Protein AF-B0EI05-F1 (afdb_monomer_lite)

Structure (mmCIF, N/CA/C/O backbone):
data_AF-B0EI05-F1
#
_entry.id   AF-B0EI05-F1
#
loop_
_atom_site.group_PDB
_atom_site.id
_atom_site.type_symbol
_atom_site.label_atom_id
_atom_site.label_alt_id
_atom_site.label_comp_id
_atom_site.label_asym_id
_atom_site.label_entity_id
_atom_site.label_seq_id
_atom_site.pdbx_PDB_ins_code
_atom_site.Cartn_x
_atom_site.Cartn_y
_atom_site.Cartn_z
_atom_site.occupancy
_atom_site.B_iso_or_equiv
_atom_site.auth_seq_id
_atom_site.auth_comp_id
_atom_site.auth_asym_id
_atom_site.auth_atom_id
_atom_site.pdbx_PDB_model_num
ATOM 1 N N . MET A 1 1 ? 1.578 30.815 -17.805 1.00 46.28 1 MET A N 1
ATOM 2 C CA . MET A 1 1 ? 1.915 29.515 -17.187 1.00 46.28 1 MET A CA 1
ATOM 3 C C . MET A 1 1 ? 3.428 29.439 -17.132 1.00 46.28 1 MET A C 1
ATOM 5 O O . MET A 1 1 ? 4.042 29.613 -18.180 1.00 46.28 1 MET A O 1
ATOM 9 N N . SER A 1 2 ? 4.018 29.340 -15.941 1.00 44.38 2 SER A N 1
ATOM 10 C CA . SER A 1 2 ? 5.474 29.319 -15.764 1.00 44.38 2 SER A CA 1
ATOM 11 C C . SER A 1 2 ? 6.077 28.104 -16.475 1.00 44.38 2 SER A C 1
ATOM 13 O O . SER A 1 2 ? 5.489 27.023 -16.503 1.00 44.38 2 SER A O 1
ATOM 15 N N . GLN A 1 3 ? 7.213 28.302 -17.145 1.00 60.44 3 GLN A N 1
ATOM 16 C CA . GLN A 1 3 ? 7.918 27.255 -17.886 1.00 60.44 3 GLN A CA 1
ATOM 17 C C . GLN A 1 3 ? 8.728 26.376 -16.920 1.00 60.44 3 GLN A C 1
ATOM 19 O O . GLN A 1 3 ? 9.951 26.298 -17.011 1.00 60.44 3 GLN A O 1
ATOM 24 N N . ASP A 1 4 ? 8.046 25.714 -15.987 1.00 72.00 4 ASP A N 1
ATOM 25 C CA . ASP A 1 4 ? 8.685 25.013 -14.864 1.00 72.00 4 ASP A CA 1
ATOM 26 C C . ASP A 1 4 ? 9.573 23.834 -15.303 1.00 72.00 4 ASP A C 1
ATOM 28 O O . ASP A 1 4 ? 10.381 23.354 -14.523 1.00 72.00 4 ASP A O 1
ATOM 32 N N . TYR A 1 5 ? 9.489 23.396 -16.564 1.00 81.06 5 TYR A N 1
ATOM 33 C CA . TYR A 1 5 ? 10.309 22.323 -17.137 1.00 81.06 5 TYR A CA 1
ATOM 34 C C . TYR A 1 5 ? 11.668 22.788 -17.700 1.00 81.06 5 TYR A C 1
ATOM 36 O O . TYR A 1 5 ? 12.504 21.947 -18.024 1.00 81.06 5 TYR A O 1
ATOM 44 N N . GLN A 1 6 ? 11.913 24.097 -17.838 1.00 84.31 6 GLN A N 1
ATOM 45 C CA . GLN A 1 6 ? 13.179 24.621 -18.379 1.00 84.31 6 GLN A CA 1
ATOM 46 C C . GLN A 1 6 ? 14.409 24.234 -17.543 1.00 84.31 6 GLN A C 1
ATOM 48 O O . GLN A 1 6 ? 15.384 23.782 -18.141 1.00 84.31 6 GLN A O 1
ATOM 53 N N . PRO A 1 7 ? 14.381 24.296 -16.193 1.00 88.12 7 PRO A N 1
ATOM 54 C CA . PRO A 1 7 ? 15.507 23.849 -15.374 1.00 88.12 7 PRO A CA 1
ATOM 55 C C . PRO A 1 7 ? 15.906 22.393 -15.648 1.00 88.12 7 PRO A C 1
ATOM 57 O O . PRO A 1 7 ? 17.088 22.093 -15.743 1.00 88.12 7 PRO A O 1
ATOM 60 N N . MET A 1 8 ? 14.928 21.503 -15.856 1.00 89.94 8 MET A N 1
ATOM 61 C CA . MET A 1 8 ? 15.178 20.099 -16.203 1.00 89.94 8 MET A CA 1
ATOM 62 C C . MET A 1 8 ? 15.945 19.971 -17.525 1.00 89.94 8 MET A C 1
ATOM 64 O O . MET A 1 8 ? 16.925 19.234 -17.600 1.00 89.94 8 MET A O 1
ATOM 68 N N . LEU A 1 9 ? 15.502 20.684 -18.567 1.00 89.25 9 LEU A N 1
ATOM 69 C CA . LEU A 1 9 ? 16.131 20.631 -19.889 1.00 89.25 9 LEU A CA 1
ATOM 70 C C . LEU A 1 9 ? 17.528 21.253 -19.888 1.00 89.25 9 LEU A C 1
ATOM 72 O O . LEU A 1 9 ? 18.420 20.713 -20.536 1.00 89.25 9 LEU A O 1
ATOM 76 N N . ILE A 1 10 ? 17.724 22.346 -19.145 1.00 90.56 10 ILE A N 1
ATOM 77 C CA . ILE A 1 10 ? 19.034 22.981 -18.968 1.00 90.56 10 ILE A CA 1
ATOM 78 C C . ILE A 1 10 ? 19.997 21.990 -18.313 1.00 90.56 10 ILE A C 1
ATOM 80 O O . ILE A 1 10 ? 21.028 21.685 -18.905 1.00 90.56 10 ILE A O 1
ATOM 84 N N . SER A 1 11 ? 19.620 21.390 -17.177 1.00 91.50 11 SER A N 1
ATOM 85 C CA . SER A 1 11 ? 20.466 20.400 -16.501 1.00 91.50 11 SER A CA 1
ATOM 86 C C . SER A 1 11 ? 20.807 19.217 -17.410 1.00 91.50 11 SER A C 1
ATOM 88 O O . SER A 1 11 ? 21.969 18.836 -17.513 1.00 91.50 11 SER A O 1
ATOM 90 N N . MET A 1 12 ? 19.829 18.658 -18.133 1.00 93.69 12 MET A N 1
ATOM 91 C CA . MET A 1 12 ? 20.095 17.575 -19.089 1.00 93.69 12 MET A CA 1
ATOM 92 C C . MET A 1 12 ? 21.059 18.012 -20.201 1.00 93.69 12 MET A C 1
ATOM 94 O O . MET A 1 12 ? 21.980 17.270 -20.543 1.00 93.69 12 MET A O 1
ATOM 98 N N . SER A 1 13 ? 20.873 19.209 -20.760 1.00 92.69 13 SER A N 1
ATOM 99 C CA . SER A 1 13 ? 21.715 19.736 -21.836 1.00 92.69 13 SER A CA 1
ATOM 100 C C . SER A 1 13 ? 23.146 20.035 -21.382 1.00 92.69 13 SER A C 1
ATOM 102 O O . SER A 1 13 ? 24.068 19.860 -22.173 1.00 92.69 13 SER A O 1
ATOM 104 N N . GLU A 1 14 ? 23.341 20.482 -20.143 1.00 92.62 14 GLU A N 1
ATOM 105 C CA . GLU A 1 14 ? 24.662 20.768 -19.566 1.00 92.62 14 GLU A CA 1
ATOM 106 C C . GLU A 1 14 ? 25.411 19.483 -19.194 1.00 92.62 14 GLU A C 1
ATOM 108 O O . GLU A 1 14 ? 26.614 19.364 -19.429 1.00 92.62 14 GLU A O 1
ATOM 113 N N . ILE A 1 15 ? 24.694 18.491 -18.660 1.00 93.38 15 ILE A N 1
ATOM 114 C CA . ILE A 1 15 ? 25.284 17.224 -18.216 1.00 93.38 15 ILE A CA 1
ATOM 115 C C . ILE A 1 15 ? 25.659 16.334 -19.405 1.00 93.38 15 ILE A C 1
ATOM 117 O O . ILE A 1 15 ? 26.691 15.667 -19.363 1.00 93.38 15 ILE A O 1
ATOM 121 N N . THR A 1 16 ? 24.852 16.310 -20.472 1.00 94.25 16 THR A N 1
ATOM 122 C CA . THR A 1 16 ? 25.004 15.337 -21.573 1.00 94.25 16 THR A CA 1
ATOM 123 C C . THR A 1 16 ? 26.393 15.354 -22.236 1.00 94.25 16 THR A C 1
ATOM 125 O O . THR A 1 16 ? 26.975 14.277 -22.368 1.00 94.25 16 THR A O 1
ATOM 128 N N . PRO A 1 17 ? 26.980 16.504 -22.632 1.00 93.62 17 PRO A N 1
ATOM 129 C CA . PRO A 1 17 ? 28.310 16.527 -23.248 1.00 93.62 17 PRO A CA 1
ATOM 130 C C . PRO A 1 17 ? 29.412 16.051 -22.296 1.00 93.62 17 PRO A C 1
ATOM 132 O O . PRO A 1 17 ? 30.299 15.301 -22.702 1.00 93.62 17 PRO A O 1
ATOM 135 N N . SER A 1 18 ? 29.328 16.453 -21.025 1.00 90.81 18 SER A N 1
ATOM 136 C CA . SER A 1 18 ? 30.273 16.058 -19.978 1.00 90.81 18 SER A CA 1
ATOM 137 C C . SER A 1 18 ? 30.200 14.559 -19.707 1.00 90.81 18 SER A C 1
ATOM 139 O O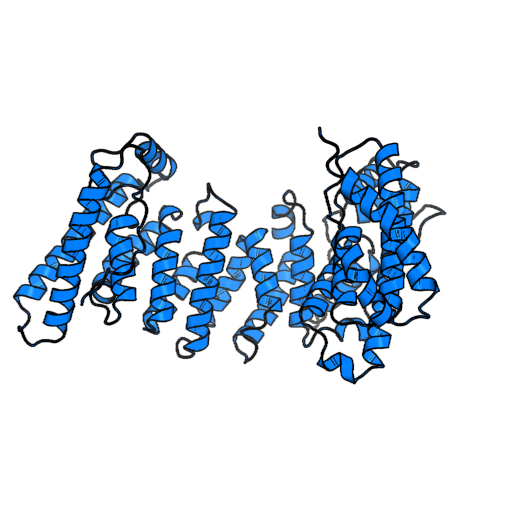 . SER A 1 18 ? 31.235 13.899 -19.657 1.00 90.81 18 SER A O 1
ATOM 141 N N . LEU A 1 19 ? 28.986 14.004 -19.621 1.00 90.50 19 LEU A N 1
ATOM 142 C CA . LEU A 1 19 ? 28.759 12.568 -19.482 1.00 90.50 19 LEU A CA 1
ATOM 143 C C . LEU A 1 19 ? 29.302 11.810 -20.696 1.00 90.50 19 LEU A C 1
ATOM 145 O O . LEU A 1 19 ? 29.998 10.816 -20.534 1.00 90.50 19 LEU A O 1
ATOM 149 N N . HIS A 1 20 ? 29.039 12.297 -21.910 1.00 91.56 20 HIS A N 1
ATOM 150 C CA . HIS A 1 20 ? 29.533 11.673 -23.133 1.00 91.56 20 HIS A CA 1
ATOM 151 C C . HIS A 1 20 ? 31.066 11.583 -23.156 1.00 91.56 20 HIS A C 1
ATOM 153 O O . HIS A 1 20 ? 31.623 10.505 -23.368 1.00 91.56 20 HIS A O 1
ATOM 159 N N . LEU A 1 21 ? 31.750 12.702 -22.894 1.00 89.50 21 LEU A N 1
ATOM 160 C CA . LEU A 1 21 ? 33.212 12.751 -22.839 1.00 89.50 21 LEU A CA 1
ATOM 161 C C . LEU A 1 21 ? 33.759 11.852 -21.722 1.00 89.50 21 LEU A C 1
ATOM 163 O O . LEU A 1 21 ? 34.748 11.147 -21.915 1.00 89.50 21 LEU A O 1
ATOM 167 N N . PHE A 1 22 ? 33.093 11.848 -20.568 1.00 88.00 22 PHE A N 1
ATOM 168 C CA . PHE A 1 22 ? 33.455 10.996 -19.446 1.00 88.00 22 PHE A CA 1
ATOM 169 C C . PHE A 1 22 ? 33.364 9.508 -19.809 1.00 88.00 22 PHE A C 1
ATOM 171 O O . PHE A 1 22 ? 34.304 8.756 -19.553 1.00 88.00 22 PHE A O 1
ATOM 178 N N . LEU A 1 23 ? 32.277 9.079 -20.455 1.00 87.38 23 LEU A N 1
ATOM 179 C CA . LEU A 1 23 ? 32.092 7.689 -20.880 1.00 87.38 23 LEU A CA 1
ATOM 180 C C . LEU A 1 23 ? 33.119 7.263 -21.939 1.00 87.38 23 LEU A C 1
ATOM 182 O O . LEU A 1 23 ? 33.578 6.124 -21.906 1.00 87.38 23 LEU A O 1
ATOM 186 N N . LEU A 1 24 ? 33.517 8.165 -22.844 1.00 87.19 24 LEU A N 1
ATOM 187 C CA . LEU A 1 24 ? 34.565 7.887 -23.835 1.00 87.19 24 LEU A CA 1
ATOM 188 C C . LEU A 1 24 ? 35.942 7.665 -23.194 1.00 87.19 24 LEU A C 1
ATOM 190 O O . LEU A 1 24 ? 36.685 6.794 -23.636 1.00 87.19 24 LEU A O 1
ATOM 194 N N . ASN A 1 25 ? 36.280 8.433 -22.157 1.00 86.12 25 ASN A N 1
ATOM 195 C CA . ASN A 1 25 ? 37.619 8.411 -21.561 1.00 86.12 25 ASN A CA 1
ATOM 196 C C . ASN A 1 25 ? 37.849 7.246 -20.584 1.00 86.12 25 ASN A C 1
ATOM 198 O O . ASN A 1 25 ? 38.996 6.878 -20.342 1.00 86.12 25 ASN A O 1
ATOM 202 N N . ASN A 1 26 ? 36.787 6.667 -20.015 1.00 81.62 26 ASN A N 1
ATOM 203 C CA . ASN A 1 26 ? 36.889 5.688 -18.925 1.00 81.62 26 ASN A CA 1
ATOM 204 C C . ASN A 1 26 ? 36.715 4.215 -19.360 1.00 81.62 26 ASN A C 1
ATOM 206 O O . ASN A 1 26 ? 36.451 3.357 -18.523 1.00 81.62 26 ASN A O 1
ATOM 210 N N . ASN A 1 27 ? 36.882 3.902 -20.654 1.00 67.50 27 ASN A N 1
ATOM 211 C CA . ASN A 1 27 ? 37.093 2.542 -21.192 1.00 67.50 27 ASN A CA 1
ATOM 212 C C . ASN A 1 27 ? 36.238 1.414 -20.564 1.00 67.50 27 ASN A C 1
ATOM 214 O O . ASN A 1 27 ? 36.765 0.377 -20.166 1.00 67.50 27 ASN A O 1
ATOM 218 N N . ASN A 1 28 ? 34.913 1.572 -20.533 1.00 70.81 28 ASN A N 1
ATOM 219 C CA . ASN A 1 28 ? 33.961 0.559 -20.050 1.00 70.81 28 ASN A CA 1
ATOM 220 C C . ASN A 1 28 ? 34.044 0.203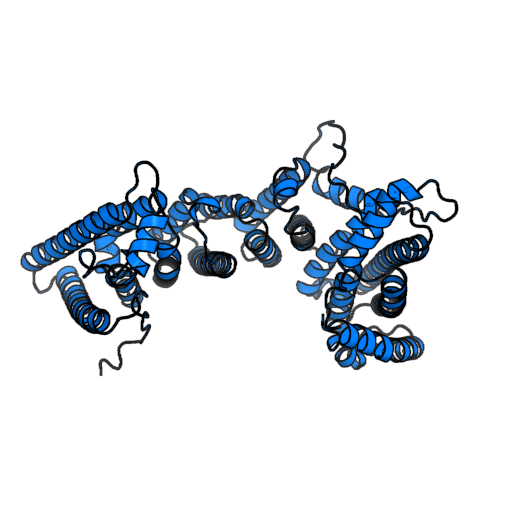 -18.549 1.00 70.81 28 ASN A C 1
ATOM 222 O O . ASN A 1 28 ? 33.524 -0.844 -18.160 1.00 70.81 28 ASN A O 1
ATOM 226 N N . ASP A 1 29 ? 34.650 1.037 -17.700 1.00 82.62 29 ASP A N 1
ATOM 227 C CA . ASP A 1 29 ? 34.598 0.839 -16.248 1.00 82.62 29 ASP A CA 1
ATOM 228 C C . ASP A 1 29 ? 33.248 1.305 -15.669 1.00 82.62 29 ASP A C 1
ATOM 230 O O . ASP A 1 29 ? 32.883 2.481 -15.743 1.00 82.62 29 ASP A O 1
ATOM 234 N N . ALA A 1 30 ? 32.502 0.373 -15.069 1.00 80.00 30 ALA A N 1
ATOM 235 C CA . ALA A 1 30 ? 31.221 0.652 -14.423 1.00 80.00 30 ALA A CA 1
ATOM 236 C C . ALA A 1 30 ? 31.363 1.539 -13.174 1.00 80.00 30 ALA A C 1
ATOM 238 O O . ALA A 1 30 ? 30.446 2.301 -12.866 1.00 80.00 30 ALA A O 1
ATOM 239 N N . HIS A 1 31 ? 32.501 1.471 -12.475 1.00 84.69 31 HIS A N 1
ATOM 240 C CA . HIS A 1 31 ? 32.765 2.265 -11.273 1.00 84.69 31 HIS A CA 1
ATOM 241 C C . HIS A 1 31 ? 33.216 3.687 -11.581 1.00 84.69 31 HIS A C 1
ATOM 243 O O . HIS A 1 31 ? 33.037 4.576 -10.752 1.00 84.69 31 HIS A O 1
ATOM 249 N N . ALA A 1 32 ? 33.724 3.953 -12.787 1.00 82.38 32 ALA A N 1
ATOM 250 C CA . ALA A 1 32 ? 34.058 5.315 -13.187 1.00 82.38 32 ALA A CA 1
ATOM 251 C C . ALA A 1 32 ? 32.833 6.240 -13.066 1.00 82.38 32 ALA A C 1
ATOM 253 O O . ALA A 1 32 ? 32.946 7.378 -12.605 1.00 82.38 32 ALA A O 1
ATOM 254 N N . ILE A 1 33 ? 31.642 5.727 -13.395 1.00 85.81 33 ILE A N 1
ATOM 255 C CA . ILE A 1 33 ? 30.381 6.473 -13.314 1.00 85.81 33 ILE A CA 1
ATOM 256 C C . ILE A 1 33 ? 30.082 6.946 -11.884 1.00 85.81 33 ILE A C 1
ATOM 258 O O . ILE A 1 33 ? 29.466 8.001 -11.733 1.00 85.81 33 ILE A O 1
ATOM 262 N N . ASP A 1 34 ? 30.562 6.247 -10.849 1.00 86.62 34 ASP A N 1
ATOM 263 C CA . ASP A 1 34 ? 30.337 6.605 -9.440 1.00 86.62 34 ASP A CA 1
ATOM 264 C C . ASP A 1 34 ? 30.781 8.048 -9.152 1.00 86.62 34 ASP A C 1
ATOM 266 O O . ASP A 1 34 ? 30.097 8.779 -8.438 1.00 86.62 34 ASP A O 1
ATOM 270 N N . SER A 1 35 ? 31.865 8.499 -9.792 1.00 84.94 35 SER A N 1
ATOM 271 C CA . SER A 1 35 ? 32.385 9.867 -9.657 1.00 84.94 35 SER A CA 1
ATOM 272 C C . SER A 1 35 ? 31.538 10.949 -10.348 1.00 84.94 35 SER A C 1
ATOM 274 O O . SER A 1 35 ? 31.736 12.140 -10.107 1.00 84.94 35 SER A O 1
ATOM 276 N N . PHE A 1 36 ? 30.593 10.553 -11.203 1.00 86.25 36 PHE A N 1
ATOM 277 C CA . PHE A 1 36 ? 29.750 11.449 -11.999 1.00 86.25 36 PHE A CA 1
ATOM 278 C C . PHE A 1 36 ? 28.277 11.461 -11.541 1.00 86.25 36 PHE A C 1
ATOM 280 O O . PHE A 1 36 ? 27.498 12.335 -11.932 1.00 86.25 36 PHE A O 1
ATOM 287 N N . ILE A 1 37 ? 27.880 10.519 -10.681 1.00 87.44 37 ILE A N 1
ATOM 288 C CA . ILE A 1 37 ? 26.494 10.342 -10.232 1.00 87.44 37 ILE A CA 1
ATOM 289 C C . ILE A 1 37 ? 25.902 11.580 -9.567 1.00 87.44 37 ILE A C 1
ATOM 291 O O . ILE A 1 37 ? 24.732 11.883 -9.809 1.00 87.44 37 ILE A O 1
ATOM 295 N N . ASP A 1 38 ? 26.684 12.321 -8.783 1.00 87.69 38 ASP A N 1
ATOM 296 C CA . ASP A 1 38 ? 26.183 13.505 -8.081 1.00 87.69 38 ASP A CA 1
ATOM 297 C C . ASP A 1 38 ? 25.617 14.549 -9.048 1.00 87.69 38 ASP A C 1
ATOM 299 O O . ASP A 1 38 ? 24.612 15.187 -8.740 1.00 87.69 38 ASP A O 1
ATOM 303 N N . GLN A 1 39 ? 26.191 14.669 -10.250 1.00 89.00 39 GLN A N 1
ATOM 304 C CA . GLN A 1 39 ? 25.670 15.555 -11.291 1.00 89.00 39 GLN A CA 1
ATOM 305 C C . GLN A 1 39 ? 24.353 15.021 -11.860 1.00 89.00 39 GLN A C 1
ATOM 307 O O . GLN A 1 39 ? 23.394 15.778 -12.005 1.00 89.00 39 GLN A O 1
ATOM 312 N N . ILE A 1 40 ? 24.267 13.713 -12.121 1.00 88.62 40 ILE A N 1
ATOM 313 C CA . ILE A 1 40 ? 23.062 13.066 -12.665 1.00 88.62 40 ILE A CA 1
ATOM 314 C C . ILE A 1 40 ? 21.875 13.200 -11.697 1.00 88.62 40 ILE A C 1
ATOM 316 O O . ILE A 1 40 ? 20.778 13.553 -12.134 1.00 88.62 40 ILE A O 1
ATOM 320 N N . ILE A 1 41 ? 22.093 13.005 -10.388 1.00 89.25 41 ILE A N 1
ATOM 321 C CA . ILE A 1 41 ? 21.046 13.101 -9.351 1.00 89.25 41 ILE A CA 1
ATOM 322 C C . ILE A 1 41 ? 20.362 14.479 -9.347 1.00 89.25 41 ILE A C 1
ATOM 324 O O . ILE A 1 41 ? 19.188 14.588 -8.982 1.00 89.25 41 ILE A O 1
ATOM 328 N N . THR A 1 42 ? 21.058 15.543 -9.762 1.00 87.44 42 THR A N 1
ATOM 329 C CA . THR A 1 42 ? 20.487 16.902 -9.769 1.00 87.44 42 THR A CA 1
ATOM 330 C C . THR A 1 42 ? 19.329 17.078 -10.754 1.00 87.44 42 THR A C 1
ATOM 332 O O . THR A 1 42 ? 18.525 18.002 -10.589 1.00 87.44 42 THR A O 1
ATOM 335 N N . VAL A 1 43 ? 19.192 16.190 -11.747 1.00 88.25 43 VAL A N 1
ATOM 336 C CA . VAL A 1 43 ? 18.140 16.274 -12.765 1.00 88.25 43 VAL A CA 1
ATOM 337 C C . VAL A 1 43 ? 16.777 15.954 -12.150 1.00 88.25 43 VAL A C 1
ATOM 339 O O . VAL A 1 43 ? 16.441 14.803 -11.867 1.00 88.25 43 VAL A O 1
ATOM 342 N N . LYS A 1 44 ? 15.946 16.989 -11.989 1.00 86.44 44 LYS A N 1
ATOM 343 C CA . LYS A 1 44 ? 14.568 16.867 -11.493 1.00 86.44 44 LYS A CA 1
ATOM 344 C C . LYS A 1 44 ? 13.578 16.767 -12.649 1.00 86.44 44 LYS A C 1
ATOM 346 O O . LYS A 1 44 ? 13.447 17.692 -13.443 1.00 86.44 44 LYS A O 1
ATOM 351 N N . TYR A 1 45 ? 12.851 15.656 -12.706 1.00 82.81 45 TYR A N 1
ATOM 352 C CA . TYR A 1 45 ? 11.863 15.386 -13.749 1.00 82.81 45 TYR A CA 1
ATOM 353 C C . TYR A 1 45 ? 10.578 16.171 -13.503 1.00 82.81 45 TYR A C 1
ATOM 355 O O . TYR A 1 45 ? 9.943 16.023 -12.460 1.00 82.81 45 TYR A O 1
ATOM 363 N N . ILE A 1 46 ? 10.180 16.980 -14.483 1.00 80.06 46 ILE A N 1
ATOM 364 C CA . ILE A 1 46 ? 8.951 17.775 -14.450 1.00 80.06 46 ILE A CA 1
ATOM 365 C C . ILE A 1 46 ? 8.122 17.415 -15.691 1.00 80.06 46 ILE A C 1
ATOM 367 O O . ILE A 1 46 ? 8.682 17.363 -16.791 1.00 80.06 46 ILE A O 1
ATOM 371 N N . PRO A 1 47 ? 6.809 17.135 -15.552 1.00 72.75 47 PRO A N 1
ATOM 372 C CA . PRO A 1 47 ? 5.951 16.847 -16.696 1.00 72.75 47 PRO A CA 1
ATOM 373 C C . PRO A 1 47 ? 6.000 17.978 -17.728 1.00 72.75 47 PRO A C 1
ATOM 375 O O . PRO A 1 47 ? 5.826 19.150 -17.390 1.00 72.75 47 PRO A O 1
ATOM 378 N N . LEU A 1 48 ? 6.223 17.628 -18.997 1.00 70.94 48 LEU A N 1
ATOM 379 C CA . LEU A 1 48 ? 6.173 18.604 -20.082 1.00 70.94 48 LEU A CA 1
ATOM 380 C C . LEU A 1 48 ? 4.712 19.039 -20.297 1.00 70.94 48 LEU A C 1
ATOM 382 O O . LEU A 1 48 ? 3.852 18.175 -20.493 1.00 70.94 48 LEU A O 1
ATOM 386 N N . PRO A 1 49 ? 4.403 20.348 -20.293 1.00 66.44 49 PRO A N 1
ATOM 387 C CA . PRO A 1 49 ? 3.069 20.814 -20.636 1.00 66.44 49 PRO A CA 1
ATOM 388 C C . PRO A 1 49 ? 2.739 20.472 -22.095 1.00 66.44 49 PRO A C 1
ATOM 390 O O . PRO A 1 49 ? 3.629 20.275 -22.925 1.00 66.44 49 PRO A O 1
ATOM 393 N N . VAL A 1 50 ? 1.447 20.442 -22.430 1.00 62.38 50 VAL A N 1
ATOM 394 C CA . VAL A 1 50 ? 0.999 20.337 -23.827 1.00 62.38 50 VAL A CA 1
ATOM 395 C C . VAL A 1 50 ? 1.400 21.627 -24.551 1.00 62.38 50 VAL A C 1
ATOM 397 O O . VAL A 1 50 ? 0.706 22.637 -24.485 1.00 62.38 50 VAL A O 1
ATOM 400 N N . VAL A 1 51 ? 2.571 21.607 -25.186 1.00 63.34 51 VAL A N 1
ATOM 401 C CA . VAL A 1 51 ? 3.145 22.721 -25.955 1.00 63.34 51 VAL A CA 1
ATOM 402 C C . VAL A 1 51 ? 2.955 22.506 -27.457 1.00 63.34 51 VAL A C 1
ATOM 404 O O . VAL A 1 51 ? 2.481 21.460 -27.903 1.00 63.34 51 VAL A O 1
ATOM 407 N N . THR A 1 52 ? 3.306 23.512 -28.261 1.00 71.50 52 THR A N 1
ATOM 408 C CA . THR A 1 52 ? 3.291 23.400 -29.725 1.00 71.50 52 THR A CA 1
ATOM 409 C C . THR A 1 52 ? 4.177 22.241 -30.200 1.00 71.50 52 THR A C 1
ATOM 411 O O . THR A 1 52 ? 5.163 21.878 -29.556 1.00 71.50 52 THR A O 1
ATOM 414 N N . VAL A 1 53 ? 3.859 21.677 -31.369 1.00 71.31 53 VAL A N 1
ATOM 415 C CA . VAL A 1 53 ? 4.597 20.551 -31.977 1.00 71.31 53 VAL A CA 1
ATOM 416 C C . VAL A 1 53 ? 6.108 20.826 -32.075 1.00 71.31 53 VAL A C 1
ATOM 418 O O . VAL A 1 53 ? 6.918 19.945 -31.792 1.00 71.31 53 VAL A O 1
ATOM 421 N N . GLY A 1 54 ? 6.497 22.060 -32.418 1.00 71.00 54 GLY A N 1
ATOM 422 C CA . GLY A 1 54 ? 7.904 22.467 -32.498 1.00 71.00 54 GLY A CA 1
ATOM 423 C C . GLY A 1 54 ? 8.616 22.482 -31.141 1.00 71.00 54 GLY A C 1
ATOM 424 O O . GLY A 1 54 ? 9.744 22.000 -31.039 1.00 71.00 54 GLY A O 1
ATOM 425 N N . ALA A 1 55 ? 7.945 22.963 -30.090 1.00 75.19 55 ALA A N 1
ATOM 426 C CA . ALA A 1 55 ? 8.492 22.968 -28.736 1.00 75.19 55 ALA A CA 1
ATOM 427 C C . ALA A 1 55 ? 8.653 21.542 -28.182 1.00 75.19 55 ALA A C 1
ATOM 429 O O . ALA A 1 55 ? 9.696 21.235 -27.607 1.00 75.19 55 ALA A O 1
ATOM 430 N N . LEU A 1 56 ? 7.686 20.644 -28.431 1.00 76.81 56 LEU A N 1
ATOM 431 C CA . LEU A 1 56 ? 7.799 19.227 -28.058 1.00 76.81 56 LEU A CA 1
ATOM 432 C C . LEU A 1 56 ? 9.018 18.571 -28.716 1.00 76.81 56 LEU A C 1
ATOM 434 O O . LEU A 1 56 ? 9.807 17.923 -28.033 1.00 76.81 56 LEU A O 1
ATOM 438 N N . ASN A 1 57 ? 9.208 18.774 -30.023 1.00 78.75 57 ASN A N 1
ATOM 439 C CA . ASN A 1 57 ? 10.340 18.193 -30.746 1.00 78.75 57 ASN A CA 1
ATOM 440 C C . ASN A 1 57 ? 11.691 18.671 -30.183 1.00 78.75 57 ASN A C 1
ATOM 442 O O . ASN A 1 57 ? 12.609 17.872 -30.012 1.00 78.75 57 ASN A O 1
ATOM 446 N N . HIS A 1 58 ? 11.815 19.960 -29.851 1.00 82.81 58 HIS A N 1
ATOM 447 C CA . HIS A 1 58 ? 13.031 20.491 -29.231 1.00 82.81 58 HIS A CA 1
ATOM 448 C C . HIS A 1 58 ? 13.303 19.867 -27.852 1.00 82.81 58 HIS A C 1
ATOM 450 O O . HIS A 1 58 ? 14.413 19.396 -27.613 1.00 82.81 58 HIS A O 1
ATOM 456 N N . CYS A 1 59 ? 12.288 19.783 -26.985 1.00 85.19 59 CYS A N 1
ATOM 457 C CA . CYS A 1 59 ? 12.423 19.165 -25.662 1.00 85.19 59 CYS A CA 1
ATOM 458 C C . CYS A 1 59 ? 12.876 17.700 -25.770 1.00 85.19 59 CYS A C 1
ATOM 460 O O . CYS A 1 59 ? 13.800 17.278 -25.077 1.00 85.19 59 CYS A O 1
ATOM 462 N N . TYR A 1 60 ? 12.268 16.931 -26.680 1.00 86.69 60 TYR A N 1
ATOM 463 C CA . TYR A 1 60 ? 12.609 15.522 -26.860 1.00 86.69 60 TYR A CA 1
ATOM 464 C C . TYR A 1 60 ? 14.011 15.298 -27.408 1.00 86.69 60 TYR A C 1
ATOM 466 O O . TYR A 1 60 ? 14.644 14.332 -27.007 1.00 86.69 60 TYR A O 1
ATOM 474 N N . LYS A 1 61 ? 14.547 16.188 -28.252 1.00 88.25 61 LYS A N 1
ATOM 475 C CA . LYS A 1 61 ? 15.948 16.081 -28.690 1.00 88.25 61 LYS A CA 1
ATOM 476 C C . LYS A 1 61 ? 16.922 16.108 -27.511 1.00 88.25 61 LYS A C 1
ATOM 478 O O . LYS A 1 61 ? 17.851 15.308 -27.489 1.00 88.25 61 LYS A O 1
ATOM 483 N N . ILE A 1 62 ? 16.685 16.984 -26.533 1.00 90.44 62 ILE A N 1
ATOM 484 C CA . ILE A 1 62 ? 17.515 17.089 -25.324 1.00 90.44 62 ILE A CA 1
ATOM 485 C C . ILE A 1 62 ? 17.359 15.827 -24.466 1.00 90.44 62 ILE A C 1
ATOM 487 O O . ILE A 1 62 ? 18.354 15.200 -24.107 1.00 90.44 62 ILE A O 1
ATOM 491 N N . ILE A 1 63 ? 16.116 15.406 -24.203 1.00 91.50 63 ILE A N 1
ATOM 492 C CA . ILE A 1 63 ? 15.825 14.206 -23.399 1.00 91.50 63 ILE A CA 1
ATOM 493 C C . ILE A 1 63 ? 16.430 12.948 -24.040 1.00 91.50 63 ILE A C 1
ATOM 495 O O . ILE A 1 63 ? 17.019 12.127 -23.345 1.00 91.50 63 ILE A O 1
ATOM 499 N N . PHE A 1 64 ? 16.311 12.793 -25.360 1.00 93.81 64 PHE A N 1
ATOM 500 C CA . PHE A 1 64 ? 16.841 11.648 -26.103 1.00 93.81 64 PHE A CA 1
ATOM 501 C C . PHE A 1 64 ? 18.366 11.619 -26.125 1.00 93.81 64 PHE A C 1
ATOM 503 O O . PHE A 1 64 ? 18.944 10.543 -25.998 1.00 93.81 64 PHE A O 1
ATOM 510 N N . ALA A 1 65 ? 19.023 12.776 -26.246 1.00 94.12 65 ALA A N 1
ATOM 511 C CA . ALA A 1 65 ? 20.476 12.855 -26.151 1.00 94.12 65 ALA A CA 1
ATOM 512 C C . ALA A 1 65 ? 20.961 12.419 -24.760 1.00 94.12 65 ALA A C 1
ATOM 514 O O . ALA A 1 65 ? 21.842 11.569 -24.662 1.00 94.12 65 ALA A O 1
ATOM 515 N N . PHE A 1 66 ? 20.324 12.922 -23.700 1.00 94.56 66 PHE A N 1
ATOM 516 C CA . PHE A 1 66 ? 20.635 12.527 -22.328 1.00 94.56 66 PHE A CA 1
ATOM 517 C C . PHE A 1 66 ? 20.393 11.029 -22.094 1.00 94.56 66 PHE A C 1
ATOM 519 O O . PHE A 1 66 ? 21.282 10.316 -21.635 1.00 94.56 66 PHE A O 1
ATOM 526 N N . TRP A 1 67 ? 19.217 10.521 -22.475 1.00 95.25 67 TRP A N 1
ATOM 527 C CA . TRP A 1 67 ? 18.856 9.108 -22.328 1.00 95.25 67 TRP A CA 1
ATOM 528 C C . TRP A 1 67 ? 19.823 8.180 -23.077 1.00 95.25 67 TRP A C 1
ATOM 530 O O . TRP A 1 67 ? 20.261 7.175 -22.521 1.00 95.25 67 TRP A O 1
ATOM 540 N N . LYS A 1 68 ? 20.243 8.535 -24.294 1.00 95.44 68 LYS A N 1
ATOM 541 C CA . LYS A 1 68 ? 21.234 7.752 -25.042 1.00 95.44 68 LYS A CA 1
ATOM 542 C C . LYS A 1 68 ? 22.542 7.568 -24.266 1.00 95.44 68 LYS A C 1
ATOM 544 O O . LYS A 1 68 ? 23.099 6.473 -24.258 1.00 95.44 68 LYS A O 1
ATOM 549 N N . GLU A 1 69 ? 23.032 8.611 -23.600 1.00 94.38 69 GLU A N 1
ATOM 550 C CA . GLU A 1 69 ? 24.246 8.496 -22.785 1.00 94.38 69 GLU A CA 1
ATOM 551 C C . GLU A 1 69 ? 24.013 7.665 -21.512 1.00 94.38 69 GLU A C 1
ATOM 553 O O . GLU A 1 69 ? 24.894 6.908 -21.109 1.00 94.38 69 GLU A O 1
ATOM 558 N N . LEU A 1 70 ? 22.809 7.697 -20.931 1.00 94.75 70 LEU A N 1
ATOM 559 C CA . LEU A 1 70 ? 22.441 6.801 -19.827 1.00 94.75 70 LEU A CA 1
ATOM 560 C C . LEU A 1 70 ? 22.412 5.318 -20.246 1.00 94.75 70 LEU A C 1
ATOM 562 O O . LEU A 1 70 ? 22.882 4.467 -19.490 1.00 94.75 70 LEU A O 1
ATOM 566 N N . ASN A 1 71 ? 21.906 4.995 -21.444 1.00 94.62 71 ASN A N 1
ATOM 567 C CA . ASN A 1 71 ? 21.939 3.625 -21.980 1.00 94.62 71 ASN A CA 1
ATOM 568 C C . ASN A 1 71 ? 23.384 3.118 -22.100 1.00 94.62 71 ASN A C 1
ATOM 570 O O . ASN A 1 71 ? 23.708 2.034 -21.611 1.00 94.62 71 ASN A O 1
ATOM 574 N N . LYS A 1 72 ? 24.277 3.945 -22.662 1.00 91.75 72 LYS A N 1
ATOM 575 C CA . LYS A 1 72 ? 25.711 3.631 -22.737 1.00 91.75 72 LYS A CA 1
ATOM 576 C C . LYS A 1 72 ? 26.319 3.409 -21.356 1.00 91.75 72 LYS A C 1
ATOM 578 O O . LYS A 1 72 ? 27.030 2.428 -21.166 1.00 91.75 72 LYS A O 1
ATOM 583 N N . ALA A 1 73 ? 26.009 4.271 -20.392 1.00 91.00 73 ALA A N 1
ATOM 584 C CA . ALA A 1 73 ? 26.509 4.145 -19.028 1.00 91.00 73 ALA A CA 1
ATOM 585 C C . ALA A 1 73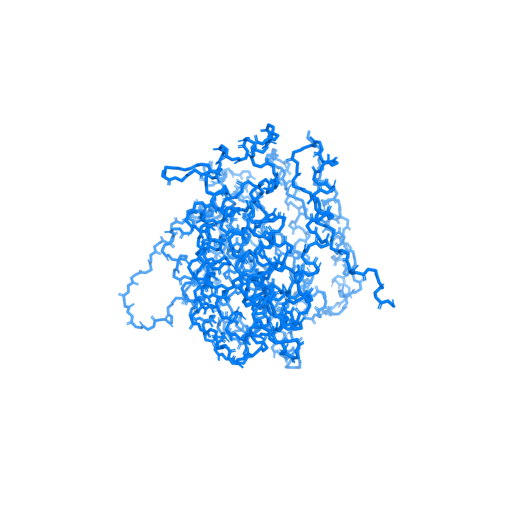 ? 26.116 2.795 -18.394 1.00 91.00 73 ALA A C 1
ATOM 587 O O . ALA A 1 73 ? 26.959 2.112 -17.820 1.00 91.00 73 ALA A O 1
ATOM 588 N N . ILE A 1 74 ? 24.867 2.348 -18.572 1.00 91.31 74 ILE A N 1
ATOM 589 C CA . ILE A 1 74 ? 24.424 1.022 -18.106 1.00 91.31 74 ILE A CA 1
ATOM 590 C C . ILE A 1 74 ? 25.148 -0.122 -18.817 1.00 91.31 74 ILE A C 1
ATOM 592 O O . ILE A 1 74 ? 25.468 -1.131 -18.188 1.00 91.31 74 ILE A O 1
ATOM 596 N N . SER A 1 75 ? 25.427 0.024 -20.112 1.00 87.38 75 SER A N 1
ATOM 597 C CA . SER A 1 75 ? 26.098 -1.017 -20.893 1.00 87.38 75 SER A CA 1
ATOM 598 C C . SER A 1 75 ? 27.516 -1.331 -20.390 1.00 87.38 75 SER A C 1
ATOM 600 O O . SER A 1 75 ? 28.036 -2.415 -20.661 1.00 87.38 75 SER A O 1
ATOM 602 N N . PHE A 1 76 ? 28.154 -0.428 -19.629 1.00 86.12 76 PHE A N 1
ATOM 603 C CA . PHE A 1 76 ? 29.517 -0.608 -19.112 1.00 86.12 76 PHE A CA 1
ATOM 604 C C . PHE A 1 76 ? 29.594 -1.663 -18.009 1.00 86.12 76 PHE A C 1
ATOM 606 O O . PHE A 1 76 ? 30.550 -2.438 -17.982 1.00 86.12 76 PHE A O 1
ATOM 613 N N . GLY A 1 77 ? 28.540 -1.819 -17.212 1.00 84.88 77 GLY A N 1
ATOM 614 C CA . GLY A 1 77 ? 28.433 -2.886 -16.227 1.00 84.88 77 GLY A CA 1
ATOM 615 C C . GLY A 1 77 ? 27.719 -2.435 -14.964 1.00 84.88 77 GLY A C 1
ATOM 616 O O . GLY A 1 77 ? 27.004 -1.432 -14.943 1.00 84.88 77 GLY A O 1
ATOM 617 N N . TYR A 1 78 ? 27.899 -3.216 -13.905 1.00 87.50 78 TYR A N 1
ATOM 618 C CA . TYR A 1 78 ? 27.195 -3.008 -12.653 1.00 87.50 78 TYR A CA 1
ATOM 619 C C . TYR A 1 78 ? 28.059 -2.277 -11.627 1.00 87.50 78 TYR A C 1
ATOM 621 O O . TYR A 1 78 ? 29.112 -2.768 -11.231 1.00 87.50 78 TYR A O 1
ATOM 629 N N . SER A 1 79 ? 27.551 -1.149 -11.141 1.00 87.81 79 SER A N 1
ATOM 630 C CA . SER A 1 79 ? 27.974 -0.523 -9.893 1.00 87.81 79 SER A CA 1
ATOM 631 C C . SER A 1 79 ? 26.746 -0.325 -9.005 1.00 87.81 79 SER A C 1
ATOM 633 O O . SER A 1 79 ? 25.696 0.134 -9.460 1.00 87.81 79 SER A O 1
ATOM 635 N N . SER A 1 80 ? 26.882 -0.672 -7.722 1.00 82.44 80 SER A N 1
ATOM 636 C CA . SER A 1 80 ? 25.768 -0.751 -6.771 1.00 82.44 80 SER A CA 1
ATOM 637 C C . SER A 1 80 ? 24.901 0.508 -6.744 1.00 82.44 80 SER A C 1
ATOM 639 O O . SER A 1 80 ? 23.685 0.431 -6.896 1.00 82.44 80 SER A O 1
ATOM 641 N N . GLN A 1 81 ? 25.517 1.679 -6.601 1.00 84.56 81 GLN A N 1
ATOM 642 C CA . GLN A 1 81 ? 24.783 2.937 -6.497 1.00 84.56 81 GLN A CA 1
ATOM 643 C C . GLN A 1 81 ? 24.472 3.527 -7.877 1.00 84.56 81 GLN A C 1
ATOM 645 O O . GLN A 1 81 ? 23.333 3.918 -8.147 1.00 84.56 81 GLN A O 1
ATOM 650 N N . SER A 1 82 ? 25.461 3.546 -8.771 1.00 89.12 82 SER A N 1
ATOM 651 C CA . SER A 1 82 ? 25.348 4.203 -10.073 1.00 89.12 82 SER A CA 1
ATOM 652 C C . SER A 1 82 ? 24.332 3.553 -10.990 1.00 89.12 82 SER A C 1
ATOM 654 O O . SER A 1 82 ? 23.504 4.245 -11.582 1.00 89.12 82 SER A O 1
ATOM 656 N N . THR A 1 83 ? 24.332 2.223 -11.073 1.00 91.56 83 THR A N 1
ATOM 657 C CA . THR A 1 83 ? 23.407 1.503 -11.949 1.00 91.56 83 THR A CA 1
ATOM 658 C C . THR A 1 83 ? 21.958 1.730 -11.520 1.00 91.56 83 THR A C 1
ATOM 660 O O . THR A 1 83 ? 21.106 1.990 -12.366 1.00 91.56 83 THR A O 1
ATOM 663 N N . ILE A 1 84 ? 21.672 1.720 -10.213 1.00 90.94 84 ILE A N 1
ATOM 664 C CA . ILE A 1 84 ? 20.329 1.981 -9.669 1.00 90.94 84 ILE A CA 1
ATOM 665 C C . ILE A 1 84 ? 19.844 3.384 -10.050 1.00 90.94 84 ILE A C 1
ATOM 667 O O . ILE A 1 84 ? 18.704 3.552 -10.491 1.00 90.94 84 ILE A O 1
ATOM 671 N N . ILE A 1 85 ? 20.706 4.390 -9.897 1.00 91.50 85 ILE A N 1
ATOM 672 C CA . ILE A 1 85 ? 20.373 5.780 -10.214 1.00 91.50 85 ILE A CA 1
ATOM 673 C C . ILE A 1 85 ? 20.129 5.923 -11.710 1.00 91.50 85 ILE A C 1
ATOM 675 O O . ILE A 1 85 ? 19.066 6.400 -12.107 1.00 91.50 85 ILE A O 1
ATOM 679 N N . ILE A 1 86 ? 21.038 5.432 -12.551 1.00 93.69 86 ILE A N 1
ATOM 680 C CA . ILE A 1 86 ? 20.872 5.520 -14.002 1.00 93.69 86 ILE A CA 1
ATOM 681 C C . ILE A 1 86 ? 19.591 4.811 -14.457 1.00 93.69 86 ILE A C 1
ATOM 683 O O . ILE A 1 86 ? 18.819 5.387 -15.222 1.00 93.69 86 ILE A O 1
ATOM 687 N N . MET A 1 87 ? 19.302 3.609 -13.947 1.00 93.69 87 MET A N 1
ATOM 688 C CA . MET A 1 87 ? 18.057 2.901 -14.264 1.00 93.69 87 MET A CA 1
ATOM 689 C C . MET A 1 87 ? 16.812 3.686 -13.838 1.00 93.69 87 MET A C 1
ATOM 691 O O . MET A 1 87 ? 15.816 3.684 -14.561 1.00 93.69 87 MET A O 1
ATOM 695 N N . SER A 1 88 ? 16.859 4.386 -12.702 1.00 90.69 88 SER A N 1
ATOM 696 C CA . SER A 1 88 ? 15.779 5.277 -12.259 1.00 90.69 88 SER A CA 1
ATOM 697 C C . SER A 1 88 ? 15.567 6.439 -13.239 1.00 90.69 88 SER A C 1
ATOM 699 O O . SER A 1 88 ? 14.442 6.689 -13.679 1.00 90.69 88 SER A O 1
ATOM 701 N N . HIS A 1 89 ? 16.649 7.103 -13.660 1.00 91.88 89 HIS A N 1
ATOM 702 C CA . HIS A 1 89 ? 16.604 8.181 -14.652 1.00 91.88 89 HIS A CA 1
ATOM 703 C C . HIS A 1 89 ? 16.077 7.694 -16.012 1.00 91.88 89 HIS A C 1
ATOM 705 O O . HIS A 1 89 ? 15.219 8.347 -16.609 1.00 91.88 89 HIS A O 1
ATOM 711 N N . ILE A 1 90 ? 16.510 6.515 -16.470 1.00 93.31 90 ILE A N 1
ATOM 712 C CA . ILE A 1 90 ? 15.987 5.878 -17.686 1.00 93.31 90 ILE A CA 1
ATOM 713 C C . ILE A 1 90 ? 14.502 5.553 -17.534 1.00 93.31 90 ILE A C 1
ATOM 715 O O . ILE A 1 90 ? 13.721 5.865 -18.428 1.00 93.31 90 ILE A O 1
ATOM 719 N N . SER A 1 91 ? 14.077 4.984 -16.404 1.00 88.19 91 SER A N 1
ATOM 720 C CA . SER A 1 91 ? 12.662 4.697 -16.149 1.00 88.19 91 SER A CA 1
ATOM 721 C C . SER A 1 91 ? 11.803 5.961 -16.248 1.00 88.19 91 SER A C 1
ATOM 723 O O . SER A 1 91 ? 10.709 5.919 -16.817 1.00 88.19 91 SER A O 1
ATOM 725 N N . ASN A 1 92 ? 12.294 7.101 -15.760 1.00 85.75 92 ASN A N 1
ATOM 726 C CA . ASN A 1 92 ? 11.610 8.385 -15.921 1.00 85.75 92 ASN A CA 1
ATOM 727 C C . ASN A 1 92 ? 11.595 8.853 -17.388 1.00 85.75 92 ASN A C 1
ATOM 729 O O . ASN A 1 92 ? 10.568 9.336 -17.860 1.00 85.75 92 ASN A O 1
ATOM 733 N N . CYS A 1 93 ? 12.688 8.648 -18.135 1.00 87.62 93 CYS A N 1
ATOM 734 C CA . CYS A 1 93 ? 12.752 8.950 -19.568 1.00 87.62 93 CYS A CA 1
ATOM 735 C C . CYS A 1 93 ? 11.756 8.124 -20.401 1.00 87.62 93 CYS A C 1
ATOM 737 O O . CYS A 1 93 ? 11.039 8.670 -21.240 1.00 87.62 93 CYS A O 1
ATOM 739 N N . VAL A 1 94 ? 11.656 6.818 -20.141 1.00 84.12 94 VAL A N 1
ATOM 740 C CA . VAL A 1 94 ? 10.715 5.933 -20.846 1.00 84.12 94 VAL A CA 1
ATOM 741 C C . VAL A 1 94 ? 9.266 6.319 -20.532 1.00 84.12 94 VAL A C 1
ATOM 743 O O . VAL A 1 94 ? 8.409 6.279 -21.413 1.00 84.12 94 VAL A O 1
ATOM 746 N N . SER A 1 95 ? 8.987 6.725 -19.290 1.00 73.25 95 SER A N 1
ATOM 747 C CA . SER A 1 95 ? 7.628 6.962 -18.785 1.00 73.25 95 SER A CA 1
ATOM 748 C C . SER A 1 95 ? 7.080 8.383 -18.975 1.00 73.25 95 SER A C 1
ATOM 750 O O . SER A 1 95 ? 5.975 8.670 -18.506 1.00 73.25 95 SER A O 1
ATOM 752 N N . TYR A 1 96 ? 7.792 9.270 -19.680 1.00 72.00 96 TYR A N 1
ATOM 753 C CA . TYR A 1 96 ? 7.367 10.662 -19.871 1.00 72.00 96 TYR A CA 1
ATOM 754 C C . TYR A 1 96 ? 5.976 10.789 -20.499 1.00 72.00 96 TYR A C 1
ATOM 756 O O . TYR A 1 96 ? 5.777 10.523 -21.678 1.00 72.00 96 TYR A O 1
ATOM 764 N N . GLU A 1 97 ? 5.018 11.323 -19.746 1.00 67.44 97 GLU A N 1
ATOM 765 C CA . GLU A 1 97 ? 3.606 11.388 -20.139 1.00 67.44 97 GLU A CA 1
ATOM 766 C C . GLU A 1 97 ? 3.347 12.107 -21.474 1.00 67.44 97 GLU A C 1
ATOM 768 O O . GLU A 1 97 ? 2.499 11.675 -22.254 1.00 67.44 97 GLU A O 1
ATOM 773 N N . ALA A 1 98 ? 4.117 13.146 -21.803 1.00 64.75 98 ALA A N 1
ATOM 774 C CA . ALA A 1 98 ? 3.955 13.874 -23.061 1.00 64.75 98 ALA A CA 1
ATOM 775 C C . ALA A 1 98 ? 4.184 13.000 -24.313 1.00 64.75 98 ALA A C 1
ATOM 777 O O . ALA A 1 98 ? 3.623 13.305 -25.370 1.00 64.75 98 ALA A O 1
ATOM 778 N N . ILE A 1 99 ? 4.902 11.870 -24.210 1.00 75.94 99 ILE A N 1
ATOM 779 C CA . ILE A 1 99 ? 5.096 10.975 -25.357 1.00 75.94 99 ILE A CA 1
ATOM 780 C C . ILE A 1 99 ? 3.799 10.227 -25.658 1.00 75.94 99 ILE A C 1
ATOM 782 O O . ILE A 1 99 ? 3.515 9.923 -26.816 1.00 75.94 99 ILE A O 1
ATOM 786 N N . LYS A 1 100 ? 2.949 10.003 -24.644 1.00 71.06 100 LYS A N 1
ATOM 787 C CA . LYS A 1 100 ? 1.594 9.470 -24.831 1.00 71.06 100 LYS A CA 1
ATOM 788 C C . LYS A 1 100 ? 0.748 10.453 -25.638 1.00 71.06 100 LYS A C 1
ATOM 790 O O . LYS A 1 100 ? 0.011 10.023 -26.520 1.00 71.06 100 LYS A O 1
ATOM 795 N N . SER A 1 101 ? 0.897 11.759 -25.405 1.00 70.25 101 SER A N 1
ATOM 796 C CA . SER A 1 101 ? 0.232 12.804 -26.198 1.00 70.25 101 SER A CA 1
ATOM 797 C C . SER A 1 101 ? 0.734 12.830 -27.642 1.00 70.25 101 SER A C 1
ATOM 799 O O . SER A 1 101 ? -0.079 12.856 -28.563 1.00 70.25 101 SER A O 1
ATOM 801 N N . VAL A 1 102 ? 2.052 12.740 -27.858 1.00 76.62 102 VAL A N 1
ATOM 802 C CA . VAL A 1 102 ? 2.651 12.598 -29.200 1.00 76.62 102 VAL A CA 1
ATOM 803 C C . VAL A 1 102 ? 2.098 11.363 -29.914 1.00 76.62 102 VAL A C 1
ATOM 805 O O . VAL A 1 102 ? 1.636 11.456 -31.049 1.00 76.62 102 VAL A O 1
ATOM 808 N N . SER A 1 103 ? 2.065 10.227 -29.222 1.00 76.81 103 SER A N 1
ATOM 809 C CA . SER A 1 103 ? 1.561 8.964 -29.763 1.00 76.81 103 SER A CA 1
ATOM 810 C C . SER A 1 103 ? 0.063 9.033 -30.070 1.00 76.81 103 SER A C 1
ATOM 812 O O . SER A 1 103 ? -0.364 8.590 -31.125 1.00 76.81 103 SER A O 1
ATOM 814 N N . SER A 1 104 ? -0.735 9.686 -29.219 1.00 74.25 104 SER A N 1
ATOM 815 C CA . SER A 1 104 ? -2.164 9.946 -29.457 1.00 74.25 104 SER A CA 1
ATOM 816 C C . SER A 1 104 ? -2.402 10.835 -30.684 1.00 74.25 104 SER A C 1
ATOM 818 O O . SER A 1 104 ? -3.335 10.618 -31.454 1.00 74.25 104 SER A O 1
ATOM 820 N N . LEU A 1 105 ? -1.543 11.832 -30.920 1.00 76.75 105 LEU A N 1
ATOM 821 C CA . LEU A 1 105 ? -1.626 12.689 -32.107 1.00 76.75 105 LEU A CA 1
ATOM 822 C C . LEU A 1 105 ? -1.237 11.940 -33.386 1.00 76.75 105 LEU A C 1
ATOM 824 O O . LEU A 1 105 ? -1.873 12.128 -34.424 1.00 76.75 105 LEU A O 1
ATOM 828 N N . ILE A 1 106 ? -0.222 11.077 -33.322 1.00 79.81 106 ILE A N 1
ATOM 829 C CA . ILE A 1 106 ? 0.158 10.202 -34.439 1.00 79.81 106 ILE A CA 1
ATOM 830 C C . ILE A 1 106 ? -0.958 9.197 -34.710 1.00 79.81 106 ILE A C 1
ATOM 832 O O . ILE A 1 106 ? -1.365 9.039 -35.863 1.00 79.81 106 ILE A O 1
ATOM 836 N N . SER A 1 107 ? -1.504 8.583 -33.657 1.00 75.00 107 SER A N 1
ATOM 837 C CA . SER A 1 107 ? -2.586 7.625 -33.788 1.00 75.00 107 SER A CA 1
ATOM 838 C C . SER A 1 107 ? -3.844 8.286 -34.341 1.00 75.00 107 SER A C 1
ATOM 840 O O . SER A 1 107 ? -4.493 7.699 -35.189 1.00 75.00 107 SER A O 1
ATOM 842 N N . LYS A 1 108 ? -4.197 9.521 -33.985 1.00 77.62 108 LYS A N 1
ATOM 843 C CA . LYS A 1 108 ? -5.402 10.166 -34.539 1.00 77.62 108 LYS A CA 1
ATOM 844 C C . LYS A 1 108 ? -5.193 10.742 -35.941 1.00 77.62 108 LYS A C 1
ATOM 846 O O . LYS A 1 108 ? -6.018 10.491 -36.813 1.00 77.62 108 LYS A O 1
ATOM 851 N N . ASN A 1 109 ? -4.086 11.454 -36.171 1.00 71.25 109 ASN A N 1
ATOM 852 C CA . ASN A 1 109 ? -3.952 12.373 -37.309 1.00 71.25 109 ASN A CA 1
ATOM 853 C C . ASN A 1 109 ? -2.790 12.051 -38.269 1.00 71.25 109 ASN A C 1
ATOM 855 O O . ASN A 1 109 ? -2.562 12.829 -39.190 1.00 71.25 109 ASN A O 1
ATOM 859 N N . LYS A 1 110 ? -2.024 10.960 -38.066 1.00 66.81 110 LYS A N 1
ATOM 860 C CA . LYS A 1 110 ? -0.798 10.643 -38.841 1.00 66.81 110 LYS A CA 1
ATOM 861 C C . LYS A 1 110 ? 0.128 11.864 -39.013 1.00 66.81 110 LYS A C 1
ATOM 863 O O . LYS A 1 110 ? 0.564 12.182 -40.117 1.00 66.81 110 LYS A O 1
ATOM 868 N N . SER A 1 111 ? 0.420 12.573 -37.919 1.00 70.38 111 SER A N 1
ATOM 869 C CA . SER A 1 111 ? 1.298 13.751 -37.960 1.00 70.38 111 SER A CA 1
ATOM 870 C C . SER A 1 111 ? 2.713 13.374 -38.420 1.00 70.38 111 SER A C 1
ATOM 872 O O . SER A 1 111 ? 3.491 12.803 -37.654 1.00 70.38 111 SER A O 1
ATOM 874 N N . SER A 1 112 ? 3.064 13.727 -39.660 1.00 73.06 112 SER A N 1
ATOM 875 C CA . SER A 1 112 ? 4.393 13.484 -40.240 1.00 73.06 112 SER A CA 1
ATOM 876 C C . SER A 1 112 ? 5.510 14.223 -39.497 1.00 73.06 112 SER A C 1
ATOM 878 O O . SER A 1 112 ? 6.639 13.749 -39.458 1.00 73.06 112 SER A O 1
ATOM 880 N N . ILE A 1 113 ? 5.191 15.348 -38.849 1.00 78.94 113 ILE A N 1
ATOM 881 C CA . ILE A 1 113 ? 6.150 16.172 -38.099 1.00 78.94 113 ILE A CA 1
ATOM 882 C C . ILE A 1 113 ? 6.597 15.477 -36.804 1.00 78.94 113 ILE A C 1
ATOM 884 O O . ILE A 1 113 ? 7.747 15.613 -36.393 1.00 78.94 113 ILE A O 1
ATOM 888 N N . LEU A 1 114 ? 5.696 14.733 -36.157 1.00 80.88 114 LEU A N 1
ATOM 889 C CA . LEU A 1 114 ? 5.963 14.046 -34.887 1.00 80.88 114 LEU A CA 1
ATOM 890 C C . LEU A 1 114 ? 6.446 12.601 -35.067 1.00 80.88 114 LEU A C 1
ATOM 892 O O . LEU A 1 114 ? 6.971 12.010 -34.122 1.00 80.88 114 LEU A O 1
ATOM 896 N N . LEU A 1 115 ? 6.297 12.038 -36.269 1.00 83.69 115 LEU A N 1
ATOM 897 C CA . LEU A 1 115 ? 6.716 10.675 -36.582 1.00 83.69 115 LEU A CA 1
ATOM 898 C C . LEU A 1 115 ? 8.208 10.413 -36.279 1.00 83.69 115 LEU A C 1
ATOM 900 O O . LEU A 1 115 ? 8.483 9.419 -35.609 1.00 83.69 115 LEU A O 1
ATOM 904 N N . PRO A 1 116 ? 9.172 11.284 -36.654 1.00 86.81 116 PRO A N 1
ATOM 905 C CA . PRO A 1 116 ? 10.582 11.068 -36.317 1.00 86.81 116 PRO A CA 1
ATOM 906 C C . PRO A 1 116 ? 10.840 11.034 -34.807 1.00 86.81 116 PRO A C 1
ATOM 908 O O . PRO A 1 116 ? 11.663 10.253 -34.337 1.00 86.81 116 PRO A O 1
ATOM 911 N N . THR A 1 117 ? 10.119 11.854 -34.034 1.00 87.62 117 THR A N 1
ATOM 912 C CA . THR A 1 117 ? 10.220 11.870 -32.569 1.00 87.62 117 THR A CA 1
ATOM 913 C C . THR A 1 117 ? 9.753 10.541 -31.975 1.00 87.62 117 THR A C 1
ATOM 915 O O . THR A 1 117 ? 10.416 10.004 -31.092 1.00 87.62 117 THR A O 1
ATOM 918 N N . PHE A 1 118 ? 8.649 9.980 -32.479 1.00 87.12 118 PHE A N 1
ATOM 919 C CA . PHE A 1 118 ? 8.144 8.680 -32.029 1.00 87.12 118 PHE A CA 1
ATOM 920 C C . PHE A 1 118 ? 9.052 7.513 -32.442 1.00 87.12 118 PHE A C 1
ATOM 922 O O . PHE A 1 118 ? 9.324 6.638 -31.625 1.00 87.12 118 PHE A O 1
ATOM 929 N N . LEU A 1 119 ? 9.578 7.517 -33.671 1.00 87.75 119 LEU A N 1
ATOM 930 C CA . LEU A 1 119 ? 10.522 6.490 -34.127 1.00 87.75 119 LEU A CA 1
ATOM 931 C C . LEU A 1 119 ? 11.826 6.512 -33.319 1.00 87.75 119 LEU A C 1
ATOM 933 O O . LEU A 1 119 ? 12.310 5.458 -32.919 1.00 87.75 119 LEU A O 1
ATOM 937 N N . MET A 1 120 ? 12.363 7.701 -33.017 1.00 90.38 120 MET A N 1
ATOM 938 C CA . MET A 1 120 ? 13.540 7.838 -32.151 1.00 90.38 120 MET A CA 1
ATOM 939 C C . MET A 1 120 ? 13.260 7.333 -30.731 1.00 90.38 120 MET A C 1
ATOM 941 O O . MET A 1 120 ? 14.093 6.644 -30.150 1.00 90.38 120 MET A O 1
ATOM 945 N N . TYR A 1 121 ? 12.076 7.624 -30.187 1.00 90.81 121 TYR A N 1
ATOM 946 C CA . TYR A 1 121 ? 11.651 7.069 -28.905 1.00 90.81 121 TYR A CA 1
ATOM 947 C C . TYR A 1 121 ? 11.616 5.531 -28.933 1.00 90.81 121 TYR A C 1
ATOM 949 O O . TYR A 1 121 ? 12.195 4.899 -28.052 1.00 90.81 121 TYR A O 1
ATOM 957 N N . LYS A 1 122 ? 11.007 4.920 -29.963 1.00 89.12 122 LYS A N 1
ATOM 958 C CA . LYS A 1 122 ? 10.975 3.453 -30.115 1.00 89.12 122 LYS A CA 1
ATOM 959 C C . LYS A 1 122 ? 12.388 2.868 -30.226 1.00 89.12 122 LYS A C 1
ATOM 961 O O . LYS A 1 122 ? 12.691 1.881 -29.560 1.00 89.12 122 LYS A O 1
ATOM 966 N N . ALA A 1 123 ? 13.266 3.502 -31.005 1.00 91.56 123 ALA A N 1
ATOM 967 C CA . ALA A 1 123 ? 14.663 3.095 -31.136 1.00 91.56 123 ALA A CA 1
ATOM 968 C C . ALA A 1 123 ? 15.416 3.145 -29.795 1.00 91.56 123 ALA A C 1
ATOM 970 O O . ALA A 1 123 ? 16.157 2.220 -29.477 1.00 91.56 123 ALA A O 1
ATOM 971 N N . LEU A 1 124 ? 15.192 4.180 -28.979 1.00 93.81 124 LEU A N 1
ATOM 972 C CA . LEU A 1 124 ? 15.787 4.274 -27.644 1.00 93.81 124 LEU A CA 1
ATOM 973 C C . LEU A 1 124 ? 15.239 3.225 -26.675 1.00 93.81 124 LEU A C 1
ATOM 975 O O . LEU A 1 124 ? 16.009 2.701 -25.879 1.00 93.81 124 LEU A O 1
ATOM 979 N N . CYS A 1 125 ? 13.954 2.862 -26.758 1.00 93.06 125 CYS A N 1
ATOM 980 C CA . CYS A 1 125 ? 13.407 1.740 -25.988 1.00 93.06 125 CYS A CA 1
ATOM 981 C C . CYS A 1 125 ? 14.090 0.409 -26.346 1.00 93.06 125 CYS A C 1
ATOM 983 O O . CYS A 1 125 ? 14.423 -0.367 -25.449 1.00 93.06 125 CYS A O 1
ATOM 985 N N . LEU A 1 126 ? 14.326 0.157 -27.639 1.00 93.50 126 LEU A N 1
ATOM 986 C CA . LEU A 1 126 ? 15.067 -1.021 -28.109 1.00 93.50 126 LEU A CA 1
ATOM 987 C C . LEU A 1 126 ? 16.509 -1.019 -27.590 1.00 93.50 126 LEU A C 1
ATOM 989 O O . LEU A 1 126 ? 16.971 -2.019 -27.041 1.00 93.50 126 LEU A O 1
ATOM 993 N N . ASP A 1 127 ? 17.191 0.120 -27.703 1.00 94.69 127 ASP A N 1
ATOM 994 C CA . ASP A 1 127 ? 18.556 0.314 -27.210 1.00 94.69 127 ASP A CA 1
ATOM 995 C C . ASP A 1 127 ? 18.654 0.137 -25.684 1.00 94.69 127 ASP A C 1
ATOM 997 O O . ASP A 1 127 ? 19.562 -0.526 -25.181 1.00 94.69 127 ASP A O 1
ATOM 1001 N N . THR A 1 128 ? 17.673 0.639 -24.927 1.00 95.94 128 THR A N 1
ATOM 1002 C CA . THR A 1 128 ? 17.575 0.397 -23.483 1.00 95.94 128 THR A CA 1
ATOM 1003 C C . THR A 1 128 ? 17.417 -1.086 -23.180 1.00 95.94 128 THR A C 1
ATOM 1005 O O . THR A 1 128 ? 18.115 -1.595 -22.305 1.00 95.94 128 THR A O 1
ATOM 1008 N N . PHE A 1 129 ? 16.540 -1.806 -23.886 1.00 95.25 129 PHE A N 1
ATOM 1009 C CA . PHE A 1 129 ? 16.385 -3.244 -23.664 1.00 95.25 129 PHE A CA 1
ATOM 1010 C C . PHE A 1 129 ? 17.687 -4.011 -23.955 1.00 95.25 129 PHE A C 1
ATOM 1012 O O . PHE A 1 129 ? 18.095 -4.866 -23.163 1.00 95.25 129 PHE A O 1
ATOM 1019 N N . ALA A 1 130 ? 18.376 -3.677 -25.048 1.00 94.56 130 ALA A N 1
ATOM 1020 C CA . ALA A 1 130 ? 19.665 -4.272 -25.395 1.00 94.56 130 ALA A CA 1
ATOM 1021 C C . ALA A 1 130 ? 20.737 -3.980 -24.326 1.00 94.56 130 ALA A C 1
ATOM 1023 O O . ALA A 1 130 ? 21.392 -4.903 -23.842 1.00 94.56 130 ALA A O 1
ATOM 1024 N N . SER A 1 131 ? 20.839 -2.725 -23.880 1.00 95.00 131 SER A N 1
ATOM 1025 C CA . SER A 1 131 ? 21.772 -2.284 -22.830 1.00 95.00 131 SER A CA 1
ATOM 1026 C C . SER A 1 131 ? 21.520 -2.996 -21.497 1.00 95.00 131 SER A C 1
ATOM 1028 O O . SER A 1 131 ? 22.457 -3.417 -20.822 1.00 95.00 131 SER A O 1
ATOM 1030 N N . LEU A 1 132 ? 20.251 -3.185 -21.122 1.00 95.06 132 LEU A N 1
ATOM 1031 C CA . LEU A 1 132 ? 19.865 -3.956 -19.940 1.00 95.06 132 LEU A CA 1
ATOM 1032 C C . LEU A 1 132 ? 20.229 -5.436 -20.071 1.00 95.06 132 LEU A C 1
ATOM 1034 O O . LEU A 1 132 ? 20.669 -6.041 -19.099 1.00 95.06 132 LEU A O 1
ATOM 1038 N N . THR A 1 133 ? 20.053 -6.020 -21.255 1.00 93.62 133 THR A N 1
ATOM 1039 C CA . THR A 1 133 ? 20.430 -7.417 -21.513 1.00 93.62 133 THR A CA 1
ATOM 1040 C C . THR A 1 133 ? 21.932 -7.598 -21.323 1.00 93.62 133 THR A C 1
ATOM 1042 O O . THR A 1 133 ? 22.352 -8.471 -20.567 1.00 93.62 133 THR A O 1
ATOM 1045 N N . GLN A 1 134 ? 22.731 -6.708 -21.913 1.00 93.38 134 GLN A N 1
ATOM 1046 C CA . GLN A 1 134 ? 24.184 -6.714 -21.769 1.00 93.38 134 GLN A CA 1
ATOM 1047 C C . GLN A 1 134 ? 24.626 -6.505 -20.313 1.00 93.38 134 GLN A C 1
ATOM 1049 O O . GLN A 1 134 ? 25.542 -7.178 -19.841 1.00 93.38 134 GLN A O 1
ATOM 1054 N N . LEU A 1 135 ? 23.966 -5.604 -19.576 1.00 93.25 135 LEU A N 1
ATOM 1055 C CA . LEU A 1 135 ? 24.217 -5.419 -18.146 1.00 93.25 135 LEU A CA 1
ATOM 1056 C C . LEU A 1 135 ? 24.009 -6.733 -17.379 1.00 93.25 135 LEU A C 1
ATOM 1058 O O . LEU A 1 135 ? 24.856 -7.115 -16.573 1.00 93.25 135 LEU A O 1
ATOM 1062 N N . LEU A 1 136 ? 22.899 -7.432 -17.624 1.00 92.50 136 LEU A N 1
ATOM 1063 C CA . LEU A 1 136 ? 22.621 -8.699 -16.950 1.00 92.50 136 LEU A CA 1
ATOM 1064 C C . LEU A 1 136 ? 23.616 -9.797 -17.342 1.00 92.50 136 LEU A C 1
ATOM 1066 O O . LEU A 1 136 ? 23.986 -10.593 -16.483 1.00 92.50 136 LEU A O 1
ATOM 1070 N N . GLU A 1 137 ? 24.084 -9.827 -18.593 1.00 91.50 137 GLU A N 1
ATOM 1071 C CA . GLU A 1 137 ? 25.151 -10.736 -19.044 1.00 91.50 137 GLU A CA 1
ATOM 1072 C C . GLU A 1 137 ? 26.443 -10.503 -18.269 1.00 91.50 137 GLU A C 1
ATOM 1074 O O . GLU A 1 137 ? 26.979 -11.449 -17.689 1.00 91.50 137 GLU A O 1
ATOM 1079 N N . LYS A 1 138 ? 26.865 -9.244 -18.138 1.00 89.38 138 LYS A N 1
ATOM 1080 C CA . LYS A 1 138 ? 28.040 -8.868 -17.344 1.00 89.38 138 LYS A CA 1
ATOM 1081 C C . LYS A 1 138 ? 27.893 -9.238 -15.867 1.00 89.38 138 LYS A C 1
ATOM 1083 O O . LYS A 1 138 ? 28.818 -9.792 -15.278 1.00 89.38 138 LYS A O 1
ATOM 1088 N N . ILE A 1 139 ? 26.726 -8.987 -15.268 1.00 89.44 139 ILE A N 1
ATOM 1089 C CA . ILE A 1 139 ? 26.446 -9.394 -13.880 1.00 89.44 139 ILE A CA 1
ATOM 1090 C C . ILE A 1 139 ? 26.512 -10.920 -13.741 1.00 89.44 139 ILE A C 1
ATOM 1092 O O . ILE A 1 139 ? 27.072 -11.428 -12.771 1.00 89.44 139 ILE A O 1
ATOM 1096 N N . ARG A 1 140 ? 25.962 -11.662 -14.709 1.00 86.56 140 ARG A N 1
ATOM 1097 C CA . ARG A 1 140 ? 25.958 -13.129 -14.703 1.00 86.56 140 ARG A CA 1
ATOM 1098 C C . ARG A 1 140 ? 27.371 -13.708 -14.784 1.00 86.56 140 ARG A C 1
ATOM 1100 O O . ARG A 1 140 ? 27.670 -14.694 -14.111 1.00 86.56 140 ARG A O 1
ATOM 1107 N N . GLU A 1 141 ? 28.230 -13.112 -15.605 1.00 86.00 141 GLU A N 1
ATOM 1108 C CA . GLU A 1 141 ? 29.647 -13.481 -15.714 1.00 86.00 141 GLU A CA 1
ATOM 1109 C C . GLU A 1 141 ? 30.395 -13.227 -14.396 1.00 86.00 141 GLU A C 1
ATOM 1111 O O . GLU A 1 141 ? 31.239 -14.024 -13.979 1.00 86.00 141 GLU A O 1
ATOM 1116 N N . GLN A 1 142 ? 30.019 -12.171 -13.674 1.00 81.88 142 GLN A N 1
ATOM 1117 C CA . GLN A 1 142 ? 30.586 -11.788 -12.385 1.00 81.88 142 GLN A CA 1
ATOM 1118 C C . GLN A 1 142 ? 29.817 -12.439 -11.221 1.00 81.88 142 GLN A C 1
ATOM 1120 O O . GLN A 1 142 ? 29.133 -11.771 -10.449 1.00 81.88 142 GLN A O 1
ATOM 1125 N N . LYS A 1 143 ? 29.951 -13.767 -11.061 1.00 68.19 143 LYS A N 1
ATOM 1126 C CA . LYS A 1 143 ? 29.208 -14.601 -10.079 1.00 68.19 143 LYS A CA 1
ATOM 1127 C C . LYS A 1 143 ? 29.120 -14.041 -8.647 1.00 68.19 143 LYS A C 1
ATOM 1129 O O . LYS A 1 143 ? 28.140 -14.311 -7.957 1.00 68.19 143 LYS A O 1
ATOM 1134 N N . THR A 1 144 ? 30.117 -13.280 -8.191 1.00 70.06 144 THR A N 1
ATOM 1135 C CA . THR A 1 144 ? 30.137 -12.627 -6.868 1.00 70.06 144 THR A CA 1
ATOM 1136 C C . THR A 1 144 ? 29.082 -11.524 -6.719 1.00 70.06 144 THR A C 1
ATOM 1138 O O . THR A 1 144 ? 28.611 -11.277 -5.611 1.00 70.06 144 THR A O 1
ATOM 1141 N N . ILE A 1 145 ? 28.672 -10.885 -7.816 1.00 71.06 145 ILE A N 1
ATOM 1142 C CA . ILE A 1 145 ? 27.703 -9.781 -7.829 1.00 71.06 145 ILE A CA 1
ATOM 1143 C C . ILE A 1 145 ? 26.268 -10.290 -7.724 1.00 71.06 145 ILE A C 1
ATOM 1145 O O . ILE A 1 145 ? 25.446 -9.662 -7.069 1.00 71.06 145 ILE A O 1
ATOM 1149 N N . ILE A 1 146 ? 25.959 -11.456 -8.299 1.00 72.69 146 ILE A N 1
ATOM 1150 C CA . ILE A 1 146 ? 24.593 -12.011 -8.326 1.00 72.69 146 ILE A CA 1
ATOM 1151 C C . ILE A 1 146 ? 24.001 -12.125 -6.912 1.00 72.69 146 ILE A C 1
ATOM 1153 O O . ILE A 1 146 ? 22.831 -11.821 -6.691 1.00 72.69 146 ILE A O 1
ATOM 1157 N N . GLN A 1 147 ? 24.820 -12.520 -5.934 1.00 70.19 147 GLN A N 1
ATOM 1158 C CA . GLN A 1 147 ? 24.392 -12.671 -4.539 1.00 70.19 147 GLN A CA 1
ATOM 1159 C C . GLN A 1 147 ? 24.238 -11.334 -3.800 1.00 70.19 147 GLN A C 1
ATOM 1161 O O . GLN A 1 147 ? 23.589 -11.284 -2.756 1.00 70.19 147 GLN A O 1
ATOM 1166 N N . THR A 1 148 ? 24.819 -10.256 -4.331 1.00 78.12 148 THR A N 1
ATOM 1167 C CA . THR A 1 148 ? 24.853 -8.928 -3.708 1.00 78.12 148 THR A CA 1
ATOM 1168 C C . THR A 1 148 ? 23.962 -7.907 -4.411 1.00 78.12 148 THR A C 1
ATOM 1170 O O . THR A 1 148 ? 23.909 -6.763 -3.962 1.00 78.12 148 THR A O 1
ATOM 1173 N N . ILE A 1 149 ? 23.218 -8.308 -5.457 1.00 83.44 149 ILE A N 1
ATOM 1174 C CA . ILE A 1 149 ? 22.252 -7.437 -6.139 1.00 83.44 149 ILE A CA 1
ATOM 1175 C C . ILE A 1 149 ? 21.247 -6.890 -5.106 1.00 83.44 149 ILE A C 1
ATOM 1177 O O . ILE A 1 149 ? 20.503 -7.663 -4.487 1.00 83.44 149 ILE A O 1
ATOM 1181 N N . PRO A 1 150 ? 21.194 -5.561 -4.907 1.00 86.69 150 PRO A N 1
ATOM 1182 C CA . PRO A 1 150 ? 20.245 -4.917 -4.030 1.00 86.69 150 PRO A CA 1
ATOM 1183 C C . PRO A 1 150 ? 18.833 -5.111 -4.554 1.00 86.69 150 PRO A C 1
ATOM 1185 O O . PRO A 1 150 ? 18.562 -4.981 -5.743 1.00 86.69 150 PRO A O 1
ATOM 1188 N N . LEU A 1 151 ? 17.898 -5.286 -3.634 1.00 86.62 151 LEU A N 1
ATOM 1189 C CA . LEU A 1 151 ? 16.474 -5.361 -3.939 1.00 86.62 151 LEU A CA 1
ATOM 1190 C C . LEU A 1 151 ? 15.975 -4.206 -4.828 1.00 86.62 151 LEU A C 1
ATOM 1192 O O . LEU A 1 151 ? 15.149 -4.398 -5.717 1.00 86.62 151 LEU A O 1
ATOM 1196 N N . THR A 1 152 ? 16.481 -2.994 -4.591 1.00 87.81 152 THR A N 1
ATOM 1197 C CA . THR A 1 152 ? 16.105 -1.799 -5.352 1.00 87.81 152 THR A CA 1
ATOM 1198 C C . THR A 1 152 ? 16.396 -1.964 -6.844 1.00 87.81 152 THR A C 1
ATOM 1200 O O . THR A 1 152 ? 15.599 -1.512 -7.663 1.00 87.81 152 THR A O 1
ATOM 1203 N N . PHE A 1 153 ? 17.478 -2.664 -7.204 1.00 91.62 153 PHE A N 1
ATOM 1204 C CA . PHE A 1 153 ? 17.778 -3.010 -8.591 1.00 91.62 153 PHE A CA 1
ATOM 1205 C C . PHE A 1 153 ? 16.664 -3.875 -9.188 1.00 91.62 153 PHE A C 1
ATOM 1207 O O . PHE A 1 153 ? 16.094 -3.511 -10.212 1.00 91.62 153 PHE A O 1
ATOM 1214 N N . THR A 1 154 ? 16.300 -4.971 -8.514 1.00 88.62 154 THR A N 1
ATOM 1215 C CA . THR A 1 154 ? 15.245 -5.904 -8.945 1.00 88.62 154 THR A CA 1
ATOM 1216 C C . THR A 1 154 ? 13.911 -5.189 -9.165 1.00 88.62 154 THR A C 1
ATOM 1218 O O . THR A 1 154 ? 13.256 -5.373 -10.194 1.00 88.62 154 THR A O 1
ATOM 1221 N N . VAL A 1 155 ? 13.532 -4.305 -8.238 1.00 88.62 155 VAL A N 1
ATOM 1222 C CA . VAL A 1 155 ? 12.278 -3.551 -8.336 1.00 88.62 155 VAL A CA 1
ATOM 1223 C C . VAL A 1 155 ? 12.308 -2.565 -9.504 1.00 88.62 155 VAL A C 1
ATOM 1225 O O . VAL A 1 155 ? 11.351 -2.517 -10.278 1.00 88.62 155 VAL A O 1
ATOM 1228 N N . ILE A 1 156 ? 13.382 -1.781 -9.660 1.00 90.38 156 ILE A N 1
ATOM 1229 C CA . ILE A 1 156 ? 13.495 -0.828 -10.778 1.00 90.38 156 ILE A CA 1
ATOM 1230 C C . ILE A 1 156 ? 13.548 -1.577 -12.110 1.00 90.38 156 ILE A C 1
ATOM 1232 O O . ILE A 1 156 ? 12.931 -1.131 -13.072 1.00 90.38 156 ILE A O 1
ATOM 1236 N N . TYR A 1 157 ? 14.215 -2.729 -12.165 1.00 92.44 157 TYR A N 1
ATOM 1237 C CA . TYR A 1 157 ? 14.284 -3.556 -13.362 1.00 92.44 157 TYR A CA 1
ATOM 1238 C C . TYR A 1 157 ? 12.894 -4.006 -13.832 1.00 92.44 157 TYR A C 1
ATOM 1240 O O . TYR A 1 157 ? 12.535 -3.773 -14.984 1.00 92.44 157 TYR A O 1
ATOM 1248 N N . GLY A 1 158 ? 12.068 -4.573 -12.942 1.00 88.75 158 GLY A N 1
ATOM 1249 C CA . GLY A 1 158 ? 10.700 -4.980 -13.296 1.00 88.75 158 GLY A CA 1
ATOM 1250 C C . GLY A 1 158 ? 9.798 -3.804 -13.696 1.00 88.75 158 GLY A C 1
ATOM 1251 O O . GLY A 1 158 ? 9.012 -3.904 -14.642 1.00 88.75 158 GLY A O 1
ATOM 1252 N N . VAL A 1 159 ? 9.958 -2.653 -13.035 1.00 85.62 159 VAL A N 1
ATOM 1253 C CA . VAL A 1 159 ? 9.279 -1.402 -13.411 1.00 85.62 159 VAL A CA 1
ATOM 1254 C C . VAL A 1 159 ? 9.698 -0.969 -14.815 1.00 85.62 159 VAL A C 1
ATOM 1256 O O . VAL A 1 159 ? 8.838 -0.669 -15.635 1.00 85.62 159 VAL A O 1
ATOM 1259 N N . LEU A 1 160 ? 10.994 -0.991 -15.119 1.00 89.88 160 LEU A N 1
ATOM 1260 C CA . LEU A 1 160 ? 11.532 -0.584 -16.411 1.00 89.88 160 LEU A CA 1
ATOM 1261 C C . LEU A 1 160 ? 11.103 -1.528 -17.541 1.00 89.88 160 LEU A C 1
ATOM 1263 O O . LEU A 1 160 ? 10.704 -1.043 -18.596 1.00 89.88 160 LEU A O 1
ATOM 1267 N N . LEU A 1 161 ? 11.088 -2.847 -17.315 1.00 89.50 161 LEU A N 1
ATOM 1268 C CA . LEU A 1 161 ? 10.514 -3.812 -18.262 1.00 89.50 161 LEU A CA 1
ATOM 1269 C C . LEU A 1 161 ? 9.056 -3.475 -18.595 1.00 89.50 161 LEU A C 1
ATOM 1271 O O . LEU A 1 161 ? 8.656 -3.509 -19.758 1.00 89.50 161 LEU A O 1
ATOM 1275 N N . THR A 1 162 ? 8.280 -3.093 -17.580 1.00 84.19 162 THR A N 1
ATOM 1276 C CA . THR A 1 162 ? 6.890 -2.665 -17.771 1.00 84.19 162 THR A CA 1
ATOM 1277 C C . THR A 1 162 ? 6.806 -1.354 -18.552 1.00 84.19 162 THR A C 1
ATOM 1279 O O . THR A 1 162 ? 5.975 -1.220 -19.441 1.00 84.19 162 THR A O 1
ATOM 1282 N N . SER A 1 163 ? 7.673 -0.381 -18.265 1.00 82.69 163 SER A N 1
ATOM 1283 C CA . SER A 1 163 ? 7.728 0.876 -19.021 1.00 82.69 163 SER A CA 1
ATOM 1284 C C . SER A 1 163 ? 8.016 0.630 -20.502 1.00 82.69 163 SER A C 1
ATOM 1286 O O . SER A 1 163 ? 7.345 1.193 -21.363 1.00 82.69 163 SER A O 1
ATOM 1288 N N . LEU A 1 164 ? 8.998 -0.225 -20.795 1.00 87.25 164 LEU A N 1
ATOM 1289 C CA . LEU A 1 164 ? 9.407 -0.563 -22.157 1.00 87.25 164 LEU A CA 1
ATOM 1290 C C . LEU A 1 164 ? 8.301 -1.301 -22.917 1.00 87.25 164 LEU A C 1
ATOM 1292 O O . LEU A 1 164 ? 8.097 -1.037 -24.100 1.00 87.25 164 LEU A O 1
ATOM 1296 N N . SER A 1 165 ? 7.539 -2.170 -22.247 1.00 83.31 165 SER A N 1
ATOM 1297 C CA . SER A 1 165 ? 6.462 -2.940 -22.883 1.00 83.31 165 SER A CA 1
ATOM 1298 C C . SER A 1 165 ? 5.300 -2.078 -23.395 1.00 83.31 165 SER A C 1
ATOM 1300 O O . SER A 1 165 ? 4.561 -2.496 -24.285 1.00 83.31 165 SER A O 1
ATOM 1302 N N . TYR A 1 166 ? 5.152 -0.836 -22.918 1.00 76.50 166 TYR A N 1
ATOM 1303 C CA . TYR A 1 166 ? 4.198 0.109 -23.509 1.00 76.50 166 TYR A CA 1
ATOM 1304 C C . TYR A 1 166 ? 4.594 0.566 -24.917 1.00 76.50 166 TYR A C 1
ATOM 1306 O O . TYR A 1 166 ? 3.713 0.976 -25.676 1.00 76.50 166 TYR A O 1
ATOM 1314 N N . ALA A 1 167 ? 5.887 0.516 -25.245 1.00 78.69 167 ALA A N 1
ATOM 1315 C CA . ALA A 1 167 ? 6.463 0.948 -26.516 1.00 78.69 167 ALA A CA 1
ATOM 1316 C C . ALA A 1 167 ? 6.885 -0.218 -27.425 1.00 78.69 167 ALA A C 1
ATOM 1318 O O . ALA A 1 167 ? 7.024 -0.020 -28.630 1.00 78.69 167 ALA A O 1
ATOM 1319 N N . LEU A 1 168 ? 7.107 -1.401 -26.843 1.00 86.00 168 LEU A N 1
ATOM 1320 C CA . LEU A 1 168 ? 7.596 -2.609 -27.509 1.00 86.00 168 LEU A CA 1
ATOM 1321 C C . LEU A 1 168 ? 6.534 -3.724 -27.409 1.00 86.00 168 LEU A C 1
ATOM 1323 O O . LEU A 1 168 ? 6.507 -4.445 -26.401 1.00 86.00 168 LEU A O 1
ATOM 1327 N N . PRO A 1 169 ? 5.626 -3.839 -28.399 1.00 81.75 169 PRO A N 1
ATOM 1328 C CA . PRO A 1 169 ? 4.615 -4.893 -28.463 1.00 81.75 169 PRO A CA 1
ATOM 1329 C C . PRO A 1 169 ? 5.140 -6.309 -28.173 1.00 81.75 169 PRO A C 1
ATOM 1331 O O . PRO A 1 169 ? 4.545 -7.011 -27.355 1.00 81.75 169 PRO A O 1
ATOM 1334 N N . SER A 1 170 ? 6.271 -6.715 -28.759 1.00 85.50 170 SER A N 1
ATOM 1335 C CA . SER A 1 170 ? 6.796 -8.082 -28.614 1.00 85.50 170 SER A CA 1
ATOM 1336 C C . SER A 1 170 ? 7.230 -8.393 -27.173 1.00 85.50 170 SER A C 1
ATOM 1338 O O . SER A 1 170 ? 7.050 -9.506 -26.668 1.00 85.50 170 SER A O 1
ATOM 1340 N N . LEU A 1 171 ? 7.766 -7.386 -26.468 1.00 86.88 171 LEU A N 1
ATOM 1341 C CA . LEU A 1 171 ? 8.146 -7.494 -25.059 1.00 86.88 171 LEU A CA 1
ATOM 1342 C C . LEU A 1 171 ? 6.905 -7.607 -24.173 1.00 86.88 171 LEU A C 1
ATOM 1344 O O . LEU A 1 171 ? 6.909 -8.357 -23.198 1.00 86.88 171 LEU A O 1
ATOM 1348 N N . LYS A 1 172 ? 5.838 -6.874 -24.509 1.00 81.62 172 LYS A N 1
ATOM 1349 C CA . LYS A 1 172 ? 4.560 -6.949 -23.797 1.00 81.62 172 LYS A CA 1
ATOM 1350 C C . LYS A 1 172 ? 3.964 -8.350 -23.873 1.00 81.62 172 LYS A C 1
ATOM 1352 O O . LYS A 1 172 ? 3.595 -8.899 -22.837 1.00 81.62 172 LYS A O 1
ATOM 1357 N N . GLU A 1 173 ? 3.923 -8.927 -25.069 1.00 80.81 173 GLU A N 1
ATOM 1358 C CA . GLU A 1 173 ? 3.467 -10.303 -25.287 1.00 80.81 173 GLU A CA 1
ATOM 1359 C C . GLU A 1 173 ? 4.331 -11.300 -24.509 1.00 80.81 173 GLU A C 1
ATOM 1361 O O . GLU A 1 173 ? 3.805 -12.161 -23.808 1.00 80.81 173 GLU A O 1
ATOM 1366 N N . SER A 1 174 ? 5.657 -11.129 -24.541 1.00 83.94 174 SER A N 1
ATOM 1367 C CA . SER A 1 174 ? 6.592 -11.988 -23.811 1.00 83.94 174 SER A CA 1
ATOM 1368 C C . SER A 1 174 ? 6.438 -11.907 -22.287 1.00 83.94 174 SER A C 1
ATOM 1370 O O . SER A 1 174 ? 6.505 -12.929 -21.609 1.00 83.94 174 SER A O 1
ATOM 1372 N N . ILE A 1 175 ? 6.219 -10.719 -21.716 1.00 83.38 175 ILE A N 1
ATOM 1373 C CA . ILE A 1 175 ? 5.947 -10.567 -20.278 1.00 83.38 175 ILE A CA 1
ATOM 1374 C C . ILE A 1 175 ? 4.657 -11.305 -19.909 1.00 83.38 175 ILE A C 1
ATOM 1376 O O . ILE A 1 175 ? 4.635 -12.043 -18.927 1.00 83.38 175 ILE A O 1
ATOM 1380 N N . HIS A 1 176 ? 3.602 -11.114 -20.700 1.00 75.88 176 HIS A N 1
ATOM 1381 C CA . HIS A 1 176 ? 2.286 -11.673 -20.425 1.00 75.88 176 HIS A CA 1
ATOM 1382 C C . HIS A 1 176 ? 2.272 -13.202 -20.500 1.00 75.88 176 HIS A C 1
ATOM 1384 O O . HIS A 1 176 ? 1.855 -13.837 -19.534 1.00 75.88 176 HIS A O 1
ATOM 1390 N N . SER A 1 177 ? 2.810 -13.796 -21.570 1.00 73.81 177 SER A N 1
ATOM 1391 C CA . SER A 1 177 ? 2.884 -15.257 -21.709 1.00 73.81 177 SER A CA 1
ATOM 1392 C C . SER A 1 177 ? 3.661 -15.907 -20.563 1.00 73.81 177 SER A C 1
ATOM 1394 O O . SER A 1 177 ? 3.254 -16.924 -20.015 1.00 73.81 177 SER A O 1
ATOM 1396 N N . ASN A 1 178 ? 4.739 -15.279 -20.088 1.00 73.19 178 ASN A N 1
ATOM 1397 C CA . ASN A 1 178 ? 5.496 -15.804 -18.949 1.00 73.19 178 ASN A CA 1
ATOM 1398 C C . ASN A 1 178 ? 4.779 -15.656 -17.595 1.00 73.19 178 ASN A C 1
ATOM 1400 O O . ASN A 1 178 ? 5.100 -16.376 -16.644 1.00 73.19 178 ASN A O 1
ATOM 1404 N N . ILE A 1 179 ? 3.828 -14.727 -17.483 1.00 73.56 179 ILE A N 1
ATOM 1405 C CA . ILE A 1 179 ? 2.995 -14.570 -16.289 1.00 73.56 179 ILE A CA 1
ATOM 1406 C C . ILE A 1 179 ? 1.822 -15.557 -16.333 1.00 73.56 179 ILE A C 1
ATOM 1408 O O . ILE A 1 179 ? 1.607 -16.233 -15.327 1.00 73.56 179 ILE A O 1
ATOM 1412 N N . ILE A 1 180 ? 1.131 -15.678 -17.474 1.00 59.03 180 ILE A N 1
ATOM 1413 C CA . ILE A 1 180 ? -0.137 -16.414 -17.618 1.00 59.03 180 ILE A CA 1
ATOM 1414 C C . ILE A 1 180 ? 0.042 -17.864 -18.108 1.00 59.03 180 ILE A C 1
ATOM 1416 O O . ILE A 1 180 ? -0.462 -18.773 -17.455 1.00 59.03 180 ILE A O 1
ATOM 1420 N N . ASP A 1 181 ? 0.830 -18.141 -19.154 1.00 53.09 181 ASP A N 1
ATOM 1421 C CA . ASP A 1 181 ? 0.871 -19.451 -19.853 1.00 53.09 181 ASP A CA 1
ATOM 1422 C C . ASP A 1 181 ? 1.606 -20.581 -19.095 1.00 53.09 181 ASP A C 1
ATOM 1424 O O . ASP A 1 181 ? 1.924 -21.635 -19.641 1.00 53.09 181 ASP A O 1
ATOM 1428 N N . ARG A 1 182 ? 1.882 -20.401 -17.801 1.00 48.97 182 ARG A N 1
ATOM 1429 C CA . ARG A 1 182 ? 2.312 -21.489 -16.900 1.00 48.97 182 ARG A CA 1
ATOM 1430 C C . ARG A 1 182 ? 1.334 -21.668 -15.744 1.00 48.97 182 ARG A C 1
ATOM 1432 O O . ARG A 1 182 ? 1.754 -21.825 -14.592 1.00 48.97 182 ARG A O 1
ATOM 1439 N N . VAL A 1 183 ? 0.053 -21.557 -16.073 1.00 38.38 183 VAL A N 1
ATOM 1440 C CA . VAL A 1 183 ? -1.100 -21.975 -15.280 1.00 38.38 183 VAL A CA 1
ATOM 1441 C C . VAL A 1 183 ? -1.778 -23.075 -16.102 1.00 38.38 183 VAL A C 1
ATOM 1443 O O . VAL A 1 183 ? -2.701 -22.806 -16.848 1.00 38.38 183 VAL A O 1
ATOM 1446 N N . ASP A 1 184 ? -1.184 -24.269 -16.031 1.00 33.41 184 ASP A N 1
ATOM 1447 C CA . ASP A 1 184 ? -1.704 -25.594 -16.403 1.00 33.41 184 ASP A CA 1
ATOM 1448 C C . ASP A 1 184 ? -2.576 -25.705 -17.673 1.00 33.41 184 ASP A C 1
ATOM 1450 O O . ASP A 1 184 ? -3.731 -25.298 -17.668 1.00 33.41 184 ASP A O 1
ATOM 1454 N N . ASP A 1 185 ? -2.027 -26.340 -18.723 1.00 41.28 185 ASP A N 1
ATOM 1455 C CA . ASP A 1 185 ? -2.738 -27.013 -19.829 1.00 41.28 185 ASP A CA 1
ATOM 1456 C C . ASP A 1 185 ? -4.239 -26.685 -19.956 1.00 41.28 185 ASP A C 1
ATOM 1458 O O . ASP A 1 185 ? -5.074 -27.470 -19.524 1.00 41.28 185 ASP A O 1
ATOM 1462 N N . ILE A 1 186 ? -4.600 -25.571 -20.600 1.00 26.78 186 ILE A N 1
ATOM 1463 C CA . ILE A 1 186 ? -5.888 -25.403 -21.287 1.00 26.78 186 ILE A CA 1
ATOM 1464 C C . ILE A 1 186 ? -5.677 -24.462 -22.476 1.00 26.78 186 ILE A C 1
ATOM 1466 O O . ILE A 1 186 ? -5.284 -23.305 -22.358 1.00 26.78 186 ILE A O 1
ATOM 1470 N N . SER A 1 187 ? -6.001 -24.996 -23.647 1.00 33.47 187 SER A N 1
ATOM 1471 C CA . SER A 1 187 ? -6.276 -24.277 -24.879 1.00 33.47 187 SER A CA 1
ATOM 1472 C C . SER A 1 187 ? -7.383 -23.236 -24.682 1.00 33.47 187 SER A C 1
ATOM 1474 O O . SER A 1 187 ? -8.559 -23.591 -24.700 1.00 33.47 187 SER A O 1
ATOM 1476 N N . CYS A 1 188 ? -7.024 -21.963 -24.573 1.00 23.30 188 CYS A N 1
ATOM 1477 C CA . CYS A 1 188 ? -7.921 -20.834 -24.808 1.00 23.30 188 CYS A CA 1
ATOM 1478 C C . CYS A 1 188 ? -7.092 -19.721 -25.450 1.00 23.30 188 CYS A C 1
ATOM 1480 O O . CYS A 1 188 ? -6.026 -19.374 -24.954 1.00 23.30 188 CYS A O 1
ATOM 1482 N N . GLY A 1 189 ? -7.548 -19.224 -26.602 1.00 27.67 189 GLY A N 1
ATOM 1483 C CA . GLY A 1 189 ? -6.847 -18.195 -27.362 1.00 27.67 189 GLY A CA 1
ATOM 1484 C C . GLY A 1 189 ? -6.553 -16.962 -26.514 1.00 27.67 189 GLY A C 1
ATOM 1485 O O . GLY A 1 189 ? -7.382 -16.539 -25.713 1.00 27.67 189 GLY A O 1
ATOM 1486 N N . THR A 1 190 ? -5.371 -16.396 -26.732 1.00 31.77 190 THR A N 1
ATOM 1487 C CA . THR A 1 190 ? -4.939 -15.103 -26.208 1.00 31.77 190 THR A CA 1
ATOM 1488 C C . THR A 1 190 ? -6.052 -14.074 -26.455 1.00 31.77 190 THR A C 1
ATOM 1490 O O . THR A 1 190 ? -6.372 -13.810 -27.622 1.00 31.77 190 THR A O 1
ATOM 1493 N N . PRO A 1 191 ? -6.682 -13.494 -25.418 1.00 26.66 191 PRO A N 1
ATOM 1494 C CA . PRO A 1 191 ? -7.598 -12.387 -25.622 1.00 26.66 191 PRO A CA 1
ATOM 1495 C C . PRO A 1 191 ? -6.800 -11.207 -26.194 1.00 26.66 191 PRO A C 1
ATOM 1497 O O . PRO A 1 191 ? -5.675 -10.939 -25.758 1.00 26.66 191 PRO A O 1
ATOM 1500 N N . PRO A 1 192 ? -7.320 -10.474 -27.191 1.00 32.12 192 PRO A N 1
ATOM 1501 C CA . PRO A 1 192 ? -6.694 -9.234 -27.603 1.00 32.12 192 PRO A CA 1
ATOM 1502 C C . PRO A 1 192 ? -6.861 -8.228 -26.463 1.00 32.12 192 PRO A C 1
ATOM 1504 O O . PRO A 1 192 ? -7.955 -7.717 -26.236 1.00 32.12 192 PRO A O 1
ATOM 1507 N N . TYR A 1 193 ? -5.763 -7.922 -25.773 1.00 37.41 193 TYR A N 1
ATOM 1508 C CA . TYR A 1 193 ? -5.754 -6.944 -24.689 1.00 37.41 193 TYR A CA 1
ATOM 1509 C C . TYR A 1 193 ? -6.205 -5.571 -25.209 1.00 37.41 193 TYR A C 1
ATOM 1511 O O . TYR A 1 193 ? -5.474 -4.851 -25.903 1.00 37.41 193 TYR A O 1
ATOM 1519 N N . GLY A 1 194 ? -7.445 -5.227 -24.875 1.00 42.69 194 GLY A N 1
ATOM 1520 C CA . GLY A 1 194 ? -8.177 -4.053 -25.325 1.00 42.69 194 GLY A CA 1
ATOM 1521 C C . GLY A 1 194 ? -8.035 -2.862 -24.389 1.00 42.69 194 GLY A C 1
ATOM 1522 O O . GLY A 1 194 ? -9.029 -2.278 -23.985 1.00 42.69 194 GLY A O 1
ATOM 1523 N N . GLU A 1 195 ? -6.810 -2.430 -24.105 1.00 46.41 195 GLU A N 1
ATOM 1524 C CA . GLU A 1 195 ? -6.592 -1.003 -23.903 1.00 46.41 195 GLU A CA 1
ATOM 1525 C C . GLU A 1 195 ? -5.505 -0.555 -24.854 1.00 46.41 195 GLU A C 1
ATOM 1527 O O . GLU A 1 195 ? -4.320 -0.881 -24.730 1.00 46.41 195 GLU A O 1
ATOM 1532 N N . THR A 1 196 ? -5.936 0.218 -25.836 1.00 46.97 196 THR A N 1
ATOM 1533 C CA . THR A 1 196 ? -5.036 0.907 -26.718 1.00 46.97 196 THR A CA 1
ATOM 1534 C C . THR A 1 196 ? -4.171 1.868 -25.901 1.00 46.97 196 THR A C 1
ATOM 1536 O O . THR A 1 196 ? -4.589 2.945 -25.457 1.00 46.97 196 THR A O 1
ATOM 1539 N N . SER A 1 197 ? -2.927 1.464 -25.636 1.00 60.75 197 SER A N 1
ATOM 1540 C CA . SER A 1 197 ? -1.894 2.442 -25.320 1.00 60.75 197 SER A CA 1
ATOM 1541 C C . SER A 1 197 ? -1.788 3.335 -26.553 1.00 60.75 197 SER A C 1
ATOM 1543 O O . SER A 1 197 ? -1.631 2.797 -27.653 1.00 60.75 197 SER A O 1
ATOM 1545 N N . PRO A 1 198 ? -1.827 4.673 -26.415 1.00 62.59 198 PRO A N 1
ATOM 1546 C CA . PRO A 1 198 ? -1.606 5.569 -27.545 1.00 62.59 198 PRO A CA 1
ATOM 1547 C C . PRO A 1 198 ? -0.339 5.218 -28.333 1.00 62.59 198 PRO A C 1
ATOM 1549 O O . PRO A 1 198 ? -0.276 5.471 -29.530 1.00 62.59 198 PRO A O 1
ATOM 1552 N N . MET A 1 199 ? 0.645 4.611 -27.661 1.00 73.75 199 MET A N 1
ATOM 1553 C CA . MET A 1 199 ? 1.899 4.141 -28.243 1.00 73.75 199 MET A CA 1
ATOM 1554 C C . MET A 1 199 ? 1.717 2.891 -29.111 1.00 73.75 199 MET A C 1
ATOM 1556 O O . MET A 1 199 ? 2.210 2.876 -30.230 1.00 73.75 199 MET A O 1
ATOM 1560 N N . LEU A 1 200 ? 0.953 1.891 -28.654 1.00 72.31 200 LEU A N 1
ATOM 1561 C CA . LEU A 1 200 ? 0.635 0.692 -29.444 1.00 72.31 200 LEU A CA 1
ATOM 1562 C C . LEU A 1 200 ? -0.250 1.034 -30.650 1.00 72.31 200 LEU A C 1
ATOM 1564 O O . LEU A 1 200 ? -0.075 0.480 -31.730 1.00 72.31 200 LEU A O 1
ATOM 1568 N N . ASP A 1 201 ? -1.176 1.979 -30.488 1.00 73.12 201 ASP A N 1
ATOM 1569 C CA . ASP A 1 201 ? -1.999 2.469 -31.597 1.00 73.12 201 ASP A CA 1
ATOM 1570 C C . ASP A 1 201 ? -1.186 3.238 -32.627 1.00 73.12 201 ASP A C 1
ATOM 1572 O O . ASP A 1 201 ? -1.401 3.080 -33.831 1.00 73.12 201 ASP A O 1
ATOM 1576 N N . ALA A 1 202 ? -0.274 4.095 -32.160 1.00 75.56 202 ALA A N 1
ATOM 1577 C CA . ALA A 1 202 ? 0.660 4.781 -33.035 1.00 75.56 202 ALA A CA 1
ATOM 1578 C C . ALA A 1 202 ? 1.497 3.755 -33.803 1.00 75.56 202 ALA A C 1
ATOM 1580 O O . ALA A 1 202 ? 1.525 3.835 -35.028 1.00 75.56 202 ALA A O 1
ATOM 1581 N N . ASP A 1 203 ? 2.070 2.765 -33.109 1.00 78.31 203 ASP A N 1
ATOM 1582 C CA . ASP A 1 203 ? 2.881 1.689 -33.687 1.00 78.31 203 ASP A CA 1
ATOM 1583 C C . ASP A 1 203 ? 2.124 0.908 -34.772 1.00 78.31 203 ASP A C 1
ATOM 1585 O O . ASP A 1 203 ? 2.561 0.852 -35.923 1.00 78.31 203 ASP A O 1
ATOM 1589 N N . LYS A 1 204 ? 0.908 0.432 -34.466 1.00 80.25 204 LYS A N 1
ATOM 1590 C CA . LYS A 1 204 ? 0.030 -0.243 -35.437 1.00 80.25 204 LYS A CA 1
ATOM 1591 C C . LYS A 1 204 ? -0.233 0.618 -36.669 1.00 80.25 204 LYS A C 1
ATOM 1593 O O . LYS A 1 204 ? -0.177 0.113 -37.788 1.00 80.25 204 LYS A O 1
ATOM 1598 N N . LYS A 1 205 ? -0.489 1.920 -36.498 1.00 80.31 205 LYS A N 1
ATOM 1599 C CA . LYS A 1 205 ? -0.748 2.829 -37.629 1.00 80.31 205 LYS A CA 1
ATOM 1600 C C . LYS A 1 205 ? 0.477 3.121 -38.488 1.00 80.31 205 LYS A C 1
ATOM 1602 O O . LYS A 1 205 ? 0.292 3.507 -39.645 1.00 80.31 205 LYS A O 1
ATOM 1607 N N . ILE A 1 206 ? 1.684 2.969 -37.948 1.00 80.50 206 ILE A N 1
ATOM 1608 C CA . ILE A 1 206 ? 2.936 3.211 -38.674 1.00 80.50 206 ILE A CA 1
ATOM 1609 C C . ILE A 1 206 ? 3.626 1.925 -39.139 1.00 80.50 206 ILE A C 1
ATOM 1611 O O . ILE A 1 206 ? 4.584 2.031 -39.894 1.00 80.50 206 ILE A O 1
ATOM 1615 N N . SER A 1 207 ? 3.138 0.744 -38.750 1.00 78.38 207 SER A N 1
ATOM 1616 C CA . SER A 1 207 ? 3.682 -0.571 -39.139 1.00 78.38 207 SER A CA 1
ATOM 1617 C C . SER A 1 207 ? 3.838 -0.771 -40.653 1.00 78.38 207 SER A C 1
ATOM 1619 O O . SER A 1 207 ? 4.773 -1.422 -41.099 1.00 78.38 207 SER A O 1
ATOM 1621 N N . GLY A 1 208 ? 2.970 -0.151 -41.460 1.00 71.38 208 GLY A N 1
ATOM 1622 C CA . GLY A 1 208 ? 3.064 -0.151 -42.926 1.00 71.38 208 GLY A CA 1
ATOM 1623 C C . GLY A 1 208 ? 3.968 0.937 -43.527 1.00 71.38 208 GLY A C 1
ATOM 1624 O O . GLY A 1 208 ? 3.972 1.117 -44.742 1.00 71.38 208 GLY A O 1
ATOM 1625 N N . SER A 1 209 ? 4.676 1.720 -42.707 1.00 74.50 209 SER A N 1
ATOM 1626 C CA . SER A 1 209 ? 5.606 2.764 -43.159 1.00 74.50 209 SER A CA 1
ATOM 1627 C C . SER A 1 209 ? 6.956 2.165 -43.546 1.00 74.50 209 SER A C 1
ATOM 1629 O O . SER A 1 209 ? 7.480 1.307 -42.843 1.00 74.50 209 SER A O 1
ATOM 1631 N N . SER A 1 210 ? 7.597 2.698 -44.588 1.00 74.44 210 SER A N 1
ATOM 1632 C CA . SER A 1 210 ? 8.963 2.310 -44.975 1.00 74.44 210 SER A CA 1
ATOM 1633 C C . SER A 1 210 ? 10.028 2.654 -43.923 1.00 74.44 210 SER A C 1
ATOM 1635 O O . SER A 1 210 ? 11.154 2.182 -44.016 1.00 74.44 210 SER A O 1
ATOM 1637 N N . MET A 1 211 ? 9.690 3.500 -42.945 1.00 71.69 211 MET A N 1
ATOM 1638 C CA . MET A 1 211 ? 10.556 3.888 -41.824 1.00 71.69 211 MET A CA 1
ATOM 1639 C C . MET A 1 211 ? 10.204 3.154 -40.519 1.00 71.69 211 MET A C 1
ATOM 1641 O O . MET A 1 211 ? 10.655 3.561 -39.449 1.00 71.69 211 MET A O 1
ATOM 1645 N N . TYR A 1 212 ? 9.344 2.133 -40.580 1.00 79.88 212 TYR A N 1
ATOM 1646 C CA . TYR A 1 212 ? 8.964 1.353 -39.407 1.00 79.88 212 TYR A CA 1
ATOM 1647 C C . TYR A 1 212 ? 10.160 0.581 -38.844 1.00 79.88 212 TYR A C 1
ATOM 1649 O O . TYR A 1 212 ? 10.956 0.012 -39.586 1.00 79.88 212 TYR A O 1
ATOM 1657 N N . ILE A 1 213 ? 10.261 0.556 -37.517 1.00 79.12 213 ILE A N 1
ATOM 1658 C CA . ILE A 1 213 ? 11.254 -0.231 -36.790 1.00 79.12 213 ILE A CA 1
ATOM 1659 C C . ILE A 1 213 ? 10.494 -1.392 -36.154 1.00 79.12 213 ILE A C 1
ATOM 1661 O O . ILE A 1 213 ? 9.690 -1.161 -35.249 1.00 79.12 213 ILE A O 1
ATOM 1665 N N . SER A 1 214 ? 10.713 -2.614 -36.636 1.00 79.38 214 SER A N 1
ATOM 1666 C CA . SER A 1 214 ? 10.165 -3.820 -36.011 1.00 79.38 214 SER A CA 1
ATOM 1667 C C . SER A 1 214 ? 10.865 -4.093 -34.680 1.00 79.38 214 SER A C 1
ATOM 1669 O O . SER A 1 214 ? 12.076 -3.907 -34.556 1.00 79.38 214 SER A O 1
ATOM 1671 N N . ASP A 1 215 ? 10.108 -4.532 -33.680 1.00 81.38 215 ASP A N 1
ATOM 1672 C CA . ASP A 1 215 ? 10.641 -5.015 -32.410 1.00 81.38 215 ASP A CA 1
ATOM 1673 C C . ASP A 1 215 ? 10.540 -6.542 -32.338 1.00 81.38 215 ASP A C 1
ATOM 1675 O O . ASP A 1 215 ? 9.453 -7.105 -32.340 1.00 81.38 215 ASP A O 1
ATOM 1679 N N . GLU A 1 216 ? 11.694 -7.209 -32.282 1.00 83.62 216 GLU A N 1
ATOM 1680 C CA . GLU A 1 216 ? 11.820 -8.653 -32.026 1.00 83.62 216 GLU A CA 1
ATOM 1681 C C . GLU A 1 216 ? 12.466 -8.864 -30.653 1.00 83.62 216 GLU A C 1
ATOM 1683 O O . GLU A 1 216 ? 13.578 -9.372 -30.498 1.00 83.62 216 GLU A O 1
ATOM 1688 N N . VAL A 1 217 ? 11.785 -8.364 -29.627 1.00 85.69 217 VAL A N 1
ATOM 1689 C CA . VAL A 1 217 ? 12.263 -8.361 -28.246 1.00 85.69 217 VAL A CA 1
ATOM 1690 C C . VAL A 1 217 ? 11.472 -9.358 -27.412 1.00 85.69 217 VAL A C 1
ATOM 1692 O O . VAL A 1 217 ? 10.270 -9.185 -27.218 1.00 85.69 217 VAL A O 1
ATOM 1695 N N . HIS A 1 218 ? 12.159 -10.353 -26.852 1.00 87.06 218 HIS A N 1
ATOM 1696 C CA . HIS A 1 218 ? 11.567 -11.354 -25.965 1.00 87.06 218 HIS A CA 1
ATOM 1697 C C . HIS A 1 218 ? 12.429 -11.569 -24.721 1.00 87.06 218 HIS A C 1
ATOM 1699 O O . HIS A 1 218 ? 13.660 -11.508 -24.779 1.00 87.06 218 HIS A O 1
ATOM 1705 N N . LEU A 1 219 ? 11.775 -11.849 -23.594 1.00 86.00 219 LEU A N 1
ATOM 1706 C CA . LEU A 1 219 ? 12.453 -12.223 -22.362 1.00 86.00 219 LEU A CA 1
ATOM 1707 C C . LEU A 1 219 ? 13.120 -13.593 -22.522 1.00 86.00 219 LEU A C 1
ATOM 1709 O O . LEU A 1 219 ? 12.491 -14.584 -22.882 1.00 86.00 219 LEU A O 1
ATOM 1713 N N . LYS A 1 220 ? 14.413 -13.633 -22.211 1.00 86.38 220 LYS A N 1
ATOM 1714 C CA . LYS A 1 220 ? 15.235 -14.844 -22.074 1.00 86.38 220 LYS A CA 1
ATOM 1715 C C . LYS A 1 220 ? 15.458 -15.176 -20.597 1.00 86.38 220 LYS A C 1
ATOM 1717 O O . LYS A 1 220 ? 15.223 -14.336 -19.731 1.00 86.38 220 LYS A O 1
ATOM 1722 N N . GLU A 1 221 ? 16.014 -16.353 -20.308 1.00 82.81 221 GLU A N 1
ATOM 1723 C CA . GLU A 1 221 ? 16.343 -16.797 -18.939 1.00 82.81 221 GLU A CA 1
ATOM 1724 C C . GLU A 1 221 ? 17.104 -15.745 -18.123 1.00 82.81 221 GLU A C 1
ATOM 1726 O O . GLU A 1 221 ? 16.834 -15.543 -16.941 1.00 82.81 221 GLU A O 1
ATOM 1731 N N . ILE A 1 222 ? 18.018 -15.018 -18.770 1.00 84.19 222 ILE A N 1
ATOM 1732 C CA . ILE A 1 222 ? 18.840 -14.022 -18.093 1.00 84.19 222 ILE A CA 1
ATOM 1733 C C . ILE A 1 222 ? 18.031 -12.876 -17.475 1.00 84.19 222 ILE A C 1
ATOM 1735 O O . ILE A 1 222 ? 18.415 -12.348 -16.435 1.00 84.19 222 ILE A O 1
ATOM 1739 N N . HIS A 1 223 ? 16.876 -12.541 -18.050 1.00 88.12 223 HIS A N 1
ATOM 1740 C CA . HIS A 1 223 ? 16.004 -11.481 -17.546 1.00 88.12 223 HIS A CA 1
ATOM 1741 C C . HIS A 1 223 ? 15.311 -11.859 -16.235 1.00 88.12 223 HIS A C 1
ATOM 1743 O O . HIS A 1 223 ? 14.825 -10.979 -15.529 1.00 88.12 223 HIS A O 1
ATOM 1749 N N . TYR A 1 224 ? 15.290 -13.147 -15.885 1.00 85.81 224 TYR A N 1
ATOM 1750 C CA . TYR A 1 224 ? 14.738 -13.633 -14.623 1.00 85.81 224 TYR A CA 1
ATOM 1751 C C . TYR A 1 224 ? 15.779 -13.694 -13.503 1.00 85.81 224 TYR A C 1
ATOM 1753 O O . TYR A 1 224 ? 15.403 -13.728 -12.338 1.00 85.81 224 TYR A O 1
ATOM 1761 N N . MET A 1 225 ? 17.075 -13.642 -13.833 1.00 85.50 225 MET A N 1
ATOM 1762 C CA . MET A 1 225 ? 18.177 -13.720 -12.867 1.00 85.50 225 MET A CA 1
ATOM 1763 C C . MET A 1 225 ? 18.098 -12.688 -11.722 1.00 85.50 225 MET A C 1
ATOM 1765 O O . MET A 1 225 ? 18.408 -13.065 -10.592 1.00 85.50 225 MET A O 1
ATOM 1769 N N . PRO A 1 226 ? 17.695 -11.414 -11.939 1.00 85.56 226 PRO A N 1
ATOM 1770 C CA . PRO A 1 226 ? 17.591 -10.439 -10.848 1.00 85.56 226 PRO A CA 1
ATOM 1771 C C . PRO A 1 226 ? 16.526 -10.776 -9.800 1.00 85.56 226 PRO A C 1
ATOM 1773 O O . PRO A 1 226 ? 16.514 -10.167 -8.729 1.00 85.56 226 PRO A O 1
ATOM 1776 N N . PHE A 1 227 ? 15.604 -11.686 -10.118 1.00 86.81 227 PHE A N 1
ATOM 1777 C CA . PHE A 1 227 ? 14.495 -12.080 -9.262 1.00 86.81 227 PHE A CA 1
ATOM 1778 C C . PHE A 1 227 ? 14.818 -13.413 -8.594 1.00 86.81 227 PHE A C 1
ATOM 1780 O O . PHE A 1 227 ? 15.225 -14.373 -9.244 1.00 86.81 227 PHE A O 1
ATOM 1787 N N . ARG A 1 228 ? 14.592 -13.505 -7.285 1.00 82.81 228 ARG A N 1
ATOM 1788 C CA . ARG A 1 228 ? 14.834 -14.739 -6.523 1.00 82.81 228 ARG A CA 1
ATOM 1789 C C . ARG A 1 228 ? 13.721 -15.758 -6.715 1.00 82.81 228 ARG A C 1
ATOM 1791 O O . ARG A 1 228 ? 13.921 -16.949 -6.497 1.00 82.81 228 ARG A O 1
ATOM 1798 N N . SER A 1 229 ? 12.537 -15.295 -7.108 1.00 84.69 229 SER A N 1
ATOM 1799 C CA . SER A 1 229 ? 11.382 -16.144 -7.380 1.00 84.69 229 SER A CA 1
ATOM 1800 C C . SER A 1 229 ? 10.498 -15.563 -8.480 1.00 84.69 229 SER A C 1
ATOM 1802 O O . SER A 1 229 ? 10.514 -14.360 -8.753 1.00 84.69 229 SER A O 1
ATOM 1804 N N . ARG A 1 230 ? 9.648 -16.413 -9.071 1.00 85.38 230 ARG A N 1
ATOM 1805 C CA . ARG A 1 230 ? 8.601 -15.976 -10.010 1.00 85.38 230 ARG A CA 1
ATOM 1806 C C . ARG A 1 230 ? 7.666 -14.944 -9.379 1.00 85.38 230 ARG A C 1
ATOM 1808 O O . ARG A 1 230 ? 7.270 -13.996 -10.045 1.00 85.38 230 ARG A O 1
ATOM 1815 N N . GLY A 1 231 ? 7.362 -15.086 -8.093 1.00 86.88 231 GLY A N 1
ATOM 1816 C CA . GLY A 1 231 ? 6.513 -14.138 -7.385 1.00 86.88 231 GLY A CA 1
ATOM 1817 C C . GLY A 1 231 ? 7.123 -12.735 -7.262 1.00 86.88 231 GLY A C 1
ATOM 1818 O O . GLY A 1 231 ? 6.403 -11.748 -7.390 1.00 86.88 231 GLY A O 1
ATOM 1819 N N . GLU A 1 232 ? 8.448 -12.618 -7.115 1.00 87.88 232 GLU A N 1
ATOM 1820 C CA . GLU A 1 232 ? 9.138 -11.317 -7.145 1.00 87.88 232 GLU A CA 1
ATOM 1821 C C . GLU A 1 232 ? 9.081 -10.651 -8.526 1.00 87.88 232 GLU A C 1
ATOM 1823 O O . GLU A 1 232 ? 8.889 -9.434 -8.617 1.00 87.88 232 GLU A O 1
ATOM 1828 N N . PHE A 1 233 ? 9.208 -11.441 -9.597 1.00 89.44 233 PHE A N 1
ATOM 1829 C CA . PHE A 1 233 ? 9.026 -10.962 -10.968 1.00 89.44 233 PHE A CA 1
ATOM 1830 C C . PHE A 1 233 ? 7.602 -10.431 -11.176 1.00 89.44 233 PHE A C 1
ATOM 1832 O O . PHE A 1 233 ? 7.425 -9.269 -11.549 1.00 89.44 233 PHE A O 1
ATOM 1839 N N . VAL A 1 234 ? 6.594 -11.243 -10.837 1.00 89.75 234 VAL A N 1
ATOM 1840 C CA . VAL A 1 234 ? 5.166 -10.892 -10.923 1.00 89.75 234 VAL A CA 1
ATOM 1841 C C . VAL A 1 234 ? 4.873 -9.606 -10.142 1.00 89.75 234 VAL A C 1
ATOM 1843 O O . VAL A 1 234 ? 4.309 -8.668 -10.701 1.00 89.75 234 VAL A O 1
ATOM 1846 N N . ALA A 1 235 ? 5.319 -9.502 -8.886 1.00 91.25 235 ALA A N 1
ATOM 1847 C CA . ALA A 1 235 ? 5.102 -8.319 -8.052 1.00 91.25 235 ALA A CA 1
ATOM 1848 C C . ALA A 1 235 ? 5.786 -7.055 -8.608 1.00 91.25 235 ALA A C 1
ATOM 1850 O O . ALA A 1 235 ? 5.204 -5.970 -8.578 1.00 91.25 235 ALA A O 1
ATOM 1851 N N . SER A 1 236 ? 7.001 -7.174 -9.151 1.00 90.12 236 SER A N 1
ATOM 1852 C CA . SER A 1 236 ? 7.740 -6.024 -9.694 1.00 90.12 236 SER A CA 1
ATOM 1853 C C . SER A 1 236 ? 7.115 -5.489 -10.986 1.00 90.12 236 SER A C 1
ATOM 1855 O O . SER A 1 236 ? 6.992 -4.272 -11.154 1.00 90.12 236 SER A O 1
ATOM 1857 N N . VAL A 1 237 ? 6.682 -6.383 -11.881 1.00 88.69 237 VAL A N 1
ATOM 1858 C CA . VAL A 1 237 ? 6.005 -6.017 -13.136 1.00 88.69 237 VAL A CA 1
ATOM 1859 C C . VAL A 1 237 ? 4.600 -5.468 -12.864 1.00 88.69 237 VAL A C 1
ATOM 1861 O O . VAL A 1 237 ? 4.186 -4.471 -13.462 1.00 88.69 237 VAL A O 1
ATOM 1864 N N . LEU A 1 238 ? 3.870 -6.047 -11.908 1.00 89.56 238 LEU A N 1
ATOM 1865 C CA . LEU A 1 238 ? 2.547 -5.558 -11.523 1.00 89.56 238 LEU A CA 1
ATOM 1866 C C . LEU A 1 238 ? 2.637 -4.159 -10.917 1.00 89.56 238 LEU A C 1
ATOM 1868 O O . LEU A 1 238 ? 1.893 -3.257 -11.303 1.00 89.56 238 LEU A O 1
ATOM 1872 N N . ARG A 1 239 ? 3.615 -3.940 -10.033 1.00 88.31 239 ARG A N 1
ATOM 1873 C CA . ARG A 1 239 ? 3.916 -2.614 -9.492 1.00 88.31 239 ARG A CA 1
ATOM 1874 C C . ARG A 1 239 ? 4.176 -1.604 -10.610 1.00 88.31 239 ARG A C 1
ATOM 1876 O O . ARG A 1 239 ? 3.627 -0.506 -10.562 1.00 88.31 239 ARG A O 1
ATOM 1883 N N . GLY A 1 240 ? 4.993 -1.959 -11.605 1.00 81.38 240 GLY A N 1
ATOM 1884 C CA . GLY A 1 240 ? 5.218 -1.128 -12.791 1.00 81.38 240 GLY A CA 1
ATOM 1885 C C . GLY A 1 240 ? 3.906 -0.794 -13.501 1.00 81.38 240 GLY A C 1
ATOM 1886 O O . GLY A 1 240 ? 3.602 0.377 -13.725 1.00 81.38 240 GLY A O 1
ATOM 1887 N N . SER A 1 241 ? 3.086 -1.810 -13.765 1.00 81.25 241 SER A N 1
ATOM 1888 C CA . SER A 1 241 ? 1.791 -1.665 -14.440 1.00 81.25 241 SER A CA 1
ATOM 1889 C C . SER A 1 241 ? 0.895 -0.650 -13.725 1.00 81.25 241 SER A C 1
ATOM 1891 O O . SER A 1 241 ? 0.442 0.310 -14.344 1.00 81.25 241 SER A O 1
ATOM 1893 N N . ILE A 1 242 ? 0.747 -0.776 -12.403 1.00 83.06 242 ILE A N 1
ATOM 1894 C CA . ILE A 1 242 ? -0.043 0.144 -11.573 1.00 83.06 242 ILE A CA 1
ATOM 1895 C C . ILE A 1 242 ? 0.542 1.567 -11.616 1.00 83.06 242 ILE A C 1
ATOM 1897 O O . ILE A 1 242 ? -0.177 2.553 -11.804 1.00 83.06 242 ILE A O 1
ATOM 1901 N N . LEU A 1 243 ? 1.862 1.711 -11.469 1.00 77.75 243 LEU A N 1
ATOM 1902 C CA . LEU A 1 243 ? 2.512 3.022 -11.421 1.00 77.75 243 LEU A CA 1
ATOM 1903 C C . LEU A 1 243 ? 2.409 3.804 -12.735 1.00 77.75 243 LEU A C 1
ATOM 1905 O O . LEU A 1 243 ? 2.311 5.031 -12.674 1.00 77.75 243 LEU A O 1
ATOM 1909 N N . PHE A 1 244 ? 2.340 3.147 -13.892 1.00 70.56 244 PHE A N 1
ATOM 1910 C CA . PHE A 1 244 ? 2.303 3.831 -15.194 1.00 70.56 244 PHE A CA 1
ATOM 1911 C C . PHE A 1 244 ? 0.909 4.088 -15.766 1.00 70.56 244 PHE A C 1
ATOM 1913 O O . PHE A 1 244 ? 0.771 4.850 -16.736 1.00 70.56 244 PHE A O 1
ATOM 1920 N N . VAL A 1 245 ? -0.128 3.525 -15.150 1.00 69.44 245 VAL A N 1
ATOM 1921 C CA . VAL A 1 245 ? -1.519 3.789 -15.528 1.00 69.44 245 VAL A CA 1
ATOM 1922 C C . VAL A 1 245 ? -1.896 5.221 -15.156 1.00 69.44 245 VAL A C 1
ATOM 1924 O O . VAL A 1 245 ? -1.638 5.696 -14.043 1.00 69.44 245 VAL A O 1
ATOM 1927 N N . SER A 1 246 ? -2.472 5.946 -16.117 1.00 64.06 246 SER A N 1
ATOM 1928 C CA . SER A 1 246 ? -3.005 7.290 -15.889 1.00 64.06 246 SER A CA 1
ATOM 1929 C C . SER A 1 246 ? -4.217 7.217 -14.967 1.00 64.06 246 SER A C 1
ATOM 1931 O O . SER A 1 246 ? -5.037 6.317 -15.119 1.00 64.06 246 SER A O 1
ATOM 1933 N N . LYS A 1 247 ? -4.391 8.203 -14.078 1.00 63.78 247 LYS A N 1
ATOM 1934 C CA . LYS A 1 247 ? -5.518 8.231 -13.123 1.00 63.78 247 LYS A CA 1
ATOM 1935 C C . LYS A 1 247 ? -6.888 8.051 -13.793 1.00 63.78 247 LYS A C 1
ATOM 1937 O O . LYS A 1 247 ? -7.755 7.396 -13.239 1.00 63.78 247 LYS A O 1
ATOM 1942 N N . THR A 1 248 ? -7.061 8.586 -15.000 1.00 61.31 248 THR A N 1
ATOM 1943 C CA . THR A 1 248 ? -8.301 8.506 -15.792 1.00 61.31 248 THR A CA 1
ATOM 1944 C C . THR A 1 248 ? -8.611 7.121 -16.363 1.00 61.31 248 THR A C 1
ATOM 1946 O O . THR A 1 248 ? -9.702 6.924 -16.881 1.00 61.31 248 THR A O 1
ATOM 1949 N N . LYS A 1 249 ? -7.659 6.184 -16.305 1.00 66.00 249 LYS A N 1
ATOM 1950 C CA . LYS A 1 249 ? -7.771 4.818 -16.839 1.00 66.00 249 LYS A CA 1
ATOM 1951 C C . LYS A 1 249 ? -7.636 3.744 -15.755 1.00 66.00 249 LYS A C 1
ATOM 1953 O O . LYS A 1 249 ? -7.567 2.565 -16.072 1.00 66.00 249 LYS A O 1
ATOM 1958 N N . CYS A 1 250 ? -7.557 4.133 -14.479 1.00 67.38 250 CYS A N 1
ATOM 1959 C CA . CYS A 1 250 ? -7.475 3.152 -13.397 1.00 67.38 250 CYS A CA 1
ATOM 1960 C C . CYS A 1 250 ? -8.720 2.260 -13.378 1.00 67.38 250 CYS A C 1
ATOM 1962 O O . CYS A 1 250 ? -8.577 1.046 -13.373 1.00 67.38 250 CYS A O 1
ATOM 1964 N N . GLU A 1 251 ? -9.918 2.851 -13.440 1.00 70.12 251 GLU A N 1
ATOM 1965 C CA . GLU A 1 251 ? -11.172 2.090 -13.385 1.00 70.12 251 GLU A CA 1
ATOM 1966 C C . GLU A 1 251 ? -11.309 1.123 -14.565 1.00 70.12 251 GLU A C 1
ATOM 1968 O O . GLU A 1 251 ? -11.644 -0.037 -14.369 1.00 70.12 251 GLU A O 1
ATOM 1973 N N . SER A 1 252 ? -11.007 1.562 -15.790 1.00 70.25 252 SER A N 1
ATOM 1974 C CA . SER A 1 252 ? -11.102 0.697 -16.971 1.00 70.25 252 SER A CA 1
ATOM 1975 C C . SER A 1 252 ? -10.121 -0.474 -16.920 1.00 70.25 252 SER A C 1
ATOM 1977 O O . SER A 1 252 ? -10.493 -1.588 -17.281 1.00 70.25 252 SER A O 1
ATOM 1979 N N . LEU A 1 253 ? -8.908 -0.252 -16.407 1.00 71.38 253 LEU A N 1
ATOM 1980 C CA . LEU A 1 253 ? -7.942 -1.325 -16.204 1.00 71.38 253 LEU A CA 1
ATOM 1981 C C . LEU A 1 253 ? -8.382 -2.299 -15.103 1.00 71.38 253 LEU A C 1
ATOM 1983 O O . LEU A 1 253 ? -8.229 -3.504 -15.278 1.00 71.38 253 LEU A O 1
ATOM 1987 N N . GLU A 1 254 ? -8.938 -1.802 -13.993 1.00 73.44 254 GLU A N 1
ATOM 1988 C CA . GLU A 1 254 ? -9.454 -2.649 -12.908 1.00 73.44 254 GLU A CA 1
ATOM 1989 C C . GLU A 1 254 ? -10.521 -3.634 -13.414 1.00 73.44 254 GLU A C 1
ATOM 1991 O O . GLU A 1 254 ? -10.576 -4.757 -12.931 1.00 73.44 254 GLU A O 1
ATOM 1996 N N . TYR A 1 255 ? -11.319 -3.284 -14.425 1.00 76.25 255 TYR A N 1
ATOM 1997 C CA . TYR A 1 255 ? -12.322 -4.197 -14.994 1.00 76.25 255 TYR A CA 1
ATOM 1998 C C . TYR A 1 255 ? -11.815 -5.077 -16.148 1.00 76.25 255 TYR A C 1
ATOM 2000 O O . TYR A 1 255 ? -12.595 -5.847 -16.700 1.00 76.25 255 TYR A O 1
ATOM 2008 N N . SER A 1 256 ? -10.541 -4.979 -16.531 1.00 75.38 256 SER A N 1
ATOM 2009 C CA . SER A 1 256 ? -9.972 -5.798 -17.606 1.00 75.38 256 SER A CA 1
ATOM 2010 C C . SER A 1 256 ? -9.685 -7.216 -17.114 1.00 75.38 256 SER A C 1
ATOM 2012 O O . SER A 1 256 ? -8.884 -7.379 -16.193 1.00 75.38 256 SER A O 1
ATOM 2014 N N . ASP A 1 257 ? -10.243 -8.234 -17.777 1.00 76.12 257 ASP A N 1
ATOM 2015 C CA . ASP A 1 257 ? -10.042 -9.656 -17.436 1.00 76.12 257 ASP A CA 1
ATOM 2016 C C . ASP A 1 257 ? -8.556 -10.005 -17.316 1.00 76.12 257 ASP A C 1
ATOM 2018 O O . ASP A 1 257 ? -8.084 -10.457 -16.277 1.00 76.12 257 ASP A O 1
ATOM 2022 N N . ASP A 1 258 ? -7.776 -9.640 -18.327 1.00 69.12 258 ASP A N 1
ATOM 2023 C CA . ASP A 1 258 ? -6.350 -9.929 -18.341 1.00 69.12 258 ASP A CA 1
ATOM 2024 C C . ASP A 1 258 ? -5.561 -9.223 -17.206 1.00 69.12 258 ASP A C 1
ATOM 2026 O O . ASP A 1 258 ? -4.466 -9.647 -16.823 1.00 69.12 258 ASP A O 1
ATOM 2030 N N . PHE A 1 259 ? -6.049 -8.085 -16.691 1.00 78.62 259 PHE A N 1
ATOM 2031 C CA . PHE A 1 259 ? -5.408 -7.387 -15.566 1.00 78.62 259 PHE A CA 1
ATOM 2032 C C . PHE A 1 259 ? -5.791 -8.076 -14.266 1.00 78.62 259 PHE A C 1
ATOM 2034 O O . PHE A 1 259 ? -4.948 -8.267 -13.390 1.00 78.62 259 PHE A O 1
ATOM 2041 N N . GLN A 1 260 ? -7.046 -8.505 -14.169 1.00 85.81 260 GLN A N 1
ATOM 2042 C CA . GLN A 1 260 ? -7.538 -9.312 -13.068 1.00 85.81 260 GLN A CA 1
ATOM 2043 C C . GLN A 1 260 ? -6.791 -10.645 -12.975 1.00 85.81 260 GLN A C 1
ATOM 2045 O O . GLN A 1 260 ? -6.400 -11.019 -11.870 1.00 85.81 260 GLN A O 1
ATOM 2050 N N . ASP A 1 261 ? -6.483 -11.303 -14.092 1.00 83.12 261 ASP A N 1
ATOM 2051 C CA . ASP A 1 261 ? -5.659 -12.516 -14.122 1.00 83.12 261 ASP A CA 1
ATOM 2052 C C . ASP A 1 261 ? -4.239 -12.262 -13.617 1.00 83.12 261 ASP A C 1
ATOM 2054 O O . ASP A 1 261 ? -3.711 -13.024 -12.803 1.00 83.12 261 ASP A O 1
ATOM 2058 N N . PHE A 1 262 ? -3.641 -11.133 -14.001 1.00 84.31 262 PHE A N 1
ATOM 2059 C CA . PHE A 1 262 ? -2.341 -10.738 -13.472 1.00 84.31 262 PHE A CA 1
ATOM 2060 C C . PHE A 1 262 ? -2.393 -10.474 -11.955 1.00 84.31 262 PHE A C 1
ATOM 2062 O O . PHE A 1 262 ? -1.530 -10.941 -11.203 1.00 84.31 262 PHE A O 1
ATOM 2069 N N . ILE A 1 263 ? -3.430 -9.784 -11.468 1.00 90.00 263 ILE A N 1
ATOM 2070 C CA . ILE A 1 263 ? -3.658 -9.615 -10.028 1.00 90.00 263 ILE A CA 1
ATOM 2071 C C . ILE A 1 263 ? -3.820 -10.983 -9.352 1.00 90.00 263 ILE A C 1
ATOM 2073 O O . ILE A 1 263 ? -3.241 -11.209 -8.291 1.00 90.00 263 ILE A O 1
ATOM 2077 N N . ASN A 1 264 ? -4.571 -11.911 -9.943 1.00 91.12 264 ASN A N 1
ATOM 2078 C CA . ASN A 1 264 ? -4.808 -13.237 -9.377 1.00 91.12 264 ASN A CA 1
ATOM 2079 C C . ASN A 1 264 ? -3.506 -14.041 -9.253 1.00 91.12 264 ASN A C 1
ATOM 2081 O O . ASN A 1 264 ? -3.263 -14.649 -8.206 1.00 91.12 264 ASN A O 1
ATOM 2085 N N . GLU A 1 265 ? -2.626 -13.978 -10.254 1.00 88.56 265 GLU A N 1
ATOM 2086 C CA . GLU A 1 265 ? -1.302 -14.604 -10.186 1.00 88.56 265 GLU A CA 1
ATOM 2087 C C . GLU A 1 265 ? -0.439 -13.959 -9.086 1.00 88.56 265 GLU A C 1
ATOM 2089 O O . GLU A 1 265 ? 0.191 -14.664 -8.293 1.00 88.56 265 GLU A O 1
ATOM 2094 N N . PHE A 1 266 ? -0.468 -12.629 -8.939 1.00 94.19 266 PHE A N 1
ATOM 2095 C CA . PHE A 1 266 ? 0.179 -11.956 -7.806 1.00 94.19 266 PHE A CA 1
ATOM 2096 C C . PHE A 1 266 ? -0.362 -12.441 -6.455 1.00 94.19 266 PHE A C 1
ATOM 2098 O O . PHE A 1 266 ? 0.420 -12.763 -5.559 1.00 94.19 266 PHE A O 1
ATOM 2105 N N . ILE A 1 267 ? -1.685 -12.533 -6.304 1.00 95.94 267 ILE A N 1
ATOM 2106 C CA . ILE A 1 267 ? -2.339 -12.985 -5.071 1.00 95.94 267 ILE A CA 1
ATOM 2107 C C . ILE A 1 267 ? -1.943 -14.425 -4.739 1.00 95.94 267 ILE A C 1
ATOM 2109 O O . ILE A 1 267 ? -1.613 -14.711 -3.586 1.00 95.94 267 ILE A O 1
ATOM 2113 N N . LYS A 1 268 ? -1.886 -15.317 -5.733 1.00 94.19 268 LYS A N 1
ATOM 2114 C CA . LYS A 1 268 ? -1.408 -16.698 -5.576 1.00 94.19 268 LYS A CA 1
ATOM 2115 C C . LYS A 1 268 ? 0.006 -16.736 -4.992 1.00 94.19 268 LYS A C 1
ATOM 2117 O O . LYS A 1 268 ? 0.228 -17.380 -3.964 1.00 94.19 268 LYS A O 1
ATOM 2122 N N . TRP A 1 269 ? 0.949 -16.002 -5.585 1.00 92.62 269 TRP A N 1
ATOM 2123 C CA . TRP A 1 269 ? 2.324 -15.933 -5.080 1.00 92.62 269 TRP A CA 1
ATOM 2124 C C . TRP A 1 269 ? 2.416 -15.264 -3.711 1.00 92.62 269 TRP A C 1
ATOM 2126 O O . TRP A 1 269 ? 3.160 -15.727 -2.841 1.00 92.62 269 TRP A O 1
ATOM 2136 N N . ARG A 1 270 ? 1.609 -14.228 -3.470 1.00 94.56 270 ARG A N 1
ATOM 2137 C CA . ARG A 1 270 ? 1.574 -13.550 -2.177 1.00 94.56 270 ARG A CA 1
ATOM 2138 C C . ARG A 1 270 ? 1.057 -14.462 -1.066 1.00 94.56 270 ARG A C 1
ATOM 2140 O O . ARG A 1 270 ? 1.625 -14.437 0.021 1.00 94.56 270 ARG A O 1
ATOM 2147 N N . ILE A 1 271 ? 0.059 -15.311 -1.321 1.00 94.88 271 ILE A N 1
ATOM 2148 C CA . ILE A 1 271 ? -0.415 -16.320 -0.356 1.00 94.88 271 ILE A CA 1
ATOM 2149 C C . ILE A 1 271 ? 0.716 -17.286 0.019 1.00 94.88 271 ILE A C 1
ATOM 2151 O O . ILE A 1 271 ? 0.908 -17.574 1.203 1.00 94.88 271 ILE A O 1
ATOM 2155 N N . LEU A 1 272 ? 1.471 -17.776 -0.970 1.00 91.75 272 LEU A N 1
ATOM 2156 C CA . LEU A 1 272 ? 2.598 -18.686 -0.741 1.00 91.75 272 LEU A CA 1
ATOM 2157 C C . LEU A 1 272 ? 3.703 -18.011 0.084 1.00 91.75 272 LEU A C 1
ATOM 2159 O O . LEU A 1 272 ? 4.134 -18.563 1.096 1.00 91.75 272 LEU A O 1
ATOM 2163 N N . SER A 1 273 ? 4.093 -16.789 -0.291 1.00 93.62 273 SER A N 1
ATOM 2164 C CA . SER A 1 273 ? 5.054 -15.968 0.459 1.00 93.62 273 SER A CA 1
ATOM 2165 C C . SER A 1 273 ? 4.576 -15.697 1.890 1.00 93.62 273 SER A C 1
ATOM 2167 O O . SER A 1 273 ? 5.340 -15.852 2.839 1.00 93.62 273 SER A O 1
ATOM 2169 N N . TRP A 1 274 ? 3.299 -15.355 2.084 1.00 95.00 274 TRP A N 1
ATOM 2170 C CA . TRP A 1 274 ? 2.750 -15.059 3.409 1.00 95.00 274 TRP A CA 1
ATOM 2171 C C . TRP A 1 274 ? 2.773 -16.268 4.348 1.00 95.00 274 TRP A C 1
ATOM 2173 O O . TRP A 1 274 ? 2.939 -16.111 5.560 1.00 95.00 274 TRP A O 1
ATOM 2183 N N . LYS A 1 275 ? 2.622 -17.481 3.805 1.00 92.56 275 LYS A N 1
ATOM 2184 C CA . LYS A 1 275 ? 2.689 -18.738 4.564 1.00 92.56 275 LYS A CA 1
ATOM 2185 C C . LYS A 1 275 ? 4.122 -19.220 4.814 1.00 92.56 275 LYS A C 1
ATOM 2187 O O . LYS A 1 275 ? 4.318 -20.030 5.716 1.00 92.56 275 LYS A O 1
ATOM 2192 N N . SER A 1 276 ? 5.105 -18.728 4.062 1.00 91.62 276 SER A N 1
ATOM 2193 C CA . SER A 1 276 ? 6.508 -19.131 4.183 1.00 91.62 276 SER A CA 1
ATOM 2194 C C . SER A 1 276 ? 7.286 -18.259 5.182 1.00 91.62 276 SER A C 1
ATOM 2196 O O . SER A 1 276 ? 6.710 -17.452 5.916 1.00 91.62 276 SER A O 1
ATOM 2198 N N . HIS A 1 277 ? 8.611 -18.436 5.228 1.00 88.31 277 HIS A N 1
ATOM 2199 C CA . HIS A 1 277 ? 9.546 -17.583 5.970 1.00 88.31 277 HIS A CA 1
ATOM 2200 C C . HIS A 1 277 ? 9.799 -16.230 5.275 1.00 88.31 277 HIS A C 1
ATOM 2202 O O . HIS A 1 277 ? 10.307 -15.304 5.898 1.00 88.31 277 HIS A O 1
ATOM 2208 N N . GLU A 1 278 ? 9.381 -16.080 4.015 1.00 88.25 278 GLU A N 1
ATOM 2209 C CA . GLU A 1 278 ? 9.552 -14.869 3.202 1.00 88.25 278 GLU A CA 1
ATOM 2210 C C . GLU A 1 278 ? 8.353 -13.912 3.293 1.00 88.25 278 GLU A C 1
ATOM 2212 O O . GLU A 1 278 ? 8.144 -13.057 2.433 1.00 88.25 278 GLU A O 1
ATOM 2217 N N . TRP A 1 279 ? 7.527 -14.037 4.328 1.00 91.50 279 TRP A N 1
ATOM 2218 C CA . TRP A 1 279 ? 6.300 -13.255 4.485 1.00 91.50 279 TRP A CA 1
ATOM 2219 C C . TRP A 1 279 ? 6.549 -11.733 4.559 1.00 91.50 279 TRP A C 1
ATOM 2221 O O . TRP A 1 279 ? 5.672 -10.951 4.179 1.00 91.50 279 TRP A O 1
ATOM 2231 N N . ARG A 1 280 ? 7.763 -11.319 4.960 1.00 92.12 280 ARG A N 1
ATOM 2232 C CA . ARG A 1 280 ? 8.265 -9.928 4.953 1.00 92.12 280 ARG A CA 1
ATOM 2233 C C . ARG A 1 280 ? 8.892 -9.478 3.631 1.00 92.12 280 ARG A C 1
ATOM 2235 O O . ARG A 1 280 ? 9.557 -8.445 3.606 1.00 92.12 280 ARG A O 1
ATOM 2242 N N . ASN A 1 281 ? 8.741 -10.236 2.546 1.00 91.06 281 ASN A N 1
ATOM 2243 C CA . ASN A 1 281 ? 9.355 -9.866 1.278 1.00 91.06 281 ASN A CA 1
ATOM 2244 C C . ASN A 1 281 ? 8.844 -8.489 0.811 1.00 91.06 281 ASN A C 1
ATOM 2246 O O . ASN A 1 281 ? 7.670 -8.276 0.505 1.00 91.06 281 ASN A O 1
ATOM 2250 N N . ILE A 1 282 ? 9.781 -7.548 0.792 1.00 92.12 282 ILE A N 1
ATOM 2251 C CA . ILE A 1 282 ? 9.570 -6.122 0.579 1.00 92.12 282 ILE A CA 1
ATOM 2252 C C . ILE A 1 282 ? 9.143 -5.799 -0.859 1.00 92.12 282 ILE A C 1
ATOM 2254 O O . ILE A 1 282 ? 8.458 -4.801 -1.056 1.00 92.12 282 ILE A O 1
ATOM 2258 N N . ILE A 1 283 ? 9.414 -6.663 -1.847 1.00 91.62 283 ILE A N 1
ATOM 2259 C CA . ILE A 1 283 ? 8.908 -6.474 -3.220 1.00 91.62 283 ILE A CA 1
ATOM 2260 C C . ILE A 1 283 ? 7.378 -6.533 -3.248 1.00 91.62 283 ILE A C 1
ATOM 2262 O O . ILE A 1 283 ? 6.742 -5.678 -3.865 1.00 91.62 283 ILE A O 1
ATOM 2266 N N . TYR A 1 284 ? 6.777 -7.488 -2.530 1.00 95.00 284 TYR A N 1
ATOM 2267 C CA . TYR A 1 284 ? 5.319 -7.572 -2.424 1.00 95.00 284 TYR A CA 1
ATOM 2268 C C . TYR A 1 284 ? 4.751 -6.345 -1.718 1.00 95.00 284 TYR A C 1
ATOM 2270 O O . TYR A 1 284 ? 3.843 -5.715 -2.247 1.00 95.00 284 TYR A O 1
ATOM 2278 N N . ILE A 1 285 ? 5.351 -5.938 -0.596 1.00 94.94 285 ILE A N 1
ATOM 2279 C CA . ILE A 1 285 ? 4.939 -4.745 0.160 1.00 94.94 285 ILE A CA 1
ATOM 2280 C C . ILE A 1 285 ? 4.988 -3.490 -0.729 1.00 94.94 285 ILE A C 1
ATOM 2282 O O . ILE A 1 285 ? 4.064 -2.683 -0.719 1.00 94.94 285 ILE A O 1
ATOM 2286 N N . MET A 1 286 ? 6.029 -3.332 -1.552 1.00 93.50 286 MET A N 1
ATOM 2287 C CA . MET A 1 286 ? 6.146 -2.206 -2.486 1.00 93.50 286 MET A CA 1
ATOM 2288 C C . MET A 1 286 ? 5.101 -2.234 -3.611 1.00 93.50 286 MET A C 1
ATOM 2290 O O . MET A 1 286 ? 4.764 -1.173 -4.147 1.00 93.50 286 MET A O 1
ATOM 2294 N N . CYS A 1 287 ? 4.626 -3.417 -4.007 1.00 94.38 287 CYS A N 1
ATOM 2295 C CA . CYS A 1 287 ? 3.521 -3.576 -4.951 1.00 94.38 287 CYS A CA 1
ATOM 2296 C C . CYS A 1 287 ? 2.177 -3.246 -4.287 1.00 94.38 287 CYS A C 1
ATOM 2298 O O . CYS A 1 287 ? 1.381 -2.498 -4.849 1.00 94.38 287 CYS A O 1
ATOM 2300 N N . GLU A 1 288 ? 1.953 -3.727 -3.066 1.00 95.38 288 GLU A N 1
ATOM 2301 C CA . GLU A 1 288 ? 0.769 -3.423 -2.255 1.00 95.38 288 GLU A CA 1
ATOM 2302 C C . GLU A 1 288 ? 0.648 -1.914 -1.977 1.00 95.38 288 GLU A C 1
ATOM 2304 O O . GLU A 1 288 ? -0.417 -1.329 -2.164 1.00 95.38 288 GLU A O 1
ATOM 2309 N N . ASP A 1 289 ? 1.758 -1.239 -1.656 1.00 93.25 289 ASP A N 1
ATOM 2310 C CA . ASP A 1 289 ? 1.804 0.221 -1.508 1.00 93.25 289 ASP A CA 1
ATOM 2311 C C . ASP A 1 289 ? 1.388 0.947 -2.807 1.00 93.25 289 ASP A C 1
ATOM 2313 O O . ASP A 1 289 ? 0.797 2.029 -2.755 1.00 93.25 289 ASP A O 1
ATOM 2317 N N . ALA A 1 290 ? 1.690 0.386 -3.985 1.00 90.31 290 ALA A N 1
ATOM 2318 C CA . ALA A 1 290 ? 1.237 0.939 -5.263 1.00 90.31 290 ALA A CA 1
ATOM 2319 C C . ALA A 1 290 ? -0.266 0.704 -5.485 1.00 90.31 290 ALA A C 1
ATOM 2321 O O . ALA A 1 290 ? -0.947 1.619 -5.954 1.00 90.31 290 ALA A O 1
ATOM 2322 N N . MET A 1 291 ? -0.789 -0.469 -5.097 1.00 92.25 291 MET A N 1
ATOM 2323 C CA . MET A 1 291 ? -2.228 -0.761 -5.120 1.00 92.25 291 MET A CA 1
ATOM 2324 C C . MET A 1 291 ? -2.993 0.235 -4.252 1.00 92.25 291 MET A C 1
ATOM 2326 O O . MET A 1 291 ? -3.898 0.890 -4.746 1.00 92.25 291 MET A O 1
ATOM 2330 N N . ILE A 1 292 ? -2.579 0.459 -3.004 1.00 91.38 292 ILE A N 1
ATOM 2331 C CA . ILE A 1 292 ? -3.258 1.405 -2.099 1.00 91.38 292 ILE A CA 1
ATOM 2332 C C . ILE A 1 292 ? -3.309 2.817 -2.699 1.00 91.38 292 ILE A C 1
ATOM 2334 O O . ILE A 1 292 ? -4.322 3.502 -2.593 1.00 91.38 292 ILE A O 1
ATOM 2338 N N . LYS A 1 293 ? -2.232 3.247 -3.369 1.00 87.38 293 LYS A N 1
ATOM 2339 C CA . LYS A 1 293 ? -2.122 4.596 -3.949 1.00 87.38 293 LYS A CA 1
ATOM 2340 C C . LYS A 1 293 ? -3.002 4.838 -5.173 1.00 87.38 293 LYS A C 1
ATOM 2342 O O . LYS A 1 293 ? -3.310 5.995 -5.459 1.00 87.38 293 LYS A O 1
ATOM 2347 N N . LYS A 1 294 ? -3.303 3.802 -5.959 1.00 84.44 294 LYS A N 1
ATOM 2348 C CA . LYS A 1 294 ? -3.925 3.965 -7.287 1.00 84.44 294 LYS A CA 1
ATOM 2349 C C . LYS A 1 294 ? -5.142 3.088 -7.546 1.00 84.44 294 LYS A C 1
ATOM 2351 O O . LYS A 1 294 ? -5.977 3.493 -8.347 1.00 84.44 294 LYS A O 1
ATOM 2356 N N . MET A 1 295 ? -5.197 1.919 -6.921 1.00 86.94 295 MET A N 1
ATOM 2357 C CA . MET A 1 295 ? -6.188 0.858 -7.124 1.00 86.94 295 MET A CA 1
ATOM 2358 C C . MET A 1 295 ? -6.560 0.212 -5.773 1.00 86.94 295 MET A C 1
ATOM 2360 O O . MET A 1 295 ? -6.324 -0.980 -5.550 1.00 86.94 295 MET A O 1
ATOM 2364 N N . PRO A 1 296 ? -7.076 0.990 -4.801 1.00 88.75 296 PRO A N 1
ATOM 2365 C CA . PRO A 1 296 ? -7.316 0.507 -3.438 1.00 88.75 296 PRO A CA 1
ATOM 2366 C C . PRO A 1 296 ? -8.336 -0.640 -3.365 1.00 88.75 296 PRO A C 1
ATOM 2368 O O . PRO A 1 296 ? -8.289 -1.431 -2.425 1.00 88.75 296 PRO A O 1
ATOM 2371 N N . LYS A 1 297 ? -9.222 -0.789 -4.360 1.00 89.50 297 LYS A N 1
ATOM 2372 C CA . LYS A 1 297 ? -10.161 -1.918 -4.419 1.00 89.50 297 LYS A CA 1
ATOM 2373 C C . LYS A 1 297 ? -9.448 -3.251 -4.638 1.00 89.50 297 LYS A C 1
ATOM 2375 O O . LYS A 1 297 ? -9.841 -4.247 -4.032 1.00 89.50 297 LYS A O 1
ATOM 2380 N N . GLU A 1 298 ? -8.369 -3.266 -5.420 1.00 91.69 298 GLU A N 1
ATOM 2381 C CA . GLU A 1 298 ? -7.554 -4.467 -5.638 1.00 91.69 298 GLU A CA 1
ATOM 2382 C C . GLU A 1 298 ? -6.796 -4.886 -4.375 1.00 91.69 298 GLU A C 1
ATOM 2384 O O . GLU A 1 298 ? -6.643 -6.079 -4.098 1.00 91.69 298 GLU A O 1
ATOM 2389 N N . PHE A 1 299 ? -6.416 -3.922 -3.529 1.00 94.50 299 PHE A N 1
ATOM 2390 C CA . PHE A 1 299 ? -5.798 -4.207 -2.232 1.00 94.50 299 PHE A CA 1
ATOM 2391 C C . PHE A 1 299 ? -6.710 -5.037 -1.306 1.00 94.50 299 PHE A C 1
ATOM 2393 O O . PHE A 1 299 ? -6.213 -5.771 -0.449 1.00 94.50 299 PHE A O 1
ATOM 2400 N N . ASN A 1 300 ? -8.033 -5.045 -1.513 1.00 95.00 300 ASN A N 1
ATOM 2401 C CA . ASN A 1 300 ? -8.941 -5.911 -0.750 1.00 95.00 300 ASN A CA 1
ATOM 2402 C C . ASN A 1 300 ? -8.640 -7.400 -0.917 1.00 95.00 300 ASN A C 1
ATOM 2404 O O . ASN A 1 300 ? -8.857 -8.181 0.011 1.00 95.00 300 ASN A O 1
ATOM 2408 N N . LYS A 1 301 ? -8.103 -7.817 -2.069 1.00 95.88 301 LYS A N 1
ATOM 2409 C CA . LYS A 1 301 ? -7.665 -9.203 -2.263 1.00 95.88 301 LYS A CA 1
ATOM 2410 C C . LYS A 1 301 ? -6.497 -9.543 -1.337 1.00 95.88 301 LYS A C 1
ATOM 2412 O O . LYS A 1 301 ? -6.463 -10.638 -0.787 1.00 95.88 301 LYS A O 1
ATOM 2417 N N . VAL A 1 302 ? -5.600 -8.589 -1.089 1.00 96.62 302 VAL A N 1
ATOM 2418 C CA . VAL A 1 302 ? -4.485 -8.728 -0.140 1.00 96.62 302 VAL A CA 1
ATOM 2419 C C . VAL A 1 302 ? -4.989 -8.721 1.304 1.00 96.62 302 VAL A C 1
ATOM 2421 O O . VAL A 1 302 ? -4.594 -9.582 2.091 1.00 96.62 302 VAL A O 1
ATOM 2424 N N . LEU A 1 303 ? -5.935 -7.838 1.649 1.00 96.19 303 LEU A N 1
ATOM 2425 C CA . LEU A 1 303 ? -6.585 -7.856 2.967 1.00 96.19 303 LEU A CA 1
ATOM 2426 C C . LEU A 1 303 ? -7.215 -9.216 3.279 1.00 96.19 303 LEU A C 1
ATOM 2428 O O . LEU A 1 303 ? -7.081 -9.710 4.398 1.00 96.19 303 LEU A O 1
ATOM 2432 N N . LYS A 1 304 ? -7.836 -9.868 2.289 1.00 97.06 304 LYS A N 1
ATOM 2433 C CA . LYS A 1 304 ? -8.369 -11.228 2.448 1.00 97.06 304 LYS A CA 1
ATOM 2434 C C . LYS A 1 304 ? -7.275 -12.247 2.765 1.00 97.06 304 LYS A C 1
ATOM 2436 O O . LYS A 1 304 ? -7.511 -13.120 3.599 1.00 97.06 304 LYS A O 1
ATOM 2441 N N . ILE A 1 305 ? -6.079 -12.137 2.177 1.00 96.94 305 ILE A N 1
ATOM 2442 C CA . ILE A 1 305 ? -4.937 -12.994 2.546 1.00 96.94 305 ILE A CA 1
ATOM 2443 C C . ILE A 1 305 ? -4.623 -12.812 4.030 1.00 96.94 305 ILE A C 1
ATOM 2445 O O . ILE A 1 305 ? -4.550 -13.792 4.771 1.00 96.94 305 ILE A O 1
ATOM 2449 N N . TYR A 1 306 ? -4.485 -11.565 4.482 1.00 96.88 306 TYR A N 1
ATOM 2450 C CA . TYR A 1 306 ? -4.151 -11.259 5.871 1.00 96.88 306 TYR A CA 1
ATOM 2451 C C . TYR A 1 306 ? -5.232 -11.705 6.855 1.00 96.88 306 TYR A C 1
ATOM 2453 O O . TYR A 1 306 ? -4.900 -12.243 7.910 1.00 96.88 306 TYR A O 1
ATOM 2461 N N . ALA A 1 307 ? -6.505 -11.565 6.493 1.00 96.81 307 ALA A N 1
ATOM 2462 C CA . ALA A 1 307 ? -7.631 -12.010 7.303 1.00 96.81 307 ALA A CA 1
ATOM 2463 C C . ALA A 1 307 ? -7.685 -13.539 7.471 1.00 96.81 307 ALA A C 1
ATOM 2465 O O . ALA A 1 307 ? -7.970 -14.017 8.564 1.00 96.81 307 ALA A O 1
ATOM 2466 N N . HIS A 1 308 ? -7.394 -14.313 6.418 1.00 94.94 308 HIS A N 1
ATOM 2467 C CA . HIS A 1 308 ? -7.621 -15.767 6.418 1.00 94.94 308 HIS A CA 1
ATOM 2468 C C . HIS A 1 308 ? -6.351 -16.608 6.602 1.00 94.94 308 HIS A C 1
ATOM 2470 O O . HIS A 1 308 ? -6.437 -17.783 6.943 1.00 94.94 308 HIS A O 1
ATOM 2476 N N . SER A 1 309 ? -5.168 -16.041 6.346 1.00 93.94 309 SER A N 1
ATOM 2477 C CA . SER A 1 309 ? -3.896 -16.785 6.336 1.00 93.94 309 SER A CA 1
ATOM 2478 C C . SER A 1 309 ? -2.909 -16.348 7.419 1.00 93.94 309 SER A C 1
ATOM 2480 O O . SER A 1 309 ? -1.789 -16.860 7.464 1.00 93.94 309 SER A O 1
ATOM 2482 N N . THR A 1 310 ? -3.274 -15.406 8.292 1.00 95.31 310 THR A N 1
ATOM 2483 C CA . THR A 1 310 ? -2.406 -14.994 9.402 1.00 95.31 310 THR A CA 1
ATOM 2484 C C . THR A 1 310 ? -2.549 -15.950 10.579 1.00 95.31 310 THR A C 1
ATOM 2486 O O . THR A 1 310 ? -3.616 -16.083 11.169 1.00 95.31 310 THR A O 1
ATOM 2489 N N . ASN A 1 311 ? -1.445 -16.602 10.943 1.00 92.12 311 ASN A N 1
ATOM 2490 C CA . ASN A 1 311 ? -1.371 -17.418 12.147 1.00 92.12 311 ASN A CA 1
ATOM 2491 C C . ASN A 1 311 ? -1.256 -16.513 13.386 1.00 92.12 311 ASN A C 1
ATOM 2493 O O . ASN A 1 311 ? -0.220 -15.879 13.583 1.00 92.12 311 ASN A O 1
ATOM 2497 N N . LEU A 1 312 ? -2.292 -16.504 14.229 1.00 92.94 312 LEU A N 1
ATOM 2498 C CA . LEU A 1 312 ? -2.365 -15.699 15.455 1.00 92.94 312 LEU A CA 1
ATOM 2499 C C . LEU A 1 312 ? -1.293 -16.042 16.504 1.00 92.94 312 LEU A C 1
ATOM 2501 O O . LEU A 1 312 ? -1.001 -15.212 17.360 1.00 92.94 312 LEU A O 1
ATOM 2505 N N . TYR A 1 313 ? -0.689 -17.234 16.421 1.00 93.31 313 TYR A N 1
ATOM 2506 C CA . TYR A 1 313 ? 0.406 -17.665 17.298 1.00 93.31 313 TYR A CA 1
ATOM 2507 C C . TYR A 1 313 ? 1.778 -17.158 16.832 1.00 93.31 313 TYR A C 1
ATOM 2509 O O . TYR A 1 313 ? 2.745 -17.199 17.590 1.00 93.31 313 TYR A O 1
ATOM 2517 N N . ASN A 1 314 ? 1.887 -16.659 15.596 1.00 95.06 314 ASN A N 1
ATOM 2518 C CA . ASN A 1 314 ? 3.097 -15.997 15.126 1.00 95.06 314 ASN A CA 1
ATOM 2519 C C . ASN A 1 314 ? 3.042 -14.512 15.513 1.00 95.06 314 ASN A C 1
ATOM 2521 O O . ASN A 1 314 ? 2.627 -13.661 14.725 1.00 95.06 314 ASN A O 1
ATOM 2525 N N . ILE A 1 315 ? 3.464 -14.220 16.745 1.00 96.00 315 ILE A N 1
ATOM 2526 C CA . ILE A 1 315 ? 3.415 -12.874 17.336 1.00 96.00 315 ILE A CA 1
ATOM 2527 C C . ILE A 1 315 ? 4.150 -11.848 16.471 1.00 96.00 315 ILE A C 1
ATOM 2529 O O . ILE A 1 315 ? 3.643 -10.755 16.238 1.00 96.00 315 ILE A O 1
ATOM 2533 N N . GLU A 1 316 ? 5.312 -12.214 15.935 1.00 95.88 316 GLU A N 1
ATOM 2534 C CA . GLU A 1 316 ? 6.112 -11.342 15.079 1.00 95.88 316 GLU A CA 1
ATOM 2535 C C . GLU A 1 316 ? 5.352 -10.921 13.807 1.00 95.88 316 GLU A C 1
ATOM 2537 O O . GLU A 1 316 ? 5.383 -9.755 13.400 1.00 95.88 316 GLU A O 1
ATOM 2542 N N . LYS A 1 317 ? 4.635 -11.866 13.190 1.00 95.62 317 LYS A N 1
ATOM 2543 C CA . LYS A 1 317 ? 3.789 -11.611 12.020 1.00 95.62 317 LYS A CA 1
ATOM 2544 C C . LYS A 1 317 ? 2.580 -10.750 12.370 1.00 95.62 317 LYS A C 1
ATOM 2546 O O . LYS A 1 317 ? 2.224 -9.874 11.588 1.00 95.62 317 LYS A O 1
ATOM 2551 N N . VAL A 1 318 ? 1.982 -10.959 13.543 1.00 97.06 318 VAL A N 1
ATOM 2552 C CA . VAL A 1 318 ? 0.855 -10.154 14.037 1.00 97.06 318 VAL A CA 1
ATOM 2553 C C . VAL A 1 318 ? 1.278 -8.706 14.313 1.00 97.06 318 VAL A C 1
ATOM 2555 O O . VAL A 1 318 ? 0.594 -7.786 13.867 1.00 97.06 318 VAL A O 1
ATOM 2558 N N . ILE A 1 319 ? 2.423 -8.489 14.972 1.00 96.88 319 ILE A N 1
ATOM 2559 C CA . ILE A 1 319 ? 2.974 -7.147 15.221 1.00 96.88 319 ILE A CA 1
ATOM 2560 C C . ILE A 1 319 ? 3.254 -6.440 13.895 1.00 96.88 319 ILE A C 1
ATOM 2562 O O . ILE A 1 319 ? 2.760 -5.333 13.679 1.00 96.88 319 ILE A O 1
ATOM 2566 N N . PHE A 1 320 ? 3.960 -7.100 12.972 1.00 96.38 320 PHE A N 1
ATOM 2567 C CA . PHE A 1 320 ? 4.213 -6.538 11.646 1.00 96.38 320 PHE A CA 1
ATOM 2568 C C . PHE A 1 320 ? 2.914 -6.181 10.920 1.00 96.38 320 PHE A C 1
ATOM 2570 O O . PHE A 1 320 ? 2.801 -5.089 10.372 1.00 96.38 320 PHE A O 1
ATOM 2577 N N . LEU A 1 321 ? 1.923 -7.079 10.920 1.00 96.62 321 LEU A N 1
ATOM 2578 C CA . LEU A 1 321 ? 0.649 -6.830 10.255 1.00 96.62 321 LEU A CA 1
ATOM 2579 C C . LEU A 1 321 ? -0.081 -5.636 10.885 1.00 96.62 321 LEU A C 1
ATOM 2581 O O . LEU A 1 321 ? -0.679 -4.849 10.158 1.00 96.62 321 LEU A O 1
ATOM 2585 N N . SER A 1 322 ? -0.007 -5.461 12.208 1.00 96.88 322 SER A N 1
ATOM 2586 C CA . SER A 1 322 ? -0.612 -4.311 12.891 1.00 96.88 322 SER A CA 1
ATOM 2587 C C . SER A 1 322 ? 0.002 -2.975 12.463 1.00 96.88 322 SER A C 1
ATOM 2589 O O . SER A 1 322 ? -0.736 -2.028 12.189 1.00 96.88 322 SER A O 1
ATOM 2591 N N . ASP A 1 323 ? 1.329 -2.909 12.333 1.00 95.62 323 ASP A N 1
ATOM 2592 C CA . ASP A 1 323 ? 2.032 -1.712 11.863 1.00 95.62 323 ASP A CA 1
ATOM 2593 C C . ASP A 1 323 ? 1.791 -1.475 10.365 1.00 95.62 323 ASP A C 1
ATOM 2595 O O . ASP A 1 323 ? 1.496 -0.359 9.931 1.00 95.62 323 ASP A O 1
ATOM 2599 N N . TYR A 1 324 ? 1.818 -2.546 9.570 1.00 95.12 324 TYR A N 1
ATOM 2600 C CA . TYR A 1 324 ? 1.579 -2.462 8.138 1.00 95.12 324 TYR A CA 1
ATOM 2601 C C . TYR A 1 324 ? 0.163 -1.968 7.825 1.00 95.12 324 TYR A C 1
ATOM 2603 O O . TYR A 1 324 ? 0.006 -1.018 7.060 1.00 95.12 324 TYR A O 1
ATOM 2611 N N . ILE A 1 325 ? -0.868 -2.541 8.455 1.00 94.69 325 ILE A N 1
ATOM 2612 C CA . ILE A 1 325 ? -2.261 -2.110 8.269 1.00 94.69 325 ILE A CA 1
ATOM 2613 C C . ILE A 1 325 ? -2.446 -0.662 8.713 1.00 94.69 325 ILE A C 1
ATOM 2615 O O . ILE A 1 325 ? -3.074 0.102 7.983 1.00 94.69 325 ILE A O 1
ATOM 2619 N N . LYS A 1 326 ? -1.854 -0.253 9.842 1.00 93.00 326 LYS A N 1
ATOM 2620 C CA . LYS A 1 326 ? -1.846 1.153 10.265 1.00 93.00 326 LYS A CA 1
ATOM 2621 C C . LYS A 1 326 ? -1.327 2.056 9.147 1.00 93.00 326 LYS A C 1
ATOM 2623 O O . LYS A 1 326 ? -2.039 2.952 8.707 1.00 93.00 326 LYS A O 1
ATOM 2628 N N . ARG A 1 327 ? -0.128 1.767 8.627 1.00 92.50 327 ARG A N 1
ATOM 2629 C CA . ARG A 1 327 ? 0.495 2.538 7.541 1.00 92.50 327 ARG A CA 1
ATOM 2630 C C . ARG A 1 327 ? -0.376 2.585 6.285 1.00 92.50 327 ARG A C 1
ATOM 2632 O O . ARG A 1 327 ? -0.488 3.641 5.667 1.00 92.50 327 ARG A O 1
ATOM 2639 N N . CYS A 1 328 ? -0.995 1.465 5.918 1.00 91.38 328 CYS A N 1
ATOM 2640 C CA . CYS A 1 328 ? -1.889 1.382 4.763 1.00 91.38 328 CYS A CA 1
ATOM 2641 C C . CYS A 1 328 ? -3.113 2.291 4.923 1.00 91.38 328 CYS A C 1
ATOM 2643 O O . CYS A 1 328 ? -3.474 3.008 3.992 1.00 91.38 328 CYS A O 1
ATOM 2645 N N . LEU A 1 329 ? -3.736 2.280 6.105 1.00 88.31 329 LEU A N 1
ATOM 2646 C CA . LEU A 1 329 ? -4.916 3.090 6.399 1.00 88.31 329 LEU A CA 1
ATOM 2647 C C . LEU A 1 329 ? -4.580 4.583 6.439 1.00 88.31 329 LEU A C 1
ATOM 2649 O O . LEU A 1 329 ? -5.303 5.370 5.832 1.00 88.31 329 LEU A O 1
ATOM 2653 N N . THR A 1 330 ? -3.472 4.970 7.079 1.00 87.25 330 THR A N 1
ATOM 2654 C CA . THR A 1 330 ? -2.997 6.363 7.083 1.00 87.25 330 THR A CA 1
ATOM 2655 C C . THR A 1 330 ? -2.734 6.847 5.653 1.00 87.25 330 THR A C 1
ATOM 2657 O O . THR A 1 330 ? -3.238 7.894 5.256 1.00 87.25 330 THR A O 1
ATOM 2660 N N . LEU A 1 331 ? -2.037 6.046 4.835 1.00 88.12 331 LEU A N 1
ATOM 2661 C CA . LEU A 1 331 ? -1.766 6.377 3.433 1.00 88.12 331 LEU A CA 1
ATOM 2662 C C . LEU A 1 331 ? -3.054 6.561 2.616 1.00 88.12 331 LEU A C 1
ATOM 2664 O O . LEU A 1 331 ? -3.139 7.482 1.805 1.00 88.12 331 LEU A O 1
ATOM 2668 N N . LEU A 1 332 ? -4.054 5.701 2.822 1.00 85.94 332 LEU A N 1
ATOM 2669 C CA . LEU A 1 332 ? -5.342 5.804 2.136 1.00 85.94 332 LEU A CA 1
ATOM 2670 C C . LEU A 1 332 ? -6.095 7.083 2.535 1.00 85.94 332 LEU A C 1
ATOM 2672 O O . LEU A 1 332 ? -6.648 7.766 1.675 1.00 85.94 332 LEU A O 1
ATOM 2676 N N . ILE A 1 333 ? -6.092 7.427 3.824 1.00 83.19 333 ILE A N 1
ATOM 2677 C CA . ILE A 1 333 ? -6.726 8.646 4.344 1.00 83.19 333 ILE A CA 1
ATOM 2678 C C . ILE A 1 333 ? -6.063 9.900 3.757 1.00 83.19 333 ILE A C 1
ATOM 2680 O O . ILE A 1 333 ? -6.760 10.789 3.264 1.00 83.19 333 ILE A O 1
ATOM 2684 N N . ASP A 1 334 ? -4.730 9.956 3.762 1.00 83.81 334 ASP A N 1
ATOM 2685 C CA . ASP A 1 334 ? -3.967 11.124 3.304 1.00 83.81 334 ASP A CA 1
ATOM 2686 C C . ASP A 1 334 ? -4.170 11.411 1.810 1.00 83.81 334 ASP A C 1
ATOM 2688 O O . ASP A 1 334 ? -4.216 12.567 1.384 1.00 83.81 334 ASP A O 1
ATOM 2692 N N . LEU A 1 335 ? -4.318 10.363 0.997 1.00 80.62 335 LEU A N 1
ATOM 2693 C CA . LEU A 1 335 ? -4.534 10.496 -0.444 1.00 80.62 335 LEU A CA 1
ATOM 2694 C C . LEU A 1 335 ? -5.978 10.870 -0.805 1.00 80.62 335 LEU A C 1
ATOM 2696 O O . LEU A 1 335 ? -6.219 11.354 -1.915 1.00 80.62 335 LEU A O 1
ATOM 2700 N N . HIS A 1 336 ? -6.930 10.684 0.117 1.00 71.19 336 HIS A N 1
ATOM 2701 C CA . HIS A 1 336 ? -8.358 10.854 -0.142 1.00 71.19 336 HIS A CA 1
ATOM 2702 C C . HIS A 1 336 ? -9.078 11.615 1.004 1.00 71.19 336 HIS A C 1
ATOM 2704 O O . HIS A 1 336 ? -9.841 11.039 1.774 1.00 71.19 336 HIS A O 1
ATOM 2710 N N . PRO A 1 337 ? -8.927 12.950 1.113 1.00 56.22 337 PRO A N 1
ATOM 2711 C CA . PRO A 1 337 ? -9.416 13.727 2.265 1.00 56.22 337 PRO A CA 1
ATOM 2712 C C . PRO A 1 337 ? -10.950 13.898 2.379 1.00 56.22 337 PRO A C 1
ATOM 2714 O O . PRO A 1 337 ? -11.436 14.315 3.427 1.00 56.22 337 PRO A O 1
ATOM 2717 N N . ASN A 1 338 ? -11.734 13.554 1.346 1.00 61.56 338 ASN A N 1
ATOM 2718 C CA . ASN A 1 338 ? -13.213 13.613 1.353 1.00 61.56 338 ASN A CA 1
ATOM 2719 C C . ASN A 1 338 ? -13.876 12.221 1.369 1.00 61.56 338 ASN A C 1
ATOM 2721 O O . ASN A 1 338 ? -15.020 12.055 0.949 1.00 61.56 338 ASN A O 1
ATOM 2725 N N . PHE A 1 339 ? -13.135 11.208 1.802 1.00 66.88 339 PHE A N 1
ATOM 2726 C CA . PHE A 1 339 ? -13.426 9.806 1.535 1.00 66.88 339 PHE A CA 1
ATOM 2727 C C . PHE A 1 339 ? -14.286 9.138 2.605 1.00 66.88 339 PHE A C 1
ATOM 2729 O O . PHE A 1 339 ? -14.195 9.432 3.804 1.00 66.88 339 PHE A O 1
ATOM 2736 N N . ILE A 1 340 ? -15.106 8.192 2.150 1.00 74.50 340 ILE A N 1
ATOM 2737 C CA . ILE A 1 340 ? -15.743 7.189 2.995 1.00 74.50 340 ILE A CA 1
ATOM 2738 C C . ILE A 1 340 ? -15.010 5.882 2.742 1.00 74.50 340 ILE A C 1
ATOM 2740 O O . ILE A 1 340 ? -15.058 5.346 1.639 1.00 74.50 340 ILE A O 1
ATOM 2744 N N . ILE A 1 341 ? -14.330 5.373 3.768 1.00 79.75 341 ILE A N 1
ATOM 2745 C CA . ILE A 1 341 ? -13.456 4.199 3.621 1.00 79.75 341 ILE A CA 1
ATOM 2746 C C . ILE A 1 341 ? -14.211 2.958 3.146 1.00 79.75 341 ILE A C 1
ATOM 2748 O O . ILE A 1 341 ? -13.668 2.150 2.394 1.00 79.75 341 ILE A O 1
ATOM 2752 N N . ASP A 1 342 ? -15.484 2.865 3.517 1.00 80.06 342 ASP A N 1
ATOM 2753 C CA . ASP A 1 342 ? -16.375 1.756 3.179 1.00 80.06 342 ASP A CA 1
ATOM 2754 C C . ASP A 1 342 ? -16.579 1.564 1.668 1.00 80.06 342 ASP A C 1
ATOM 2756 O O . ASP A 1 342 ? -16.982 0.490 1.237 1.00 80.06 342 ASP A O 1
ATOM 2760 N N . GLU A 1 343 ? -16.313 2.588 0.852 1.00 82.81 343 GLU A N 1
ATOM 2761 C CA . GLU A 1 343 ? -16.461 2.516 -0.609 1.00 82.81 343 GLU A CA 1
ATOM 2762 C C . GLU A 1 343 ? -15.270 1.824 -1.298 1.00 82.81 343 GLU A C 1
ATOM 2764 O O . GLU A 1 343 ? -15.343 1.481 -2.481 1.00 82.81 343 GLU A O 1
ATOM 2769 N N . TYR A 1 344 ? -14.171 1.606 -0.571 1.00 84.12 344 TYR A N 1
ATOM 2770 C CA . TYR A 1 344 ? -12.899 1.172 -1.151 1.00 84.12 344 TYR A CA 1
ATOM 2771 C C . TYR A 1 344 ? -12.272 -0.002 -0.419 1.00 84.12 344 TYR A C 1
ATOM 2773 O O . TYR A 1 344 ? -11.594 -0.800 -1.063 1.00 84.12 344 TYR A O 1
ATOM 2781 N N . LEU A 1 345 ? -12.495 -0.128 0.892 1.00 88.12 345 LEU A N 1
ATOM 2782 C CA . LEU A 1 345 ? -11.964 -1.230 1.684 1.00 88.12 345 LEU A CA 1
ATOM 2783 C C . LEU A 1 345 ? -13.030 -2.254 2.068 1.00 88.12 345 LEU A C 1
ATOM 2785 O O . LEU A 1 345 ? -14.137 -1.916 2.483 1.00 88.12 345 LEU A O 1
ATOM 2789 N N . ASP A 1 346 ? -12.639 -3.523 2.015 1.00 92.00 346 ASP A N 1
ATOM 2790 C CA . ASP A 1 346 ? -13.390 -4.647 2.558 1.00 92.00 346 ASP A CA 1
ATOM 2791 C C . ASP A 1 346 ? -13.318 -4.631 4.092 1.00 92.00 346 ASP A C 1
ATOM 2793 O O . ASP A 1 346 ? -12.383 -5.142 4.723 1.00 92.00 346 ASP A O 1
ATOM 2797 N N . ILE A 1 347 ? -14.340 -4.025 4.695 1.00 90.75 347 ILE A N 1
ATOM 2798 C CA . ILE A 1 347 ? -14.467 -3.881 6.145 1.00 90.75 347 ILE A CA 1
ATOM 2799 C C . ILE A 1 347 ? -14.594 -5.239 6.849 1.00 90.75 347 ILE A C 1
ATOM 2801 O O . ILE A 1 347 ? -14.165 -5.356 7.996 1.00 90.75 347 ILE A O 1
ATOM 2805 N N . GLU A 1 348 ? -15.103 -6.286 6.195 1.00 92.94 348 GLU A N 1
ATOM 2806 C CA . GLU A 1 348 ? -15.209 -7.615 6.813 1.00 92.94 348 GLU A CA 1
ATOM 2807 C C . GLU A 1 348 ? -13.835 -8.248 7.012 1.00 92.94 348 GLU A C 1
ATOM 2809 O O . GLU A 1 348 ? -13.522 -8.765 8.093 1.00 92.94 348 GLU A O 1
ATOM 2814 N N . SER A 1 349 ? -12.987 -8.144 5.990 1.00 95.69 349 SER A N 1
ATOM 2815 C CA . SER A 1 349 ? -11.594 -8.576 6.074 1.00 95.69 349 SER A CA 1
ATOM 2816 C C . SER A 1 349 ? -10.837 -7.764 7.125 1.00 95.69 349 SER A C 1
ATOM 2818 O O . SER A 1 349 ? -10.151 -8.343 7.970 1.00 95.69 349 SER A O 1
ATOM 2820 N N . LEU A 1 350 ? -11.026 -6.439 7.161 1.00 94.81 350 LEU A N 1
ATOM 2821 C CA . LEU A 1 350 ? -10.417 -5.591 8.187 1.00 94.81 350 LEU A CA 1
ATOM 2822 C C . LEU A 1 350 ? -10.881 -5.969 9.602 1.00 94.81 350 LEU A C 1
ATOM 2824 O O . LEU A 1 350 ? -10.052 -6.114 10.496 1.00 94.81 350 LEU A O 1
ATOM 2828 N N . LEU A 1 351 ? -12.179 -6.188 9.821 1.00 94.75 351 LEU A N 1
ATOM 2829 C CA . LEU A 1 351 ? -12.720 -6.623 11.113 1.00 94.75 351 LEU A CA 1
ATOM 2830 C C . LEU A 1 351 ? -12.147 -7.969 11.557 1.00 94.75 351 LEU A C 1
ATOM 2832 O O . LEU A 1 351 ? -11.905 -8.174 12.746 1.00 94.75 351 LEU A O 1
ATOM 2836 N N . THR A 1 352 ? -11.915 -8.880 10.616 1.00 96.44 352 THR A N 1
ATOM 2837 C CA . THR A 1 352 ? -11.280 -10.171 10.900 1.00 96.44 352 THR A CA 1
ATOM 2838 C C . THR A 1 352 ? -9.834 -9.979 11.349 1.00 96.44 352 THR A C 1
ATOM 2840 O O . THR A 1 352 ? -9.436 -10.533 12.370 1.00 96.44 352 THR A O 1
ATOM 2843 N N . ILE A 1 353 ? -9.076 -9.115 10.669 1.00 96.94 353 ILE A N 1
ATOM 2844 C CA . ILE A 1 353 ? -7.711 -8.749 11.071 1.00 96.94 353 ILE A CA 1
ATOM 2845 C C . ILE A 1 353 ? -7.699 -8.094 12.462 1.00 96.94 353 ILE A C 1
ATOM 2847 O O . ILE A 1 353 ? -6.889 -8.461 13.312 1.00 96.94 353 ILE A O 1
ATOM 2851 N N . ILE A 1 354 ? -8.637 -7.183 12.741 1.00 96.31 354 ILE A N 1
ATOM 2852 C CA . ILE A 1 354 ? -8.788 -6.562 14.065 1.00 96.31 354 ILE A CA 1
ATOM 2853 C C . ILE A 1 354 ? -9.020 -7.632 15.141 1.00 96.31 354 ILE A C 1
ATOM 2855 O O . ILE A 1 354 ? -8.393 -7.591 16.199 1.00 96.31 354 ILE A O 1
ATOM 2859 N N . LYS A 1 355 ? -9.882 -8.619 14.875 1.00 95.94 355 LYS A N 1
ATOM 2860 C CA . LYS A 1 355 ? -10.121 -9.734 15.802 1.00 95.94 355 LYS A CA 1
ATOM 2861 C C . LYS A 1 355 ? -8.875 -10.588 16.019 1.00 95.94 355 LYS A C 1
ATOM 2863 O O . LYS A 1 355 ? -8.672 -11.033 17.146 1.00 95.94 355 LYS A O 1
ATOM 2868 N N . ILE A 1 356 ? -8.033 -10.785 15.001 1.00 96.94 356 ILE A N 1
ATOM 2869 C CA . ILE A 1 356 ? -6.734 -11.459 15.162 1.00 96.94 356 ILE A CA 1
ATOM 2870 C C . ILE A 1 356 ? -5.876 -10.685 16.166 1.00 96.94 356 ILE A C 1
ATOM 2872 O O . ILE A 1 356 ? -5.419 -11.276 17.139 1.00 96.94 356 ILE A O 1
ATOM 2876 N N . PHE A 1 357 ? -5.733 -9.366 15.997 1.00 97.06 357 PHE A N 1
ATOM 2877 C CA . PHE A 1 357 ? -4.939 -8.534 16.912 1.00 97.06 357 PHE A CA 1
ATOM 2878 C C . PHE A 1 357 ? -5.437 -8.613 18.356 1.00 97.06 357 PHE A C 1
ATOM 2880 O O . PHE A 1 357 ? -4.631 -8.731 19.275 1.00 97.06 357 PHE A O 1
ATOM 2887 N N . ILE A 1 358 ? -6.760 -8.589 18.545 1.00 96.75 358 ILE A N 1
ATOM 2888 C CA . ILE A 1 358 ? -7.381 -8.703 19.867 1.00 96.75 358 ILE A CA 1
ATOM 2889 C C . ILE A 1 358 ? -7.145 -10.085 20.477 1.00 96.75 358 ILE A C 1
ATOM 2891 O O . ILE A 1 358 ? -6.780 -10.194 21.641 1.00 96.75 358 ILE A O 1
ATOM 2895 N N . THR A 1 359 ? -7.318 -11.144 19.688 1.00 95.62 359 THR A N 1
ATOM 2896 C CA . THR A 1 359 ? -7.192 -12.529 20.165 1.00 95.62 359 THR A CA 1
ATOM 2897 C C . THR A 1 359 ? -5.752 -12.883 20.532 1.00 95.62 359 THR A C 1
ATOM 2899 O O . THR A 1 359 ? -5.532 -13.660 21.455 1.00 95.62 359 THR A O 1
ATOM 2902 N N . THR A 1 360 ? -4.767 -12.307 19.837 1.00 96.00 360 THR A N 1
ATOM 2903 C CA . THR A 1 360 ? -3.346 -12.497 20.153 1.00 96.00 360 THR A CA 1
ATOM 2904 C C . THR A 1 360 ? -2.937 -11.835 21.480 1.00 96.00 360 THR A C 1
ATOM 2906 O O . THR A 1 360 ? -1.901 -12.199 22.029 1.00 96.00 360 THR A O 1
ATOM 2909 N N . ASP A 1 361 ? -3.723 -10.881 22.000 1.00 95.12 361 ASP A N 1
ATOM 2910 C CA . ASP A 1 361 ? -3.499 -10.189 23.285 1.00 95.12 361 ASP A CA 1
ATOM 2911 C C . ASP A 1 361 ? -2.080 -9.595 23.445 1.00 95.12 361 ASP A C 1
ATOM 2913 O O . ASP A 1 361 ? -1.501 -9.533 24.531 1.00 95.12 361 ASP A O 1
ATOM 2917 N N . ASN A 1 362 ? -1.476 -9.157 22.335 1.00 96.56 362 ASN A N 1
ATOM 2918 C CA . ASN A 1 362 ? -0.147 -8.553 22.335 1.00 96.56 362 ASN A CA 1
ATOM 2919 C C . ASN A 1 362 ? -0.242 -7.024 22.450 1.00 96.56 362 ASN A C 1
ATOM 2921 O O . ASN A 1 362 ? -0.824 -6.364 21.590 1.00 96.56 362 ASN A O 1
ATOM 2925 N N . ALA A 1 363 ? 0.380 -6.445 23.482 1.00 95.56 363 ALA A N 1
ATOM 2926 C CA . ALA A 1 363 ? 0.265 -5.017 23.788 1.00 95.56 363 ALA A CA 1
ATOM 2927 C C . ALA A 1 363 ? 0.700 -4.079 22.646 1.00 95.56 363 ALA A C 1
ATOM 2929 O O . ALA A 1 363 ? 0.078 -3.032 22.459 1.00 95.56 363 ALA A O 1
ATOM 2930 N N . GLU A 1 364 ? 1.734 -4.435 21.879 1.00 95.69 364 GLU A N 1
ATOM 2931 C CA . GLU A 1 364 ? 2.203 -3.628 20.748 1.00 95.69 364 GLU A CA 1
ATOM 2932 C C . GLU A 1 364 ? 1.183 -3.653 19.605 1.00 95.69 364 GLU A C 1
ATOM 2934 O O . GLU A 1 364 ? 0.732 -2.596 19.157 1.00 95.69 364 GLU A O 1
ATOM 2939 N N . ALA A 1 365 ? 0.725 -4.847 19.216 1.00 96.88 365 ALA A N 1
ATOM 2940 C CA . ALA A 1 365 ? -0.292 -5.006 18.178 1.00 96.88 365 ALA A CA 1
ATOM 2941 C C . ALA A 1 365 ? -1.616 -4.310 18.541 1.00 96.88 365 ALA A C 1
ATOM 2943 O O . ALA A 1 365 ? -2.218 -3.631 17.708 1.00 96.88 365 ALA A O 1
ATOM 2944 N N . LEU A 1 366 ? -2.045 -4.414 19.802 1.00 97.56 366 LEU A N 1
ATOM 2945 C CA . LEU A 1 366 ? -3.236 -3.737 20.320 1.00 97.56 366 LEU A CA 1
ATOM 2946 C C . LEU A 1 366 ? -3.082 -2.215 20.347 1.00 97.56 366 LEU A C 1
ATOM 2948 O O . LEU A 1 366 ? -4.024 -1.490 20.027 1.00 97.56 366 LEU A O 1
ATOM 2952 N N . THR A 1 367 ? -1.902 -1.714 20.712 1.00 95.62 367 THR A N 1
ATOM 2953 C CA . THR A 1 367 ? -1.627 -0.272 20.697 1.00 95.62 367 THR A CA 1
ATOM 2954 C C . THR A 1 367 ? -1.670 0.256 19.263 1.00 95.62 367 THR A C 1
ATOM 2956 O O . THR A 1 367 ? -2.351 1.250 19.007 1.00 95.62 367 THR A O 1
ATOM 2959 N N . ASN A 1 368 ? -1.036 -0.438 18.312 1.00 94.75 368 ASN A N 1
ATOM 2960 C CA . ASN A 1 368 ? -1.090 -0.091 16.890 1.00 94.75 368 ASN A CA 1
ATOM 2961 C C . ASN A 1 368 ? -2.522 -0.114 16.350 1.00 94.75 368 ASN A C 1
ATOM 2963 O O . ASN A 1 368 ? -2.930 0.828 15.668 1.00 94.75 368 ASN A O 1
ATOM 2967 N N . LEU A 1 369 ? -3.312 -1.130 16.709 1.00 95.75 369 LEU A N 1
ATOM 2968 C CA . LEU A 1 369 ? -4.734 -1.210 16.384 1.00 95.75 369 LEU A CA 1
ATOM 2969 C C . LEU A 1 369 ? -5.501 0.017 16.891 1.00 95.75 369 LEU A C 1
ATOM 2971 O O . LEU A 1 369 ? -6.181 0.684 16.113 1.00 95.75 369 LEU A O 1
ATOM 2975 N N . LEU A 1 370 ? -5.408 0.330 18.185 1.00 96.00 370 LEU A N 1
ATOM 2976 C CA . LEU A 1 370 ? -6.185 1.420 18.777 1.00 96.00 370 LEU A CA 1
ATOM 2977 C C . LEU A 1 370 ? -5.754 2.786 18.231 1.00 96.00 370 LEU A C 1
ATOM 2979 O O . LEU A 1 370 ? -6.608 3.632 17.976 1.00 96.00 370 LEU A O 1
ATOM 2983 N N . VAL A 1 371 ? -4.458 2.996 17.983 1.00 92.12 371 VAL A N 1
ATOM 2984 C CA . VAL A 1 371 ? -3.964 4.205 17.305 1.00 92.12 371 VAL A CA 1
ATOM 2985 C C . VAL A 1 371 ? -4.513 4.295 15.880 1.00 92.12 371 VAL A C 1
ATOM 2987 O O . VAL A 1 371 ? -5.004 5.351 15.491 1.00 92.12 371 VAL A O 1
ATOM 2990 N N . SER A 1 372 ? -4.531 3.186 15.137 1.00 91.56 372 SER A N 1
ATOM 2991 C CA . SER A 1 372 ? -5.136 3.145 13.798 1.00 91.56 372 SER A CA 1
ATOM 2992 C C . SER A 1 372 ? -6.621 3.498 13.842 1.00 91.56 372 SER A C 1
ATOM 2994 O O . SER A 1 372 ? -7.098 4.272 13.021 1.00 91.56 372 SER A O 1
ATOM 2996 N N . LEU A 1 373 ? -7.367 2.989 14.829 1.00 93.19 373 LEU A N 1
ATOM 2997 C CA . LEU A 1 373 ? -8.784 3.318 15.002 1.00 93.19 373 LEU A CA 1
ATOM 2998 C C . LEU A 1 373 ? -9.002 4.804 15.326 1.00 93.19 373 LEU A C 1
ATOM 3000 O O . LEU A 1 373 ? -9.970 5.391 14.848 1.00 93.19 373 LEU A O 1
ATOM 3004 N N . ILE A 1 374 ? -8.104 5.448 16.078 1.00 90.62 374 ILE A N 1
ATOM 3005 C CA . ILE A 1 374 ? -8.190 6.895 16.339 1.00 90.62 374 ILE A CA 1
ATOM 3006 C C . ILE A 1 374 ? -8.166 7.708 15.033 1.00 90.62 374 ILE A C 1
ATOM 3008 O O . ILE A 1 374 ? -8.856 8.729 14.935 1.00 90.62 374 ILE A O 1
ATOM 3012 N N . GLU A 1 375 ? -7.383 7.265 14.051 1.00 85.56 375 GLU A N 1
ATOM 3013 C CA . GLU A 1 375 ? -7.281 7.889 12.728 1.00 85.56 375 GLU A CA 1
ATOM 3014 C C . GLU A 1 375 ? -8.429 7.468 11.804 1.00 85.56 375 GLU A C 1
ATOM 3016 O O . GLU A 1 375 ? -8.975 8.305 11.093 1.00 85.56 375 GLU A O 1
ATOM 3021 N N . LEU A 1 376 ? -8.841 6.198 11.858 1.00 87.25 376 LEU A N 1
ATOM 3022 C CA . LEU A 1 376 ? -9.810 5.586 10.947 1.00 87.25 376 LEU A CA 1
ATOM 3023 C C . LEU A 1 376 ? -11.265 5.989 11.217 1.00 87.25 376 LEU A C 1
ATOM 3025 O O . LEU A 1 376 ? -12.024 6.251 10.283 1.00 87.25 376 LEU A O 1
ATOM 3029 N N . LEU A 1 377 ? -11.679 6.008 12.489 1.00 89.62 377 LEU A N 1
ATOM 3030 C CA . LEU A 1 377 ? -13.088 6.135 12.888 1.00 89.62 377 LEU A CA 1
ATOM 3031 C C . LEU A 1 377 ? -13.836 7.344 12.283 1.00 89.62 377 LEU A C 1
ATOM 3033 O O . LEU A 1 377 ? -15.002 7.167 11.923 1.00 89.62 377 LEU A O 1
ATOM 3037 N N . PRO A 1 378 ? -13.227 8.540 12.121 1.00 85.50 378 PRO A N 1
ATOM 3038 C CA . PRO A 1 378 ? -13.881 9.684 11.476 1.00 85.50 378 PRO A CA 1
ATOM 3039 C C . PRO A 1 378 ? -14.287 9.457 10.011 1.00 85.50 378 PRO A C 1
ATOM 3041 O O . PRO A 1 378 ? -15.149 10.172 9.499 1.00 85.50 378 PRO A O 1
ATOM 3044 N N . TYR A 1 379 ? -13.667 8.490 9.331 1.00 86.44 379 TYR A N 1
ATOM 3045 C CA . TYR A 1 379 ? -13.864 8.245 7.901 1.00 86.44 379 TYR A CA 1
ATOM 3046 C C . TYR A 1 379 ? -14.835 7.098 7.602 1.00 86.44 379 TYR A C 1
ATOM 3048 O O . TYR A 1 379 ? -15.319 6.998 6.472 1.00 86.44 379 TYR A O 1
ATOM 3056 N N . LEU A 1 380 ? -15.176 6.279 8.599 1.00 88.62 380 LEU A N 1
ATOM 3057 C CA . LEU A 1 380 ? -16.192 5.230 8.481 1.00 88.62 380 LEU A CA 1
ATOM 3058 C C . LEU A 1 380 ? -17.604 5.821 8.452 1.00 88.62 380 LEU A C 1
ATOM 3060 O O . LEU A 1 380 ? -17.871 6.872 9.041 1.00 88.62 380 LEU A O 1
ATOM 3064 N N . ASN A 1 381 ? -18.542 5.124 7.817 1.00 88.56 381 ASN A N 1
ATOM 3065 C CA . ASN A 1 381 ? -19.944 5.507 7.820 1.00 88.56 381 ASN A CA 1
ATOM 3066 C C . ASN A 1 381 ? -20.883 4.293 7.944 1.00 88.56 381 ASN A C 1
ATOM 3068 O O . ASN A 1 381 ? -20.458 3.139 7.959 1.00 88.56 381 ASN A O 1
ATOM 3072 N N . GLY A 1 382 ? -22.182 4.559 8.100 1.00 89.81 382 GLY A N 1
ATOM 3073 C CA . GLY A 1 382 ? -23.232 3.546 8.011 1.00 89.81 382 GLY A CA 1
ATOM 3074 C C . GLY A 1 382 ? -22.985 2.292 8.858 1.00 89.81 382 GLY A C 1
ATOM 3075 O O . GLY A 1 382 ? -22.696 2.358 10.056 1.00 89.81 382 GLY A O 1
ATOM 3076 N N . ASN A 1 383 ? -23.114 1.129 8.213 1.00 90.38 383 ASN A N 1
ATOM 3077 C CA . ASN A 1 383 ? -23.003 -0.169 8.874 1.00 90.38 383 ASN A CA 1
ATOM 3078 C C . ASN A 1 383 ? -21.587 -0.456 9.393 1.00 90.38 383 ASN A C 1
ATOM 3080 O O . ASN A 1 383 ? -21.438 -0.979 10.493 1.00 90.38 383 ASN A O 1
ATOM 3084 N N . SER A 1 384 ? -20.544 -0.080 8.657 1.00 90.81 384 SE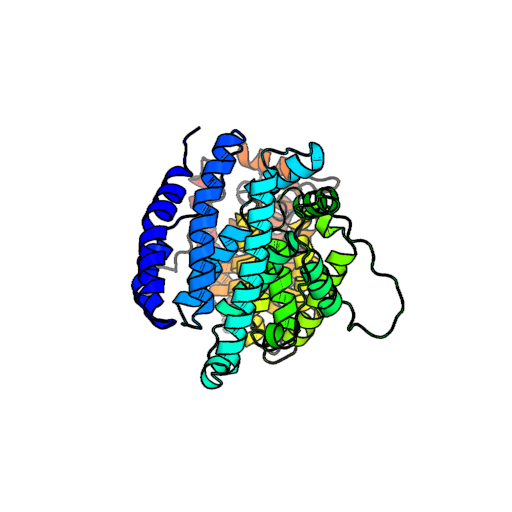R A N 1
ATOM 3085 C CA . SER A 1 384 ? -19.151 -0.290 9.067 1.00 90.81 384 SER A CA 1
ATOM 3086 C C . SER A 1 384 ? -18.828 0.432 10.368 1.00 90.81 384 SER A C 1
ATOM 3088 O O . SER A 1 384 ? -18.260 -0.146 11.299 1.00 90.81 384 SER A O 1
ATOM 3090 N N . ARG A 1 385 ? -19.275 1.689 10.471 1.00 91.06 385 ARG A N 1
ATOM 3091 C CA . ARG A 1 385 ? -19.132 2.478 11.692 1.00 91.06 385 ARG A CA 1
ATOM 3092 C C . ARG A 1 385 ? -19.901 1.861 12.857 1.00 91.06 385 ARG A C 1
ATOM 3094 O O . ARG A 1 385 ? -19.346 1.769 13.950 1.00 91.06 385 ARG A O 1
ATOM 3101 N N . LYS A 1 386 ? -21.133 1.386 12.631 1.00 93.31 386 LYS A N 1
ATOM 3102 C CA . LYS A 1 386 ? -21.901 0.639 13.641 1.00 93.31 386 LYS A CA 1
ATOM 3103 C C . LYS A 1 386 ? -21.140 -0.596 14.127 1.00 93.31 386 LYS A C 1
ATOM 3105 O O . LYS A 1 386 ? -20.976 -0.759 15.333 1.00 93.31 386 LYS A O 1
ATOM 3110 N N . ARG A 1 387 ? -20.629 -1.419 13.210 1.00 94.00 387 ARG A N 1
ATOM 3111 C CA . ARG A 1 387 ? -19.921 -2.663 13.541 1.00 94.00 387 ARG A CA 1
ATOM 3112 C C . ARG A 1 387 ? -18.668 -2.424 14.375 1.00 94.00 387 ARG A C 1
ATOM 3114 O O . ARG A 1 387 ? -18.421 -3.159 15.323 1.00 94.00 387 ARG A O 1
ATOM 3121 N N . ILE A 1 388 ? -17.884 -1.400 14.044 1.00 94.06 388 ILE A N 1
ATOM 3122 C CA . ILE A 1 388 ? -16.653 -1.094 14.782 1.00 94.06 388 ILE A CA 1
ATOM 3123 C C . ILE A 1 388 ? -16.970 -0.385 16.104 1.00 94.06 388 ILE A C 1
ATOM 3125 O O . ILE A 1 388 ? -16.501 -0.807 17.155 1.00 94.06 388 ILE A O 1
ATOM 3129 N N . ILE A 1 389 ? -17.770 0.681 16.094 1.00 94.81 389 ILE A N 1
ATOM 3130 C CA . ILE A 1 389 ? -17.990 1.489 17.302 1.00 94.81 389 ILE A CA 1
ATOM 3131 C C . ILE A 1 389 ? -18.933 0.792 18.279 1.00 94.81 389 ILE A C 1
ATOM 3133 O O . ILE A 1 389 ? -18.613 0.655 19.458 1.00 94.81 389 ILE A O 1
ATOM 3137 N N . PHE A 1 390 ? -20.105 0.382 17.804 1.00 94.62 390 PHE A N 1
ATOM 3138 C CA . PHE A 1 390 ? -21.150 -0.146 18.668 1.00 94.62 390 PHE A CA 1
ATOM 3139 C C . PHE A 1 390 ? -20.893 -1.623 18.969 1.00 94.62 390 PHE A C 1
ATOM 3141 O O . PHE A 1 390 ? -20.643 -1.979 20.118 1.00 94.62 390 PHE A O 1
ATOM 3148 N N . ASP A 1 391 ? -20.868 -2.472 17.942 1.00 95.75 391 ASP A N 1
ATOM 3149 C CA . ASP A 1 391 ? -20.838 -3.924 18.149 1.00 95.75 391 ASP A CA 1
ATOM 3150 C C . ASP A 1 391 ? -19.478 -4.401 18.699 1.00 95.75 391 ASP A C 1
ATOM 3152 O O . ASP A 1 391 ? -19.423 -5.207 19.628 1.00 95.75 391 ASP A O 1
ATOM 3156 N N . LEU A 1 392 ? -18.362 -3.896 18.166 1.00 95.69 392 LEU A N 1
ATOM 3157 C CA . LEU A 1 392 ? -17.024 -4.330 18.573 1.00 95.69 392 LEU A CA 1
ATOM 3158 C C . LEU A 1 392 ? -16.532 -3.613 19.844 1.00 95.69 392 LEU A C 1
ATOM 3160 O O . LEU A 1 392 ? -16.218 -4.270 20.837 1.00 95.69 392 LEU A O 1
ATOM 3164 N N . LEU A 1 393 ? -16.438 -2.277 19.831 1.00 96.19 393 LEU A N 1
ATOM 3165 C CA . LEU A 1 393 ? -15.798 -1.521 20.918 1.00 96.19 393 LEU A CA 1
ATOM 3166 C C . LEU A 1 393 ? -16.686 -1.355 22.159 1.00 96.19 393 LEU A C 1
ATOM 3168 O O . LEU A 1 393 ? -16.172 -1.450 23.272 1.00 96.19 393 LEU A O 1
ATOM 3172 N N . LEU A 1 394 ? -17.989 -1.094 21.995 1.00 96.69 394 LEU A N 1
ATOM 3173 C CA . LEU A 1 394 ? -18.905 -0.892 23.125 1.00 96.69 394 LEU A CA 1
ATOM 3174 C C . LEU A 1 394 ? -19.551 -2.187 23.626 1.00 96.69 394 LEU A C 1
ATOM 3176 O O . LEU A 1 394 ? -19.700 -2.348 24.839 1.00 96.69 394 LEU A O 1
ATOM 3180 N N . GLU A 1 395 ? -19.928 -3.102 22.729 1.00 96.12 395 GLU A N 1
ATOM 3181 C CA . GLU A 1 395 ? -20.628 -4.324 23.131 1.00 96.12 395 GLU A CA 1
ATOM 3182 C C . GLU A 1 395 ? -19.693 -5.480 23.488 1.00 96.12 395 GLU A C 1
ATOM 3184 O O . GLU A 1 395 ? -19.849 -6.066 24.561 1.00 96.12 395 GLU A O 1
ATOM 3189 N N . GLN A 1 396 ? -18.729 -5.807 22.624 1.00 96.00 396 GLN A N 1
ATOM 3190 C CA . GLN A 1 396 ? -17.895 -7.004 22.789 1.00 96.00 396 GLN A CA 1
ATOM 3191 C C . GLN A 1 396 ? -16.659 -6.763 23.663 1.00 96.00 396 GLN A C 1
ATOM 3193 O O . GLN A 1 396 ? -16.426 -7.500 24.619 1.00 96.00 396 GLN A O 1
ATOM 3198 N N . TYR A 1 397 ? -15.868 -5.729 23.363 1.00 97.06 397 TYR A N 1
ATOM 3199 C CA . TYR A 1 397 ? -14.519 -5.578 23.927 1.00 97.06 397 TYR A CA 1
ATOM 3200 C C . TYR A 1 397 ? -14.356 -4.408 24.902 1.00 97.06 397 TYR A C 1
ATOM 3202 O O . TYR A 1 397 ? -13.239 -4.130 25.341 1.00 97.06 397 TYR A O 1
ATOM 3210 N N . PHE A 1 398 ? -15.450 -3.755 25.307 1.00 97.69 398 PHE A N 1
ATOM 3211 C CA . PHE A 1 398 ? -15.392 -2.583 26.183 1.00 97.69 398 PHE A CA 1
ATOM 3212 C C . PHE A 1 398 ? -14.628 -2.855 27.479 1.00 97.69 398 PHE A C 1
ATOM 3214 O O . PHE A 1 398 ? -13.648 -2.181 27.780 1.00 97.69 398 PHE A O 1
ATOM 3221 N N . ARG A 1 399 ? -15.048 -3.876 28.239 1.00 95.44 399 ARG A N 1
ATOM 3222 C CA . ARG A 1 399 ? -14.410 -4.232 29.516 1.00 95.44 399 ARG A CA 1
ATOM 3223 C C . ARG A 1 399 ? -12.956 -4.655 29.316 1.00 95.44 399 ARG A C 1
ATOM 3225 O O . ARG A 1 399 ? -12.108 -4.255 30.108 1.00 95.44 399 ARG A O 1
ATOM 3232 N N . TYR A 1 400 ? -12.691 -5.435 28.267 1.00 95.88 400 TYR A N 1
ATOM 3233 C CA . TYR A 1 400 ? -11.358 -5.933 27.938 1.00 95.88 400 TYR A CA 1
ATOM 3234 C C . TYR A 1 400 ? -10.367 -4.780 27.742 1.00 95.88 400 TYR A C 1
ATOM 3236 O O . TYR A 1 400 ? -9.369 -4.715 28.453 1.00 95.88 400 TYR A O 1
ATOM 3244 N N . PHE A 1 401 ? -10.680 -3.814 26.874 1.00 97.25 401 PHE A N 1
ATOM 3245 C CA . PHE A 1 401 ? -9.795 -2.673 26.643 1.00 97.25 401 PHE A CA 1
ATOM 3246 C C . PHE A 1 401 ? -9.762 -1.688 27.813 1.00 97.25 401 PHE A C 1
ATOM 3248 O O . PHE A 1 401 ? -8.704 -1.155 28.145 1.00 97.25 401 PHE A O 1
ATOM 3255 N N . PHE A 1 402 ? -10.906 -1.446 28.460 1.00 96.75 402 PHE A N 1
ATOM 3256 C CA . PHE A 1 402 ? -10.988 -0.504 29.575 1.00 96.75 402 PHE A CA 1
ATOM 3257 C C . PHE A 1 402 ? -10.161 -0.968 30.778 1.00 96.75 402 PHE A C 1
ATOM 3259 O O . PHE A 1 402 ? -9.581 -0.139 31.469 1.00 96.75 402 PHE A O 1
ATOM 3266 N N . MET A 1 403 ? -10.083 -2.276 31.025 1.00 94.00 403 MET A N 1
ATOM 3267 C CA . MET A 1 403 ? -9.332 -2.866 32.139 1.00 94.00 403 MET A CA 1
ATOM 3268 C C . MET A 1 403 ? -8.028 -3.548 31.698 1.00 94.00 403 MET A C 1
ATOM 3270 O O . MET A 1 403 ? -7.450 -4.306 32.475 1.00 94.00 403 MET A O 1
ATOM 3274 N N . HIS A 1 404 ? -7.572 -3.312 30.466 1.00 94.69 404 HIS A N 1
ATOM 3275 C CA . HIS A 1 404 ? -6.431 -4.021 29.889 1.00 94.69 404 HIS A CA 1
ATOM 3276 C C . HIS A 1 404 ? -5.161 -3.834 30.729 1.00 94.69 404 HIS A C 1
ATOM 3278 O O . HIS A 1 404 ? -4.882 -2.732 31.174 1.00 94.69 404 HIS A O 1
ATOM 3284 N N . TRP A 1 405 ? -4.344 -4.861 30.937 1.00 92.94 405 TRP A N 1
ATOM 3285 C CA . TRP A 1 405 ? -3.176 -4.772 31.831 1.00 92.94 405 TRP A CA 1
ATOM 3286 C C . TRP A 1 405 ? -2.115 -3.745 31.377 1.00 92.94 405 TRP A C 1
ATOM 3288 O O . TRP A 1 405 ? -1.399 -3.189 32.205 1.00 92.94 405 TRP A O 1
ATOM 3298 N N . CYS A 1 406 ? -2.020 -3.478 30.070 1.00 94.75 406 CYS A N 1
ATOM 3299 C CA . CYS A 1 406 ? -1.118 -2.476 29.495 1.00 94.75 406 CYS A CA 1
ATOM 3300 C C . CYS A 1 406 ? -1.730 -1.064 29.505 1.00 94.75 406 CYS A C 1
ATOM 3302 O O . CYS A 1 406 ? -2.757 -0.820 28.863 1.00 94.75 406 CYS A O 1
ATOM 3304 N N . ASP A 1 407 ? -1.036 -0.117 30.144 1.00 92.19 407 ASP A N 1
ATOM 3305 C CA . ASP A 1 407 ? -1.440 1.293 30.240 1.00 92.19 407 ASP A CA 1
ATOM 3306 C C . ASP A 1 407 ? -1.604 1.971 28.872 1.00 92.19 407 ASP A C 1
ATOM 3308 O O . ASP A 1 407 ? -2.536 2.751 28.680 1.00 92.19 407 ASP A O 1
ATOM 3312 N N . SER A 1 408 ? -0.745 1.659 27.895 1.00 94.75 408 SER A N 1
ATOM 3313 C CA . SER A 1 408 ? -0.826 2.238 26.545 1.00 94.75 408 SER A CA 1
ATOM 3314 C C . SER A 1 408 ? -2.115 1.844 25.826 1.00 94.75 408 SER A C 1
ATOM 3316 O O . SER A 1 408 ? -2.747 2.685 25.184 1.00 94.75 408 SER A O 1
ATOM 3318 N N . VAL A 1 409 ? -2.549 0.591 25.994 1.00 96.19 409 VAL A N 1
ATOM 3319 C CA . VAL A 1 409 ? -3.808 0.078 25.438 1.00 96.19 409 VAL A CA 1
ATOM 3320 C C . VAL A 1 409 ? -4.999 0.757 26.117 1.00 96.19 409 VAL A C 1
ATOM 3322 O O . VAL A 1 409 ? -5.863 1.301 25.426 1.00 96.19 409 VAL A O 1
ATOM 3325 N N . GLN A 1 410 ? -5.016 0.824 27.457 1.00 94.69 410 GLN A N 1
ATOM 3326 C CA . GLN A 1 410 ? -6.063 1.547 28.194 1.00 94.69 410 GLN A CA 1
ATOM 3327 C C . GLN A 1 410 ? -6.144 3.013 27.752 1.00 94.69 410 GLN A C 1
ATOM 3329 O O . GLN A 1 410 ? -7.225 3.540 27.474 1.00 94.69 410 GLN A O 1
ATOM 3334 N N . PHE A 1 411 ? -4.992 3.681 27.657 1.00 93.31 411 PHE A N 1
ATOM 3335 C CA . PHE A 1 411 ? -4.908 5.083 27.283 1.00 93.31 411 PHE A CA 1
ATOM 3336 C C . PHE A 1 411 ? -5.439 5.315 25.868 1.00 93.31 411 PHE A C 1
ATOM 3338 O O . PHE A 1 411 ? -6.244 6.229 25.659 1.00 93.31 411 PHE A O 1
ATOM 3345 N N . ALA A 1 412 ? -5.034 4.498 24.895 1.00 94.31 412 ALA A N 1
ATOM 3346 C CA . ALA A 1 412 ? -5.513 4.611 23.524 1.00 94.31 412 ALA A CA 1
ATOM 3347 C C . ALA A 1 412 ? -7.029 4.364 23.442 1.00 94.31 412 ALA A C 1
ATOM 3349 O O . ALA A 1 412 ? -7.747 5.172 22.852 1.00 94.31 412 ALA A O 1
ATOM 3350 N N . PHE A 1 413 ? -7.548 3.343 24.130 1.00 97.06 413 PHE A N 1
ATOM 3351 C CA . PHE A 1 413 ? -8.983 3.054 24.146 1.00 97.06 413 PHE A CA 1
ATOM 3352 C C . PHE A 1 413 ? -9.803 4.190 24.765 1.00 97.06 413 PHE A C 1
ATOM 3354 O O . PHE A 1 413 ? -10.751 4.679 24.156 1.00 97.06 413 PHE A O 1
ATOM 3361 N N . GLN A 1 414 ? -9.404 4.700 25.930 1.00 95.00 414 GLN A N 1
ATOM 3362 C CA . GLN A 1 414 ? -10.070 5.849 26.551 1.00 95.00 414 GLN A CA 1
ATOM 3363 C C . GLN A 1 414 ? -9.990 7.115 25.676 1.00 95.00 414 GLN A C 1
ATOM 3365 O O . GLN A 1 414 ? -10.909 7.935 25.693 1.00 95.00 414 GLN A O 1
ATOM 3370 N N . THR A 1 415 ? -8.927 7.271 24.875 1.00 92.69 415 THR A N 1
ATOM 3371 C CA . THR A 1 415 ? -8.842 8.344 23.869 1.00 92.69 415 THR A CA 1
ATOM 3372 C C . THR A 1 415 ? -9.934 8.183 22.819 1.00 92.69 415 THR A C 1
ATOM 3374 O O . THR A 1 415 ? -10.603 9.162 22.493 1.00 92.69 415 THR A O 1
ATOM 3377 N N . ILE A 1 416 ? -10.162 6.961 22.328 1.00 94.81 416 ILE A N 1
ATOM 3378 C CA . ILE A 1 416 ? -11.249 6.677 21.387 1.00 94.81 416 ILE A CA 1
ATOM 3379 C C . ILE A 1 416 ? -12.597 7.057 22.003 1.00 94.81 416 ILE A C 1
ATOM 3381 O O . ILE A 1 416 ? -13.341 7.824 21.391 1.00 94.81 416 ILE A O 1
ATOM 3385 N N . LEU A 1 417 ? -12.880 6.593 23.226 1.00 94.94 417 LEU A N 1
ATOM 3386 C CA . LEU A 1 417 ? -14.153 6.851 23.910 1.00 94.94 417 LEU A CA 1
ATOM 3387 C C . LEU A 1 417 ? -14.467 8.348 24.037 1.00 94.94 417 LEU A C 1
ATOM 3389 O O . LEU A 1 417 ? -15.614 8.748 23.874 1.00 94.94 417 LEU A O 1
ATOM 3393 N N . LEU A 1 418 ? -13.457 9.176 24.318 1.00 91.06 418 LEU A N 1
ATOM 3394 C CA . LEU A 1 418 ? -13.645 10.611 24.547 1.00 91.06 418 LEU A CA 1
ATOM 3395 C C . LEU A 1 418 ? -13.567 11.450 23.259 1.00 91.06 418 LEU A C 1
ATOM 3397 O O . LEU A 1 418 ? -14.259 12.457 23.144 1.00 91.06 418 LEU A O 1
ATOM 3401 N N . TYR A 1 419 ? -12.723 11.079 22.292 1.00 88.81 419 TYR A N 1
ATOM 3402 C CA . TYR A 1 419 ? -12.384 11.952 21.157 1.00 88.81 419 TYR A CA 1
ATOM 3403 C C . TYR A 1 419 ? -12.817 11.425 19.786 1.00 88.81 419 TYR A C 1
ATOM 3405 O O . TYR A 1 419 ? -12.743 12.189 18.819 1.00 88.81 419 TYR A O 1
ATOM 3413 N N . ARG A 1 420 ? -13.182 10.142 19.656 1.00 89.56 420 ARG A N 1
ATOM 3414 C CA . ARG A 1 420 ? -13.408 9.497 18.345 1.00 89.56 420 ARG A CA 1
ATOM 3415 C C . ARG A 1 420 ? -14.643 8.609 18.254 1.00 89.56 420 ARG A C 1
ATOM 3417 O O . ARG A 1 420 ? -14.988 8.186 17.157 1.00 89.56 420 ARG A O 1
ATOM 3424 N N . ILE A 1 421 ? -15.321 8.340 19.368 1.00 91.25 421 ILE A N 1
ATOM 3425 C CA . ILE A 1 421 ? -16.528 7.509 19.364 1.00 91.25 421 ILE A CA 1
ATOM 3426 C C . ILE A 1 421 ? -17.704 8.193 18.640 1.00 91.25 421 ILE A C 1
ATOM 3428 O O . ILE A 1 421 ? -18.554 7.525 18.056 1.00 91.25 421 ILE A O 1
ATOM 3432 N N . THR A 1 422 ? -17.708 9.526 18.605 1.00 91.88 422 THR A N 1
ATOM 3433 C CA . THR A 1 422 ? -18.672 10.368 17.883 1.00 91.88 422 THR A CA 1
ATOM 3434 C C . THR A 1 422 ? -17.982 11.209 16.807 1.00 91.88 422 THR A C 1
ATOM 3436 O O . THR A 1 422 ? -16.782 11.475 16.895 1.00 91.88 422 THR A O 1
ATOM 3439 N N . LEU A 1 423 ? -18.735 11.660 15.799 1.00 87.56 423 LEU A N 1
ATOM 3440 C CA . LEU A 1 423 ? -18.235 12.551 14.740 1.00 87.56 423 LEU A CA 1
ATOM 3441 C C . LEU A 1 423 ? -17.988 13.982 15.241 1.00 87.56 423 LEU A C 1
ATOM 3443 O O . LEU A 1 423 ? -17.143 14.697 14.706 1.00 87.56 423 LEU A O 1
ATOM 3447 N N . ALA A 1 424 ? -18.723 14.395 16.272 1.00 85.69 424 ALA A N 1
ATOM 3448 C CA . ALA A 1 424 ? -18.577 15.687 16.935 1.00 85.69 424 ALA A CA 1
ATOM 3449 C C . ALA A 1 424 ? -18.174 15.519 18.403 1.00 85.69 424 ALA A C 1
ATOM 3451 O O . ALA A 1 424 ? -17.868 14.420 18.867 1.00 85.69 424 ALA A O 1
ATOM 3452 N N . ARG A 1 425 ? -18.177 16.619 19.157 1.00 84.69 425 ARG A N 1
ATOM 3453 C CA . ARG A 1 425 ? -17.932 16.593 20.603 1.00 84.69 425 ARG A CA 1
ATOM 3454 C C . ARG A 1 425 ? -19.017 15.777 21.320 1.00 84.69 425 ARG A C 1
ATOM 3456 O O . ARG A 1 425 ? -20.165 16.213 21.373 1.00 84.69 425 ARG A O 1
ATOM 3463 N N . PHE A 1 426 ? -18.656 14.632 21.912 1.00 82.44 426 PHE A N 1
ATOM 3464 C CA . PHE A 1 426 ? -19.627 13.704 22.516 1.00 82.44 426 PHE A CA 1
ATOM 3465 C C . PHE A 1 426 ? -20.432 14.337 23.665 1.00 82.44 426 PHE A C 1
ATOM 3467 O O . PHE A 1 426 ? -21.570 13.955 23.908 1.00 82.44 426 PHE A O 1
ATOM 3474 N N . SER A 1 427 ? -19.863 15.332 24.356 1.00 80.94 427 SER A N 1
ATOM 3475 C CA . SER A 1 427 ? -20.517 16.059 25.452 1.00 80.94 427 SER A CA 1
ATOM 3476 C C . SER A 1 427 ? -21.492 17.153 24.994 1.00 80.94 427 SER A C 1
ATOM 3478 O O . SER A 1 427 ? -22.124 17.785 25.838 1.00 80.94 427 SER A O 1
ATOM 3480 N N . LYS A 1 428 ? -21.589 17.430 23.685 1.00 81.75 428 LYS A N 1
ATOM 3481 C CA . LYS A 1 428 ? -22.383 18.535 23.118 1.00 81.75 428 LYS A CA 1
ATOM 3482 C C . LYS A 1 428 ? -23.130 18.138 21.841 1.00 81.75 428 LYS A C 1
ATOM 3484 O O . LYS A 1 428 ? -23.251 18.948 20.924 1.00 81.75 428 LYS A O 1
ATOM 3489 N N . LEU A 1 429 ? -23.645 16.911 21.774 1.00 85.25 429 LEU A N 1
ATOM 3490 C CA . LEU A 1 429 ? -24.448 16.472 20.624 1.00 85.25 429 LEU A CA 1
ATOM 3491 C C . LEU A 1 429 ? -25.755 17.267 20.460 1.00 85.25 429 LEU A C 1
ATOM 3493 O O . LEU A 1 429 ? -26.241 17.398 19.343 1.00 85.25 429 LEU A O 1
ATOM 3497 N N . ASP A 1 430 ? -26.254 17.878 21.537 1.00 83.00 430 ASP A N 1
ATOM 3498 C CA . ASP A 1 430 ? -27.454 18.727 21.518 1.00 83.00 430 ASP A CA 1
ATOM 3499 C C . ASP A 1 430 ? -27.164 20.181 21.089 1.00 83.00 430 ASP A C 1
ATOM 3501 O O . ASP A 1 430 ? -28.077 20.977 20.886 1.00 83.00 430 ASP A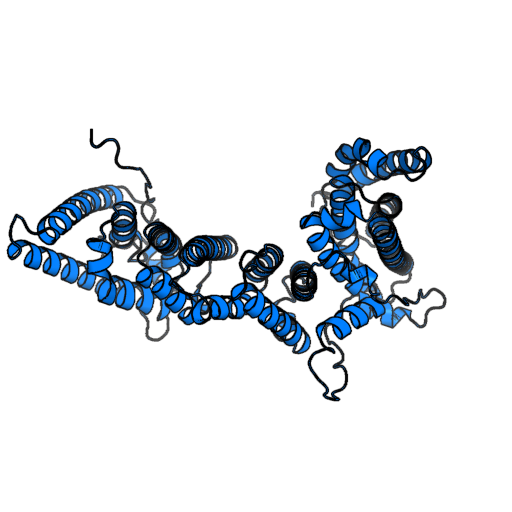 O 1
ATOM 3505 N N . SER A 1 431 ? -25.886 20.560 20.966 1.00 85.06 431 SER A N 1
ATOM 3506 C CA . SER A 1 431 ? -25.450 21.927 20.645 1.00 85.06 431 SER A CA 1
ATOM 3507 C C . SER A 1 431 ? -24.272 21.899 19.670 1.00 85.06 431 SER A C 1
ATOM 3509 O O . SER A 1 431 ? -23.128 22.250 19.985 1.00 85.06 431 SER A O 1
ATOM 3511 N N . LEU A 1 432 ? -24.571 21.425 18.463 1.00 85.44 432 LEU A N 1
ATOM 3512 C CA . LEU A 1 432 ? -23.599 21.274 17.389 1.00 85.44 432 LEU A CA 1
ATOM 3513 C C . LEU A 1 432 ? -23.277 22.615 16.729 1.00 85.44 432 LEU A C 1
ATOM 3515 O O . LEU A 1 432 ? -24.150 23.428 16.431 1.00 85.44 432 LEU A O 1
ATOM 3519 N N . HIS A 1 433 ? -21.998 22.822 16.440 1.00 85.50 433 HIS A N 1
ATOM 3520 C CA . HIS A 1 433 ? -21.538 23.924 15.605 1.00 85.50 433 HIS A CA 1
ATOM 3521 C C . HIS A 1 433 ? -22.015 23.719 14.148 1.00 85.50 433 HIS A C 1
ATOM 3523 O O . HIS A 1 433 ? -22.082 22.573 13.699 1.00 85.50 433 HIS A O 1
ATOM 3529 N N . PRO A 1 434 ? -22.253 24.778 13.344 1.00 86.25 434 PRO A N 1
ATOM 3530 C CA . PRO A 1 434 ? -22.690 24.642 11.946 1.00 86.25 434 PRO A CA 1
ATOM 3531 C C . PRO A 1 434 ? -21.851 23.678 11.087 1.00 86.25 434 PRO A C 1
ATOM 3533 O O . PRO A 1 434 ? -22.394 22.891 10.319 1.00 86.25 434 PRO A O 1
ATOM 3536 N N . LYS A 1 435 ? -20.522 23.670 11.268 1.00 84.12 435 LYS A N 1
ATOM 3537 C CA . LYS A 1 435 ? -19.617 22.700 10.613 1.00 84.12 435 LYS A CA 1
ATOM 3538 C C . LYS A 1 435 ? -19.862 21.245 11.038 1.00 84.12 435 LYS A C 1
ATOM 3540 O O . LYS A 1 435 ? -19.782 20.349 10.206 1.00 84.12 435 LYS A O 1
ATOM 3545 N N . GLU A 1 436 ? -20.162 21.006 12.316 1.00 87.00 436 GLU A N 1
ATOM 3546 C CA . GLU A 1 436 ? -20.495 19.668 12.825 1.00 87.00 436 GLU A CA 1
ATOM 3547 C C . GLU A 1 436 ? -21.854 19.223 12.256 1.00 87.00 436 GLU A C 1
ATOM 3549 O O . GLU A 1 436 ? -21.976 18.098 11.780 1.00 87.00 436 GLU A O 1
ATOM 3554 N N . LEU A 1 437 ? -22.847 20.122 12.202 1.00 87.94 437 LEU A N 1
ATOM 3555 C CA . LEU A 1 437 ? -24.142 19.861 11.556 1.00 87.94 437 LEU A CA 1
ATOM 3556 C C . LEU A 1 437 ? -23.986 19.501 10.074 1.00 87.94 437 LEU A C 1
ATOM 3558 O O . LEU A 1 437 ? -24.615 18.553 9.601 1.00 87.94 437 LEU A O 1
ATOM 3562 N N . GLN A 1 438 ? -23.124 20.217 9.349 1.00 88.38 438 GLN A N 1
ATOM 3563 C CA . GLN A 1 438 ? -22.820 19.917 7.952 1.00 88.38 438 GLN A CA 1
ATOM 3564 C C . GLN A 1 438 ? -22.177 18.531 7.798 1.00 88.38 438 GLN A C 1
ATOM 3566 O O . GLN A 1 438 ? -22.566 17.779 6.905 1.00 88.38 438 GLN A O 1
ATOM 3571 N N . LEU A 1 439 ? -21.243 18.165 8.686 1.00 86.94 439 LEU A N 1
ATOM 3572 C CA . LEU A 1 439 ? -20.627 16.836 8.706 1.00 86.94 439 LEU A CA 1
ATOM 3573 C C . LEU A 1 439 ? -21.655 15.730 8.982 1.00 86.94 439 LEU A C 1
ATOM 3575 O O . LEU A 1 439 ? -21.668 14.722 8.284 1.00 86.94 439 LEU A O 1
ATOM 3579 N N . TYR A 1 440 ? -22.540 15.897 9.967 1.00 90.75 440 TYR A N 1
ATOM 3580 C CA . TYR A 1 440 ? -23.595 14.909 10.217 1.00 90.75 440 TYR A CA 1
ATOM 3581 C C . TYR A 1 440 ? -24.530 14.768 9.018 1.00 90.75 440 TYR A C 1
ATOM 3583 O O . TYR A 1 440 ? -24.834 13.648 8.610 1.00 90.75 440 TYR A O 1
ATOM 3591 N N . SER A 1 441 ? -24.931 15.895 8.427 1.00 89.00 441 SER A N 1
ATOM 3592 C CA . SER A 1 441 ? -25.821 15.921 7.265 1.00 89.00 441 SER A CA 1
ATOM 3593 C C . SER A 1 441 ? -25.204 15.201 6.064 1.00 89.00 441 SER A C 1
ATOM 3595 O O . SER A 1 441 ? -25.884 14.408 5.418 1.00 89.00 441 SER A O 1
ATOM 3597 N N . SER A 1 442 ? -23.906 15.398 5.797 1.00 87.88 442 SER A N 1
ATOM 3598 C CA . SER A 1 442 ? -23.208 14.722 4.692 1.00 87.88 442 SER A CA 1
ATOM 3599 C C . SER A 1 442 ? -23.011 13.218 4.919 1.00 87.88 442 SER A C 1
ATOM 3601 O O . SER A 1 442 ? -22.859 12.453 3.960 1.00 87.88 442 SER A O 1
ATOM 3603 N N . ARG A 1 443 ? -23.041 12.775 6.183 1.00 86.94 443 ARG A N 1
ATOM 3604 C CA . ARG A 1 443 ? -22.873 11.370 6.578 1.00 86.94 443 ARG A CA 1
ATOM 3605 C C . ARG A 1 443 ? -24.189 10.593 6.639 1.00 86.94 443 ARG A C 1
ATOM 3607 O O . ARG A 1 443 ? -24.140 9.366 6.661 1.00 86.94 443 ARG A O 1
ATOM 3614 N N . CYS A 1 444 ? -25.345 11.250 6.624 1.00 89.44 444 CYS A N 1
ATOM 3615 C CA . CYS A 1 444 ? -26.632 10.558 6.559 1.00 89.44 444 CYS A CA 1
ATOM 3616 C C . CYS A 1 444 ? -26.768 9.734 5.261 1.00 89.44 444 CYS A C 1
ATOM 3618 O O . CYS A 1 444 ? -26.279 10.107 4.189 1.00 89.44 444 CYS A O 1
ATOM 3620 N N . ARG A 1 445 ? -27.427 8.578 5.372 1.00 85.50 445 ARG A N 1
ATOM 3621 C CA . ARG A 1 445 ? -27.743 7.656 4.270 1.00 85.50 445 ARG A CA 1
ATOM 3622 C C . ARG A 1 445 ? -29.178 7.152 4.432 1.00 85.50 445 ARG A C 1
ATOM 3624 O O . ARG A 1 445 ? -29.785 7.323 5.489 1.00 85.50 445 ARG A O 1
ATOM 3631 N N . VAL A 1 446 ? -29.723 6.517 3.394 1.00 83.81 446 VAL A N 1
ATOM 3632 C CA . VAL A 1 446 ? -31.028 5.842 3.483 1.00 83.81 446 VAL A CA 1
ATOM 3633 C C . VAL A 1 446 ? -30.968 4.834 4.640 1.00 83.81 446 VAL A C 1
ATOM 3635 O O . VAL A 1 446 ? -30.064 4.005 4.685 1.00 83.81 446 VAL A O 1
ATOM 3638 N N . ASN A 1 447 ? -31.888 4.951 5.601 1.00 86.31 447 ASN A N 1
ATOM 3639 C CA . ASN A 1 447 ? -31.954 4.145 6.832 1.00 86.31 447 ASN A CA 1
ATOM 3640 C C . ASN A 1 447 ? -30.786 4.309 7.827 1.00 86.31 447 ASN A C 1
ATOM 3642 O O . ASN A 1 447 ? -30.641 3.497 8.739 1.00 86.31 447 ASN A O 1
ATOM 3646 N N . TYR A 1 448 ? -29.971 5.359 7.707 1.00 88.94 448 TYR A N 1
ATOM 3647 C CA . TYR A 1 448 ? -28.911 5.650 8.673 1.00 88.94 448 TYR A CA 1
ATOM 3648 C C . TYR A 1 448 ? -28.806 7.153 8.947 1.00 88.94 448 TYR A C 1
ATOM 3650 O O . TYR A 1 448 ? -28.375 7.938 8.099 1.00 88.94 448 TYR A O 1
ATOM 3658 N N . ASN A 1 449 ? -29.183 7.546 10.167 1.00 93.81 449 ASN A N 1
ATOM 3659 C CA . ASN A 1 449 ? -29.015 8.902 10.674 1.00 93.81 449 ASN A CA 1
ATOM 3660 C C . ASN A 1 449 ? -27.809 8.952 11.620 1.00 93.81 449 ASN A C 1
ATOM 3662 O O . ASN A 1 449 ? -27.848 8.407 12.725 1.00 93.81 449 ASN A O 1
ATOM 3666 N N . SER A 1 450 ? -26.748 9.629 11.184 1.00 92.00 450 SER A N 1
ATOM 3667 C CA . SER A 1 450 ? -25.472 9.683 11.902 1.00 92.00 450 SER A CA 1
ATOM 3668 C C . SER A 1 450 ? -25.578 10.314 13.293 1.00 92.00 450 SER A C 1
ATOM 3670 O O . SER A 1 450 ? -24.915 9.850 14.215 1.00 92.00 450 SER A O 1
ATOM 3672 N N . LEU A 1 451 ? -26.412 11.347 13.464 1.00 93.69 451 LEU A N 1
ATOM 3673 C CA . LEU A 1 451 ? -26.564 12.034 14.751 1.00 93.69 451 LEU A CA 1
ATOM 3674 C C . LEU A 1 451 ? -27.346 11.178 15.750 1.00 93.69 451 LEU A C 1
ATOM 3676 O O . LEU A 1 451 ? -26.918 11.005 16.885 1.00 93.69 451 LEU A O 1
ATOM 3680 N N . SER A 1 452 ? -28.459 10.588 15.310 1.00 93.81 452 SER A N 1
ATOM 3681 C CA . SER A 1 452 ? -29.245 9.660 16.128 1.00 93.81 452 SER A CA 1
ATOM 3682 C C . SER A 1 452 ? -28.408 8.458 16.570 1.00 93.81 452 SER A C 1
ATOM 3684 O O . SER A 1 452 ? -28.463 8.059 17.735 1.00 93.81 452 SER A O 1
ATOM 3686 N N . PHE A 1 453 ? -27.583 7.916 15.669 1.00 94.75 453 PHE A N 1
ATOM 3687 C CA . PHE A 1 453 ? -26.639 6.860 16.011 1.00 94.75 453 PHE A CA 1
ATOM 3688 C C . PHE A 1 453 ? -25.628 7.319 17.077 1.00 94.75 453 PHE A C 1
ATOM 3690 O O . PHE A 1 453 ? -25.433 6.603 18.056 1.00 94.75 453 PHE A O 1
ATOM 3697 N N . ASP A 1 454 ? -25.052 8.518 16.960 1.00 95.12 454 ASP A N 1
ATOM 3698 C CA . ASP A 1 454 ? -24.100 9.042 17.952 1.00 95.12 454 ASP A CA 1
ATOM 3699 C C . ASP A 1 454 ? -24.736 9.284 19.321 1.00 95.12 454 ASP A C 1
ATOM 3701 O O . ASP A 1 454 ? -24.131 8.954 20.343 1.00 95.12 454 ASP A O 1
ATOM 3705 N N . CYS A 1 455 ? -25.979 9.765 19.368 1.00 94.56 455 CYS A N 1
ATOM 3706 C CA . CYS A 1 455 ? -26.727 9.866 20.621 1.00 94.56 455 CYS A CA 1
ATOM 3707 C C . CYS A 1 455 ? -26.911 8.487 21.280 1.00 94.56 455 CYS A C 1
ATOM 3709 O O . CYS A 1 455 ? -26.715 8.345 22.490 1.00 94.56 455 CYS A O 1
ATOM 3711 N N . ASN A 1 456 ? -27.213 7.448 20.492 1.00 95.19 456 ASN A N 1
ATOM 3712 C CA . ASN A 1 456 ? -27.315 6.073 20.991 1.00 95.19 456 ASN A CA 1
ATOM 3713 C C . ASN A 1 456 ? -25.963 5.525 21.474 1.00 95.19 456 ASN A C 1
ATOM 3715 O O . ASN A 1 456 ? -25.904 4.874 22.517 1.00 95.19 456 ASN A O 1
ATOM 3719 N N . VAL A 1 457 ? -24.874 5.816 20.759 1.00 95.62 457 VAL A N 1
ATOM 3720 C CA . VAL A 1 457 ? -23.501 5.464 21.156 1.00 95.62 457 VAL A CA 1
ATOM 3721 C C . VAL A 1 457 ? -23.145 6.099 22.501 1.00 95.62 457 VAL A C 1
ATOM 3723 O O . VAL A 1 457 ? -22.646 5.405 23.386 1.00 95.62 457 VAL A O 1
ATOM 3726 N N . VAL A 1 458 ? -23.438 7.388 22.700 1.00 95.12 458 VAL A N 1
ATOM 3727 C CA . VAL A 1 458 ? -23.169 8.088 23.969 1.00 95.12 458 VAL A CA 1
ATOM 3728 C C . VAL A 1 458 ? -24.008 7.517 25.108 1.00 95.12 458 VAL A C 1
ATOM 3730 O O . VAL A 1 458 ? -23.479 7.277 26.196 1.00 95.12 458 VAL A O 1
ATOM 3733 N N . LYS A 1 459 ? -25.297 7.249 24.868 1.00 95.31 459 LYS A N 1
ATOM 3734 C CA . LYS A 1 459 ? -26.157 6.577 25.848 1.00 95.31 459 LYS A CA 1
ATOM 3735 C C . LYS A 1 459 ? -25.547 5.239 26.267 1.00 95.31 459 LYS A C 1
ATOM 3737 O O . LYS A 1 459 ? -25.362 4.998 27.459 1.00 95.31 459 LYS A O 1
ATOM 3742 N N . ARG A 1 460 ? -25.155 4.413 25.294 1.00 96.62 460 ARG A N 1
ATOM 3743 C CA . ARG A 1 460 ? -24.594 3.088 25.559 1.00 96.62 460 ARG A CA 1
ATOM 3744 C C . ARG A 1 460 ? -23.245 3.146 26.273 1.00 96.62 460 ARG A C 1
ATOM 3746 O O . ARG A 1 460 ? -23.012 2.374 27.196 1.00 96.62 460 ARG A O 1
ATOM 3753 N N . LEU A 1 461 ? -22.378 4.086 25.905 1.00 96.25 461 LEU A N 1
ATOM 3754 C CA . LEU A 1 461 ? -21.126 4.343 26.616 1.00 96.25 461 LEU A CA 1
ATOM 3755 C C . LEU A 1 461 ? -21.378 4.647 28.100 1.00 96.25 461 LEU A C 1
ATOM 3757 O O . LEU A 1 461 ? -20.720 4.067 28.962 1.00 96.25 461 LEU A O 1
ATOM 3761 N N . ASN A 1 462 ? -22.336 5.524 28.408 1.00 95.31 462 ASN A N 1
ATOM 3762 C CA . ASN A 1 462 ? -22.667 5.849 29.796 1.00 95.31 462 ASN A CA 1
ATOM 3763 C C . ASN A 1 462 ? -23.194 4.619 30.551 1.00 95.31 462 ASN A C 1
ATOM 3765 O O . ASN A 1 462 ? -22.730 4.361 31.655 1.00 95.31 462 ASN A O 1
ATOM 3769 N N . GLU A 1 463 ? -24.072 3.815 29.943 1.00 96.94 463 GLU A N 1
ATOM 3770 C CA . GLU A 1 463 ? -24.539 2.549 30.533 1.00 96.94 463 GLU A CA 1
ATOM 3771 C C . GLU A 1 463 ? -23.376 1.593 30.847 1.00 96.94 463 GLU A C 1
ATOM 3773 O O . GLU A 1 463 ? -23.332 0.998 31.923 1.00 96.94 463 GLU A O 1
ATOM 3778 N N . ARG A 1 464 ? -22.396 1.470 29.940 1.00 96.56 464 ARG A N 1
ATOM 3779 C CA . ARG A 1 464 ? -21.202 0.637 30.157 1.00 96.56 464 ARG A CA 1
ATOM 3780 C C . ARG A 1 464 ? -20.331 1.157 31.300 1.00 96.56 464 ARG A C 1
ATOM 3782 O O . ARG A 1 464 ? -19.820 0.356 32.082 1.00 96.56 464 ARG A O 1
ATOM 3789 N N . ILE A 1 465 ? -20.175 2.474 31.424 1.00 96.44 465 ILE A N 1
ATOM 3790 C CA . ILE A 1 465 ? -19.433 3.097 32.528 1.00 96.44 465 ILE A CA 1
ATOM 3791 C C . ILE A 1 465 ? -20.156 2.905 33.867 1.00 96.44 465 ILE A C 1
ATOM 3793 O O . ILE A 1 465 ? -19.499 2.567 34.850 1.00 96.44 465 ILE A O 1
ATOM 3797 N N . GLU A 1 466 ? -21.479 3.080 33.922 1.00 96.62 466 GLU A N 1
ATOM 3798 C CA . GLU A 1 466 ? -22.254 2.848 35.150 1.00 96.62 466 GLU A CA 1
ATOM 3799 C C . GLU A 1 466 ? -22.211 1.378 35.575 1.00 96.62 466 GLU A C 1
ATOM 3801 O O . GLU A 1 466 ? -21.924 1.096 36.735 1.00 96.62 466 GLU A O 1
ATOM 3806 N N . LEU A 1 467 ? -22.333 0.437 34.632 1.00 95.81 467 LEU A N 1
ATOM 3807 C CA . LEU A 1 467 ? -22.162 -0.988 34.920 1.00 95.81 467 LEU A CA 1
ATOM 3808 C C . LEU A 1 467 ? -20.795 -1.285 35.554 1.00 95.81 467 LEU A C 1
ATOM 3810 O O . LEU A 1 467 ? -20.705 -2.042 36.517 1.00 95.81 467 LEU A O 1
ATOM 3814 N N . LEU A 1 468 ? -19.718 -0.684 35.038 1.00 95.56 468 LEU A N 1
ATOM 3815 C CA . LEU A 1 468 ? -18.387 -0.836 35.626 1.00 95.56 468 LEU A CA 1
ATOM 3816 C C . LEU A 1 468 ? -18.289 -0.219 37.030 1.00 95.56 468 LEU A C 1
ATOM 3818 O O . LEU A 1 468 ? -17.631 -0.793 37.896 1.00 95.56 468 LEU A O 1
ATOM 3822 N N . LYS A 1 469 ? -18.938 0.923 37.284 1.00 94.75 469 LYS A N 1
ATOM 3823 C CA . LYS A 1 469 ? -19.002 1.506 38.634 1.00 94.75 469 LYS A CA 1
ATOM 3824 C C . LYS A 1 469 ? -19.757 0.600 39.600 1.00 94.75 469 LYS A C 1
ATOM 3826 O O . LYS A 1 469 ? -19.329 0.468 40.742 1.00 94.75 469 LYS A O 1
ATOM 3831 N N . ASP A 1 470 ? -20.842 -0.019 39.152 1.00 95.25 470 ASP A N 1
ATOM 3832 C CA . ASP A 1 470 ? -21.616 -0.946 39.971 1.00 95.25 470 ASP A CA 1
ATOM 3833 C C . ASP A 1 470 ? -20.825 -2.219 40.268 1.00 95.25 470 ASP A C 1
ATOM 3835 O O . ASP A 1 470 ? -20.712 -2.597 41.430 1.00 95.25 470 ASP A O 1
ATOM 3839 N N . ILE A 1 471 ? -20.153 -2.806 39.270 1.00 93.62 471 ILE A N 1
ATOM 3840 C CA . ILE A 1 471 ? -19.225 -3.929 39.484 1.00 93.62 471 ILE A CA 1
ATOM 3841 C C . ILE A 1 471 ? -18.156 -3.557 40.521 1.00 93.62 471 ILE A C 1
ATOM 3843 O O . ILE A 1 471 ? -17.896 -4.333 41.436 1.00 93.62 471 ILE A O 1
ATOM 3847 N N . LEU A 1 472 ? -17.566 -2.360 40.427 1.00 93.25 472 LEU A N 1
ATOM 3848 C CA . LEU A 1 472 ? -16.521 -1.914 41.351 1.00 93.25 472 LEU A CA 1
ATOM 3849 C C . LEU A 1 472 ? -16.990 -1.856 42.816 1.00 93.25 472 LEU A C 1
ATOM 3851 O O . LEU A 1 472 ? -16.182 -2.109 43.706 1.00 93.25 472 LEU A O 1
ATOM 3855 N N . LYS A 1 473 ? -18.271 -1.554 43.078 1.00 93.38 473 LYS A N 1
ATOM 3856 C CA . LYS A 1 473 ? -18.845 -1.543 44.440 1.00 93.38 473 LYS A CA 1
ATOM 3857 C C . LYS A 1 473 ? -18.927 -2.939 45.061 1.00 93.38 473 LYS A C 1
ATOM 3859 O O . LYS A 1 473 ? -18.986 -3.046 46.281 1.00 93.38 473 LYS A O 1
ATOM 3864 N N . HIS A 1 474 ? -18.966 -3.982 44.233 1.00 93.81 474 HIS A N 1
ATOM 3865 C CA . HIS A 1 474 ? -19.161 -5.368 44.659 1.00 93.81 474 HIS A CA 1
ATOM 3866 C C . HIS A 1 474 ? -17.874 -6.203 44.658 1.00 93.81 474 HIS A C 1
ATOM 3868 O O . HIS A 1 474 ? -17.898 -7.341 45.116 1.00 93.81 474 HIS A O 1
ATOM 3874 N N . LEU A 1 475 ? -16.762 -5.666 44.148 1.00 93.00 475 LEU A N 1
ATOM 3875 C CA . LEU A 1 475 ? -15.468 -6.345 44.174 1.00 93.00 475 LEU A CA 1
ATOM 3876 C C . LEU A 1 475 ? -14.757 -6.131 45.516 1.00 93.00 475 LEU A C 1
ATOM 3878 O O . LEU A 1 475 ? -14.799 -5.044 46.095 1.00 93.00 475 LEU A O 1
ATOM 3882 N N . GLU A 1 476 ? -14.048 -7.157 45.982 1.00 93.38 476 GLU A N 1
ATOM 3883 C CA . GLU A 1 476 ? -13.218 -7.065 47.183 1.00 93.38 476 GLU A CA 1
ATOM 3884 C C . GLU A 1 476 ? -12.020 -6.133 46.963 1.00 93.38 476 GLU A C 1
ATOM 3886 O O . GLU A 1 476 ? -11.395 -6.142 45.903 1.00 93.38 476 GLU A O 1
ATOM 3891 N N . LEU A 1 477 ? -11.642 -5.366 47.993 1.00 89.62 477 LEU A N 1
ATOM 3892 C CA . LEU A 1 477 ? -10.569 -4.363 47.906 1.00 89.62 477 LEU A CA 1
ATOM 3893 C C . LEU A 1 477 ? -9.211 -4.939 47.463 1.00 89.62 477 LEU A C 1
ATOM 3895 O O . LEU A 1 477 ? -8.406 -4.216 46.877 1.00 89.62 477 LEU A O 1
ATOM 3899 N N . ASN A 1 478 ? -8.970 -6.223 47.736 1.00 89.56 478 ASN A N 1
ATOM 3900 C CA . ASN A 1 478 ? -7.721 -6.916 47.421 1.00 89.56 478 ASN A CA 1
ATOM 3901 C C . ASN A 1 478 ? -7.770 -7.681 46.081 1.00 89.56 478 ASN A C 1
ATOM 3903 O O . ASN A 1 478 ? -6.750 -8.231 45.664 1.00 89.56 478 ASN A O 1
ATOM 3907 N N . ASP A 1 479 ? -8.917 -7.721 45.387 1.00 92.50 479 ASP A N 1
ATOM 3908 C CA . ASP A 1 479 ? -9.032 -8.361 44.071 1.00 92.50 479 ASP A CA 1
ATOM 3909 C C . ASP A 1 479 ? -8.211 -7.574 43.031 1.00 92.50 479 ASP A C 1
ATOM 3911 O O . ASP A 1 479 ? -8.313 -6.349 42.908 1.00 92.50 479 ASP A O 1
ATOM 3915 N N . LYS A 1 480 ? -7.412 -8.275 42.220 1.00 89.44 480 LYS A N 1
ATOM 3916 C CA . LYS A 1 480 ? -6.674 -7.674 41.096 1.00 89.44 480 LYS A CA 1
ATOM 3917 C C . LYS A 1 480 ? -7.601 -6.893 40.158 1.00 89.44 480 LYS A C 1
ATOM 3919 O O . LYS A 1 480 ? -7.232 -5.818 39.686 1.00 89.44 480 LYS A O 1
ATOM 3924 N N . ASN A 1 481 ? -8.814 -7.390 39.922 1.00 89.69 481 ASN A N 1
ATOM 3925 C CA . ASN A 1 481 ? -9.829 -6.710 39.125 1.00 89.69 481 ASN A CA 1
ATOM 3926 C C . ASN A 1 481 ? -10.309 -5.414 39.776 1.00 89.69 481 ASN A C 1
ATOM 3928 O O . ASN A 1 481 ? -10.536 -4.441 39.057 1.00 89.69 481 ASN A O 1
ATOM 3932 N N . PHE A 1 482 ? -10.431 -5.370 41.109 1.00 93.69 482 PHE A N 1
ATOM 3933 C CA . PHE A 1 482 ? -10.768 -4.142 41.829 1.00 93.69 482 PHE A CA 1
ATOM 3934 C C . PHE A 1 482 ? -9.683 -3.089 41.618 1.00 93.69 482 PHE A C 1
ATOM 3936 O O . PHE A 1 482 ? -9.981 -1.960 41.228 1.00 93.69 482 PHE A O 1
ATOM 3943 N N . ILE A 1 483 ? -8.417 -3.471 41.810 1.00 90.38 483 ILE A N 1
ATOM 3944 C CA . ILE A 1 483 ? -7.266 -2.574 41.659 1.00 90.38 483 ILE A CA 1
ATOM 3945 C C . ILE A 1 483 ? -7.198 -2.016 40.229 1.00 90.38 483 ILE A C 1
ATOM 3947 O O . ILE A 1 483 ? -7.118 -0.797 40.045 1.00 90.38 483 ILE A O 1
ATOM 3951 N N . LEU A 1 484 ? -7.283 -2.886 39.214 1.00 90.19 484 LEU A N 1
ATOM 3952 C CA . LEU A 1 484 ? -7.239 -2.492 37.801 1.00 90.19 484 LEU A CA 1
ATOM 3953 C C . LEU A 1 484 ? -8.418 -1.592 37.416 1.00 90.19 484 LEU A C 1
ATOM 3955 O O . LEU A 1 484 ? -8.221 -0.538 36.807 1.00 90.19 484 LEU A O 1
ATOM 3959 N N . LEU A 1 485 ? -9.641 -1.971 37.799 1.00 94.12 485 LEU A N 1
ATOM 3960 C CA . LEU A 1 485 ? -10.841 -1.212 37.460 1.00 94.12 485 LEU A CA 1
ATOM 3961 C C . LEU A 1 485 ? -10.867 0.149 38.155 1.00 94.12 485 LEU A C 1
ATOM 3963 O O . LEU A 1 485 ? -11.149 1.159 37.510 1.00 94.12 485 LEU A O 1
ATOM 3967 N N . LYS A 1 486 ? -10.527 0.200 39.449 1.00 94.19 486 LYS A N 1
ATOM 3968 C CA . LYS A 1 486 ? -10.439 1.448 40.215 1.00 94.19 486 LYS A CA 1
ATOM 3969 C C . LYS A 1 486 ? -9.434 2.402 39.580 1.00 94.19 486 LYS A C 1
ATOM 3971 O O . LYS A 1 486 ? -9.758 3.570 39.365 1.00 94.19 486 LYS A O 1
ATOM 3976 N N . ARG A 1 487 ? -8.240 1.905 39.240 1.00 92.94 487 ARG A N 1
ATOM 3977 C CA . ARG A 1 487 ? -7.196 2.691 38.570 1.00 92.94 487 ARG A CA 1
ATOM 3978 C C . ARG A 1 487 ? -7.676 3.219 37.217 1.00 92.94 487 ARG A C 1
ATOM 3980 O O . ARG A 1 487 ? -7.608 4.425 36.988 1.00 92.94 487 ARG A O 1
ATOM 3987 N N . SER A 1 488 ? -8.204 2.352 36.353 1.00 94.38 488 SER A N 1
ATOM 3988 C CA . SER A 1 488 ? -8.679 2.760 35.025 1.00 94.38 488 SER A CA 1
ATOM 3989 C C . SER A 1 488 ? -9.820 3.782 35.109 1.00 94.38 488 SER A C 1
ATOM 3991 O O . SER A 1 488 ? -9.798 4.796 34.410 1.00 94.38 488 SER A O 1
ATOM 3993 N N . MET A 1 489 ? -10.764 3.596 36.039 1.00 95.69 489 MET A N 1
ATOM 3994 C CA . MET A 1 489 ? -11.871 4.528 36.273 1.00 95.69 489 MET A CA 1
ATOM 3995 C C . MET A 1 489 ? -11.384 5.903 36.759 1.00 95.69 489 MET A C 1
ATOM 3997 O O . MET A 1 489 ? -11.888 6.932 36.304 1.00 95.69 489 MET A O 1
ATOM 4001 N N . LEU A 1 490 ? -10.387 5.948 37.650 1.00 94.19 490 LEU A N 1
ATOM 4002 C CA . LEU A 1 490 ? -9.764 7.201 38.094 1.00 94.19 490 LEU A CA 1
ATOM 4003 C C . LEU A 1 490 ? -9.120 7.954 36.922 1.00 94.19 490 LEU A C 1
ATOM 4005 O O . LEU A 1 490 ? -9.370 9.151 36.754 1.00 94.19 490 LEU A O 1
ATOM 4009 N N . ILE A 1 491 ? -8.347 7.251 36.086 1.00 92.88 491 ILE A N 1
ATOM 4010 C CA . ILE A 1 491 ? -7.702 7.828 34.897 1.00 92.88 491 ILE A CA 1
ATOM 4011 C C . ILE A 1 491 ? -8.762 8.346 33.920 1.00 92.88 491 ILE A C 1
ATOM 4013 O O . ILE A 1 491 ? -8.697 9.502 33.498 1.00 92.88 491 ILE A O 1
ATOM 4017 N N . PHE A 1 492 ? -9.777 7.538 33.607 1.00 94.81 492 PHE A N 1
ATOM 4018 C CA . PHE A 1 492 ? -10.856 7.929 32.704 1.00 94.81 492 PHE A CA 1
ATOM 4019 C C . PHE A 1 492 ? -11.588 9.184 33.195 1.00 94.81 492 PHE A C 1
ATOM 4021 O O . PHE A 1 492 ? -11.791 10.119 32.423 1.00 94.81 492 PHE A O 1
ATOM 4028 N N . ASN A 1 493 ? -11.925 9.255 34.486 1.00 94.19 493 ASN A N 1
ATOM 4029 C CA . ASN A 1 493 ? -12.595 10.419 35.069 1.00 94.19 493 ASN A CA 1
ATOM 4030 C C . ASN A 1 493 ? -11.733 11.687 35.003 1.00 94.19 493 ASN A C 1
ATOM 4032 O O . ASN A 1 493 ? -12.256 12.760 34.694 1.00 94.19 493 ASN A O 1
ATOM 4036 N N . LYS A 1 494 ? -10.421 11.582 35.260 1.00 93.06 494 LYS A N 1
ATOM 4037 C CA . LYS A 1 494 ? -9.484 12.708 35.110 1.00 93.06 494 LYS A CA 1
ATOM 4038 C C . LYS A 1 494 ? -9.484 13.216 33.665 1.00 93.06 494 LYS A C 1
ATOM 4040 O O . LYS A 1 494 ? -9.727 14.396 33.422 1.00 93.06 494 LYS A O 1
ATOM 4045 N N . ARG A 1 495 ? -9.325 12.307 32.702 1.00 90.25 495 ARG A N 1
ATOM 4046 C CA . ARG A 1 495 ? -9.277 12.634 31.269 1.00 90.25 495 ARG A CA 1
ATOM 4047 C C . ARG A 1 495 ? -10.598 13.166 30.730 1.00 90.25 495 ARG A C 1
ATOM 4049 O O . ARG A 1 495 ? -10.604 14.049 29.878 1.00 90.25 495 ARG A O 1
ATOM 4056 N N . ARG A 1 496 ? -11.729 12.669 31.234 1.00 91.44 496 ARG A N 1
ATOM 4057 C CA . ARG A 1 496 ? -13.057 13.188 30.892 1.00 91.44 496 ARG A CA 1
ATOM 4058 C C . ARG A 1 496 ? -13.214 14.642 31.336 1.00 91.44 496 ARG A C 1
ATOM 4060 O O . ARG A 1 496 ? -13.677 15.457 30.544 1.00 91.44 496 ARG A O 1
ATOM 4067 N N . LYS A 1 497 ? -12.765 14.995 32.547 1.00 90.12 497 LYS A N 1
ATOM 4068 C CA . LYS A 1 497 ? -12.762 16.392 33.018 1.00 90.12 497 LYS A CA 1
ATOM 4069 C C . LYS A 1 497 ? -11.886 17.286 32.135 1.00 90.12 497 LYS A C 1
ATOM 4071 O O . LYS A 1 497 ? -12.316 18.370 31.746 1.00 90.12 497 LYS A O 1
ATOM 4076 N N . GLU A 1 498 ? -10.686 16.826 31.783 1.00 87.62 498 GLU A N 1
ATOM 4077 C CA . GLU A 1 498 ? -9.782 17.540 30.867 1.00 87.62 498 GLU A CA 1
ATOM 4078 C C . GLU A 1 498 ? -10.422 17.749 29.487 1.00 87.62 498 GLU A C 1
ATOM 4080 O O . GLU A 1 498 ? -10.420 18.860 28.953 1.00 87.62 498 GLU A O 1
ATOM 4085 N N . TYR A 1 499 ? -11.037 16.702 28.932 1.00 87.25 499 TYR A N 1
ATOM 4086 C CA . TYR A 1 499 ? -11.788 16.777 27.683 1.00 87.25 499 TYR A CA 1
ATOM 4087 C C . TYR A 1 499 ? -12.914 17.812 27.761 1.00 87.25 499 TYR A C 1
ATOM 4089 O O . TYR A 1 499 ? -13.033 18.661 26.880 1.00 87.25 499 TYR A O 1
ATOM 4097 N N . GLU A 1 500 ? -13.731 17.780 28.815 1.00 85.75 500 GLU A N 1
ATOM 4098 C CA . GLU A 1 500 ? -14.853 18.703 28.991 1.00 85.75 500 GLU A CA 1
ATOM 4099 C C . GLU A 1 500 ? -14.369 20.159 29.075 1.00 85.75 500 GLU A C 1
ATOM 4101 O O . GLU A 1 500 ? -14.932 21.030 28.404 1.00 85.75 500 GLU A O 1
ATOM 4106 N N . LEU A 1 501 ? -13.281 20.424 29.804 1.00 84.06 501 LEU A N 1
ATOM 4107 C CA . LEU A 1 501 ? -12.634 21.740 29.860 1.00 84.06 501 LEU A CA 1
ATOM 4108 C C . LEU A 1 501 ? -12.141 22.199 28.479 1.00 84.06 501 LEU A C 1
ATOM 4110 O O . LEU A 1 501 ? -12.405 23.333 28.073 1.00 84.06 501 LEU A O 1
ATOM 4114 N N . ASN A 1 502 ? -11.480 21.319 27.727 1.00 78.94 502 ASN A N 1
ATOM 4115 C CA . ASN A 1 502 ? -10.963 21.631 26.393 1.00 78.94 502 ASN A CA 1
ATOM 4116 C C . ASN A 1 502 ? -12.087 21.825 25.363 1.00 78.94 502 ASN A C 1
ATOM 4118 O O . ASN A 1 502 ? -12.025 22.734 24.535 1.00 78.94 502 ASN A O 1
ATOM 4122 N N . SER A 1 503 ? -13.161 21.038 25.454 1.00 74.81 503 SER A N 1
ATOM 4123 C CA . SER A 1 503 ? -14.333 21.132 24.575 1.00 74.81 503 SER A CA 1
ATOM 4124 C C . SER A 1 503 ? -15.085 22.463 24.716 1.00 74.81 503 SER A C 1
ATOM 4126 O O . SER A 1 503 ? -15.728 22.916 23.766 1.00 74.81 503 SER A O 1
ATOM 4128 N N . LYS A 1 504 ? -14.992 23.114 25.888 1.00 73.56 504 LYS A N 1
ATOM 4129 C CA . LYS A 1 504 ? -15.546 24.454 26.142 1.00 73.56 504 LYS A CA 1
ATOM 4130 C C . LYS A 1 504 ? -14.732 25.562 25.472 1.00 73.56 504 LYS A C 1
ATOM 4132 O O . LYS A 1 504 ? -15.323 26.542 25.041 1.00 73.56 504 LYS A O 1
ATOM 4137 N N . LYS A 1 505 ? -13.412 25.390 25.345 1.00 69.50 505 LYS A N 1
ATOM 4138 C CA . LYS A 1 505 ? -12.501 26.361 24.708 1.00 69.50 505 LYS A CA 1
ATOM 4139 C C . LYS A 1 505 ? -12.556 26.325 23.172 1.00 69.50 505 LYS A C 1
ATOM 4141 O O . LYS A 1 505 ? -12.089 27.252 22.519 1.00 69.50 505 LYS A O 1
ATOM 4146 N N . TYR A 1 506 ? -13.115 25.266 22.584 1.00 65.94 506 TYR A N 1
ATOM 4147 C CA . TYR A 1 506 ? -13.198 25.090 21.132 1.00 65.94 506 TYR A CA 1
ATOM 4148 C C . TYR A 1 506 ? -14.409 25.814 20.525 1.00 65.94 506 TYR A C 1
ATOM 4150 O O . TYR A 1 506 ? -15.548 25.368 20.669 1.00 65.94 506 TYR A O 1
ATOM 4158 N N . ILE A 1 507 ? -14.136 26.904 19.799 1.00 59.12 507 ILE A N 1
ATOM 4159 C CA . ILE A 1 507 ? -15.140 27.743 19.116 1.00 59.12 507 ILE A CA 1
ATOM 4160 C C . ILE A 1 507 ? -15.296 27.355 17.625 1.00 59.12 507 ILE A C 1
ATOM 4162 O O . ILE A 1 507 ? -16.350 27.563 17.041 1.00 59.12 507 ILE A O 1
ATOM 4166 N N . GLY A 1 508 ? -14.288 26.727 17.000 1.00 57.50 508 GLY A N 1
ATOM 4167 C CA . GLY A 1 508 ? -14.185 26.598 15.532 1.00 57.50 508 GLY A CA 1
ATOM 4168 C C . GLY A 1 508 ? -14.791 25.356 14.854 1.00 57.50 508 GLY A C 1
ATOM 4169 O O . GLY A 1 508 ? -14.546 25.155 13.661 1.00 57.50 508 GLY A O 1
ATOM 4170 N N . GLY A 1 509 ? -15.531 24.504 15.573 1.00 51.59 509 GLY A N 1
ATOM 4171 C CA . GLY A 1 509 ? -16.196 23.317 15.004 1.00 51.59 509 GLY A CA 1
ATOM 4172 C C . GLY A 1 509 ? -15.287 22.153 14.576 1.00 51.59 509 GLY A C 1
ATOM 4173 O O . GLY A 1 509 ? -15.768 21.238 13.920 1.00 51.59 509 GLY A O 1
ATOM 4174 N N . ALA A 1 510 ? -13.995 22.174 14.916 1.00 51.69 510 ALA A N 1
ATOM 4175 C CA . ALA A 1 510 ? -13.107 21.018 14.773 1.00 51.69 510 ALA A CA 1
ATOM 4176 C C . ALA A 1 510 ? -13.123 20.173 16.059 1.00 51.69 510 ALA A C 1
ATOM 4178 O O . ALA A 1 510 ? -13.223 20.732 17.156 1.00 51.69 510 ALA A O 1
ATOM 4179 N N . LEU A 1 511 ? -12.997 18.844 15.935 1.00 56.78 511 LEU A N 1
ATOM 4180 C CA . LEU A 1 511 ? -12.776 17.964 17.088 1.00 56.78 511 LEU A CA 1
ATOM 4181 C C . LEU A 1 511 ? -11.570 18.480 17.897 1.00 56.78 511 LEU A C 1
ATOM 4183 O O . LEU A 1 511 ? -10.585 18.916 17.291 1.00 56.78 511 LEU A O 1
ATOM 4187 N N . PRO A 1 512 ? -11.610 18.435 19.242 1.00 53.03 512 PRO A N 1
ATOM 4188 C CA . PRO A 1 512 ? -10.476 18.857 20.052 1.00 53.03 512 PRO A CA 1
ATOM 4189 C C . PRO A 1 512 ? -9.199 18.132 19.601 1.00 53.03 512 PRO A C 1
ATOM 4191 O O . PRO A 1 512 ? -9.214 16.907 19.436 1.00 53.03 512 PRO A O 1
ATOM 4194 N N . LYS A 1 513 ? -8.107 18.880 19.376 1.00 55.28 513 LYS A N 1
ATOM 4195 C CA . LYS A 1 513 ? -6.793 18.293 19.062 1.00 55.28 513 LYS A CA 1
ATOM 4196 C C . LYS A 1 513 ? -6.446 17.251 20.126 1.00 55.28 513 LYS A C 1
ATOM 4198 O O . LYS A 1 513 ? -6.477 17.553 21.318 1.00 55.28 513 LYS A O 1
ATOM 4203 N N . ILE A 1 514 ? -6.119 16.037 19.684 1.00 59.16 514 ILE A N 1
ATOM 4204 C CA . ILE A 1 514 ? -5.641 14.986 20.581 1.00 59.16 514 ILE A CA 1
ATOM 4205 C C . ILE A 1 514 ? -4.244 15.396 21.035 1.00 59.16 514 ILE A C 1
ATOM 4207 O O . ILE A 1 514 ? -3.311 15.429 20.237 1.00 59.16 514 ILE A O 1
ATOM 4211 N N . SER A 1 515 ? -4.098 15.727 22.312 1.00 45.03 515 SER A N 1
ATOM 4212 C CA . SER A 1 515 ? -2.787 15.864 22.931 1.00 45.03 515 SER A CA 1
ATOM 4213 C C . SER A 1 515 ? -2.290 14.461 23.287 1.00 45.03 515 SER A C 1
ATOM 4215 O O . SER A 1 515 ? -2.641 13.919 24.336 1.00 45.03 515 SER A O 1
ATOM 4217 N N . PHE A 1 516 ? -1.493 13.845 22.413 1.00 44.91 516 PHE A N 1
ATOM 4218 C CA . PHE A 1 516 ? -0.711 12.658 22.769 1.00 44.91 516 PHE A CA 1
ATOM 4219 C C . PHE A 1 516 ? 0.480 13.083 23.642 1.00 44.91 516 PHE A C 1
ATOM 4221 O O . PHE A 1 516 ? 1.629 12.972 23.231 1.00 44.91 516 PHE A O 1
ATOM 4228 N N . PHE A 1 517 ? 0.220 13.627 24.829 1.00 37.50 517 PHE A N 1
ATOM 4229 C CA . PHE A 1 517 ? 1.272 13.825 25.818 1.00 37.5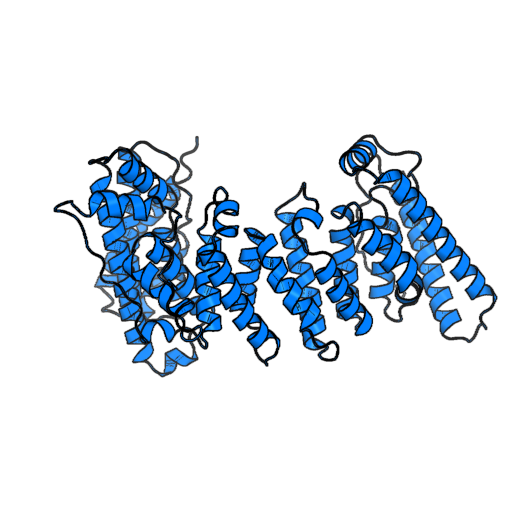0 517 PHE A CA 1
ATOM 4230 C C . PHE A 1 517 ? 1.238 12.655 26.793 1.00 37.50 517 PHE A C 1
ATOM 4232 O O . PHE A 1 517 ? 0.193 12.328 27.363 1.00 37.50 517 PHE A O 1
ATOM 4239 N N . ARG A 1 518 ? 2.404 12.005 26.928 1.00 33.50 518 ARG A N 1
ATOM 4240 C CA . ARG A 1 518 ? 2.744 11.150 28.070 1.00 33.50 518 ARG A CA 1
ATOM 4241 C C . ARG A 1 518 ? 2.270 11.860 29.342 1.00 33.50 518 ARG A C 1
ATOM 4243 O O . ARG A 1 518 ? 2.400 13.084 29.390 1.00 33.50 518 ARG A O 1
ATOM 4250 N N . PRO A 1 519 ? 1.745 11.146 30.352 1.00 29.50 519 PRO A N 1
ATOM 4251 C CA . PRO A 1 519 ? 1.579 11.765 31.655 1.00 29.50 519 PRO A CA 1
ATOM 4252 C C . PRO A 1 519 ? 2.939 12.356 32.036 1.00 29.50 519 PRO A C 1
ATOM 4254 O O . PRO A 1 519 ? 3.926 11.624 32.121 1.00 29.50 519 PRO A O 1
ATOM 4257 N N . GLU A 1 520 ? 3.006 13.681 32.155 1.00 26.53 520 GLU A N 1
ATOM 4258 C CA . GLU A 1 520 ? 4.084 14.336 32.881 1.00 26.53 520 GLU A CA 1
ATOM 4259 C C . GLU A 1 520 ? 4.132 13.641 34.242 1.00 26.53 520 GLU A C 1
ATOM 4261 O O . GLU A 1 520 ? 3.132 13.638 34.961 1.00 26.53 520 GLU A O 1
ATOM 4266 N N . SER A 1 521 ? 5.238 12.929 34.479 1.00 26.27 521 SER A N 1
ATOM 4267 C CA . SER A 1 521 ? 5.724 12.482 35.785 1.00 26.27 521 SER A CA 1
ATOM 4268 C C . SER A 1 521 ? 4.636 12.126 36.809 1.00 26.27 521 SER A C 1
ATOM 4270 O O . SER A 1 521 ? 4.168 12.974 37.567 1.00 26.27 521 SER A O 1
ATOM 4272 N N . LEU A 1 522 ? 4.309 10.836 36.905 1.00 26.73 522 LEU A N 1
ATOM 4273 C CA . LEU A 1 522 ? 4.142 10.250 38.235 1.00 26.73 522 LEU A CA 1
ATOM 4274 C C . LEU A 1 522 ? 5.559 9.985 38.767 1.00 26.73 522 LEU A C 1
ATOM 4276 O O . LEU A 1 522 ? 6.062 8.871 38.640 1.00 26.73 522 LEU A O 1
ATOM 4280 N N . GLU A 1 523 ? 6.215 11.050 39.233 1.00 28.44 523 GLU A N 1
ATOM 4281 C CA . GLU A 1 523 ? 7.135 10.946 40.373 1.00 28.44 523 GLU A CA 1
ATOM 4282 C C . GLU A 1 523 ? 6.300 10.918 41.656 1.00 28.44 523 GLU A C 1
ATOM 4284 O O . GLU A 1 523 ? 5.301 11.679 41.720 1.00 28.44 523 GLU A O 1
#

pLDDT: mean 83.94, std 14.57, range [23.3, 97.69]

Sequence (523 aa):
MSQDYQPMLISMSEITPSLHLFLLNNNNDAHAIDSFIDQIITVKYIPLPVVTVGALNHCYKIIFAFWKELNKAISFGYSSQSTIIIMSHISNCVSYEAIKSVSSLISKNKSSILLPTFLMYKALCLDTFASLTQLLEKIREQKTIIQTIPLTFTVIYGVLLTSLSYALPSLKESIHSNIIDRVDDISCGTPPYGETSPMLDADKKISGSSMYISDEVHLKEIHYMPFRSRGEFVASVLRGSILFVSKTKCESLEYSDDFQDFINEFIKWRILSWKSHEWRNIIYIMCEDAMIKKMPKEFNKVLKIYAHSTNLYNIEKVIFLSDYIKRCLTLLIDLHPNFIIDEYLDIESLLTIIKIFITTDNAEALTNLLVSLIELLPYLNGNSRKRIIFDLLLEQYFRYFFMHWCDSVQFAFQTILLYRITLARFSKLDSLHPKELQLYSSRCRVNYNSLSFDCNVVKRLNERIELLKDILKHLELNDKNFILLKRSMLIFNKRRKEYELNSKKYIGGALPKISFFRPESLE

Organism: Entamoeba dispar (strain ATCC PRA-260 / SAW760) (NCBI:txid370354)

Radius of gyration: 28.69 Å; chains: 1; bounding box: 70×56×93 Å

Secondary structure (DSSP, 8-state):
---TTHHHHHHHHHHHHHHHHHHHHTTT-TTGGGGTHHHHHT----PPPS--HHHHHHHHHHHHHHHHHHHHHHHH---HHHHHHHHHHHHHHHT-HHHHHHHHHHHHH--TTTHHHHHHHHHHHHHHHHHHHHHHHHHHHSHHHHTT--HHHHHHHHHHHHHHHTT-HHHHHHHHHHHHTTS-S------------HHHHHHHHHTTSTT---------GGGGTT-SSHHHHHHHHHHHHHHHS-GGGHHHHHT-HHHHHHHHHHHHHHHHHHHSTTTT-HHHHHHHHHHHHH-HHHHHHHHHHHHHH--TT-HHHHHHHHHHHHHHHHHHHHH-TT--GGGTS-HHHHHHHHHHHHHHT-HHHHHHHHHHHHHHGGG--HHHHIIIIIIIIIIISHHHHHT-SSHHHHHHHHHHHHHTSSSS-GGGTTS--HHHHHHHHHH-BTTB-HHHHHHHHHHHHHHHHHHHHHHHHHS-TT-HHHHHHHHHHHHHHHHHHHHHHHHHH--SSSPPP------S---

Foldseek 3Di:
DDQVCVVLLVLLQVLLVVLVVQLVVPPLALCSCVVVVVSLVPRDDDAGPPDDLVVVVVSLVSLLSSLVSLLSSLLSEDDQPRNLSSLVSNLSSLLRVVVLVLLLCCLPPVPPSSVVSLLSSLVSLLSSLVSVLSRLVRCVVVVVVLVVRDPSNLLSLLLSLLSSCLQAVQSVVQLLCLLQVPPDDDDDDDDPQPDDRSNVSSLVVCVPPPSRDHHPDHDDPSSCSNPPDPLLSLLSNLLSVLVSDDLVCLVVLVPGPSSVSSLVSNLVVLLVCCLDPNVVVVSNLSSLLSCLLRPLQSNQSVLQSLLPVDDLVPVVSLLVVLQSVLVSLVNNCVNPVPAQVVVRHDLVSVVSSLVSLVVSLDPNSLLSSLVSCQVNLLRHADPSNCCVLPVPCLNPCVLCQLLPPDPSSNVSSLCCVQFRSANFGLVPLVPADPLSVVSQVVRDDVVDRRSVVSVVSSVSSVVSLVVLVVVLVVDDPPDPSNVSSVVSNVVSVVVNVVSVVQSVVDPPRDGRDDPPDDPDDPD

InterPro domains:
  IPR013887 Uncharacterised protein family UPF0592 [PF08578] (299-421)